Protein AF-A0A1F8VEK1-F1 (afdb_monomer_lite)

Sequence (556 aa):
MNFPYRFIRKIKNTFIQKKNELKHRWQSLRGQKRTAEIERPLISHTMKSSETLPPIRHPLSPSNSKNSVSSSLASTSPKKRIPFKQGFFGQLPPELLDKIFSELALQAPVLEIIQNKATPEQKARVVAGKAYHVIETVDSNGNRIYSHLGFAKKSTNGSICYATTLLDKNSVFYTLVIQEPARLNSMADTQAPRDTYAFYFLEQAIGAAKGIIPHLQDRTHLAGACQSLRAWMNPSQETYSLNFQKTLQEEQLEITLRHVLFGNQTAAEKQLKASPTLLLLKNTHAITDFSGKPIQNLTPFQAALCASDIEMCEMMKKIFLGMANGETPMKEQFYEIFPDGDVEAKLKEQKENVFDFNEIADVIIRSTNMEITAARNNTDNSSLLCGALRRFRKAFEEKSDSEQMFNAFHLIEAVRIYSERINRIAHLEQAELFCTQVLAFIQRYVPACYAQAFAQSLYELVDGKKPLQRSFKFKGRSDTIHLSSRSSCTGIGFHYHGFLYEPFVILPWFNITLGARSPRANRFSRALQSILVDKYSQLWTLIPKSAPSAPYRLDS

Structure (mmCIF, N/CA/C/O backbone):
data_AF-A0A1F8VEK1-F1
#
_entry.id   AF-A0A1F8VEK1-F1
#
loop_
_atom_site.group_PDB
_atom_site.id
_atom_site.type_symbol
_atom_site.label_atom_id
_atom_site.label_alt_id
_atom_site.label_comp_id
_atom_site.label_asym_id
_atom_site.label_entity_id
_atom_site.label_seq_id
_atom_site.pdbx_PDB_ins_code
_atom_site.Cartn_x
_atom_site.Cartn_y
_atom_site.Cartn_z
_atom_site.occupancy
_atom_site.B_iso_or_equiv
_atom_site.auth_seq_id
_atom_site.auth_comp_id
_atom_site.auth_asym_id
_atom_site.auth_atom_id
_atom_site.pdbx_PDB_model_num
ATOM 1 N N . MET A 1 1 ? -15.431 -40.087 -5.598 1.00 42.09 1 MET A N 1
ATOM 2 C CA . MET A 1 1 ? -14.644 -38.840 -5.752 1.00 42.09 1 MET A CA 1
ATOM 3 C C . MET A 1 1 ? -13.277 -38.948 -5.047 1.00 42.09 1 MET A C 1
ATOM 5 O O . MET A 1 1 ? -13.110 -38.413 -3.967 1.00 42.09 1 MET A O 1
ATOM 9 N N . ASN A 1 2 ? -12.286 -39.639 -5.636 1.00 36.62 2 ASN A N 1
ATOM 10 C CA . ASN A 1 2 ? -10.925 -39.818 -5.062 1.00 36.62 2 ASN A CA 1
ATOM 11 C C . ASN A 1 2 ? -9.811 -39.139 -5.895 1.00 36.62 2 ASN A C 1
ATOM 13 O O . ASN A 1 2 ? -8.620 -39.401 -5.713 1.00 36.62 2 ASN A O 1
ATOM 17 N N . PHE A 1 3 ? -10.194 -38.280 -6.841 1.00 35.34 3 PHE A N 1
ATOM 18 C CA . PHE A 1 3 ? -9.285 -37.665 -7.807 1.00 35.34 3 PHE A CA 1
ATOM 19 C C . PHE A 1 3 ? -8.337 -36.592 -7.220 1.00 35.34 3 PHE A C 1
ATOM 21 O O . PHE A 1 3 ? -7.143 -36.647 -7.530 1.00 35.34 3 PHE A O 1
ATOM 28 N N . PRO A 1 4 ? -8.763 -35.681 -6.315 1.00 51.75 4 PRO A N 1
ATOM 29 C CA . PRO A 1 4 ? -7.877 -34.602 -5.861 1.00 51.75 4 PRO A CA 1
ATOM 30 C C . PRO A 1 4 ? -6.734 -35.098 -4.955 1.00 51.75 4 PRO A C 1
ATOM 32 O O . PRO A 1 4 ? -5.615 -34.588 -5.019 1.00 51.75 4 PRO A O 1
ATOM 35 N N . TYR A 1 5 ? -6.949 -36.167 -4.181 1.00 42.22 5 TYR A N 1
ATOM 36 C CA . TYR A 1 5 ? -5.938 -36.678 -3.245 1.00 42.22 5 TYR A CA 1
ATOM 37 C C . TYR A 1 5 ? -4.747 -37.354 -3.949 1.00 42.22 5 TYR A C 1
ATOM 39 O O . TYR A 1 5 ? -3.596 -37.223 -3.520 1.00 42.22 5 TYR A O 1
ATOM 47 N N . ARG A 1 6 ? -4.994 -38.053 -5.069 1.00 46.31 6 ARG A N 1
ATOM 48 C CA . ARG A 1 6 ? -3.929 -38.686 -5.870 1.00 46.31 6 ARG A CA 1
ATOM 49 C C . ARG A 1 6 ? -3.065 -37.650 -6.588 1.00 46.31 6 ARG A C 1
ATOM 51 O O . ARG A 1 6 ? -1.852 -37.840 -6.677 1.00 46.31 6 ARG A O 1
ATOM 58 N N . PHE A 1 7 ? -3.661 -36.549 -7.042 1.00 54.75 7 PHE A N 1
ATOM 59 C CA . PHE A 1 7 ? -2.941 -35.476 -7.726 1.00 54.75 7 PHE A CA 1
ATOM 60 C C . PHE A 1 7 ? -2.010 -34.711 -6.772 1.00 54.75 7 PHE A C 1
ATOM 62 O O . PHE A 1 7 ? -0.820 -34.571 -7.055 1.00 54.75 7 PHE A O 1
ATOM 69 N N . ILE A 1 8 ? -2.498 -34.342 -5.581 1.00 52.38 8 ILE A N 1
ATOM 70 C CA . ILE A 1 8 ? -1.696 -33.654 -4.552 1.00 52.38 8 ILE A CA 1
ATOM 71 C C . ILE A 1 8 ? -0.535 -34.534 -4.068 1.00 52.38 8 ILE A C 1
ATOM 73 O O . ILE A 1 8 ? 0.600 -34.065 -3.943 1.00 52.38 8 ILE A O 1
ATOM 77 N N . ARG A 1 9 ? -0.773 -35.837 -3.856 1.00 63.84 9 ARG A N 1
ATOM 78 C CA . ARG A 1 9 ? 0.290 -36.784 -3.478 1.00 63.84 9 ARG A CA 1
ATOM 79 C C . ARG A 1 9 ? 1.357 -36.905 -4.569 1.00 63.84 9 ARG A C 1
ATOM 81 O O . ARG A 1 9 ? 2.542 -36.969 -4.246 1.00 63.84 9 ARG A O 1
ATOM 88 N N . LYS A 1 10 ? 0.959 -36.881 -5.847 1.00 65.69 10 LYS A N 1
ATOM 89 C CA . LYS A 1 10 ? 1.887 -36.922 -6.987 1.00 65.69 10 LYS A CA 1
ATOM 90 C C . LYS A 1 10 ? 2.758 -35.664 -7.041 1.00 65.69 10 LYS A C 1
ATOM 92 O O . LYS A 1 10 ? 3.972 -35.794 -7.139 1.00 65.69 10 LYS A O 1
ATOM 97 N N . ILE A 1 11 ? 2.179 -34.473 -6.873 1.00 60.44 11 ILE A N 1
ATOM 98 C CA . ILE A 1 11 ? 2.935 -33.206 -6.843 1.00 60.44 11 ILE A CA 1
ATOM 99 C C . ILE A 1 11 ? 3.927 -33.177 -5.673 1.00 60.44 11 ILE A C 1
ATOM 101 O O . ILE A 1 11 ? 5.105 -32.871 -5.870 1.00 60.44 11 ILE A O 1
ATOM 105 N N . LYS A 1 12 ? 3.481 -33.551 -4.466 1.00 70.50 12 LYS A N 1
ATOM 106 C CA . LYS A 1 12 ? 4.337 -33.584 -3.270 1.00 70.50 12 LYS A CA 1
ATOM 107 C C . LYS A 1 12 ? 5.525 -34.534 -3.449 1.00 70.50 12 LYS A C 1
ATOM 109 O O . LYS A 1 12 ? 6.651 -34.175 -3.110 1.00 70.50 12 LYS A O 1
ATOM 114 N N . ASN A 1 13 ? 5.292 -35.709 -4.033 1.00 74.25 13 ASN A N 1
ATOM 115 C CA . ASN A 1 13 ? 6.348 -36.686 -4.299 1.00 74.25 13 ASN A CA 1
ATOM 116 C C . ASN A 1 13 ? 7.343 -36.188 -5.358 1.00 74.25 13 ASN A C 1
ATOM 118 O O . ASN A 1 13 ? 8.549 -36.288 -5.138 1.00 74.25 13 ASN A O 1
ATOM 122 N N . THR A 1 14 ? 6.867 -35.572 -6.446 1.00 75.06 14 THR A N 1
ATOM 123 C CA . THR A 1 14 ? 7.736 -34.975 -7.476 1.00 75.06 14 THR A CA 1
ATOM 124 C C . THR A 1 14 ? 8.615 -33.863 -6.898 1.00 75.06 14 THR A C 1
ATOM 126 O O . THR A 1 14 ? 9.798 -33.767 -7.223 1.00 75.06 14 THR A O 1
ATOM 129 N N . PHE A 1 15 ? 8.073 -33.039 -5.996 1.00 68.44 15 PHE A N 1
ATOM 130 C CA . PHE A 1 15 ? 8.836 -31.973 -5.346 1.00 68.44 15 PHE A CA 1
ATOM 131 C C . PHE A 1 15 ? 9.922 -32.523 -4.407 1.00 68.44 15 PHE A C 1
ATOM 133 O O . PHE A 1 15 ? 11.064 -32.060 -4.437 1.00 68.44 15 PHE A O 1
ATOM 140 N N . ILE A 1 16 ? 9.596 -33.546 -3.608 1.00 76.31 16 ILE A N 1
ATOM 141 C CA . ILE A 1 16 ? 10.561 -34.225 -2.727 1.00 76.31 16 ILE A CA 1
ATOM 142 C C . ILE A 1 16 ? 11.685 -34.869 -3.548 1.00 76.31 16 ILE A C 1
ATOM 144 O O . ILE A 1 16 ? 12.858 -34.709 -3.206 1.00 76.31 16 ILE A O 1
ATOM 148 N N . GLN A 1 17 ? 11.347 -35.536 -4.653 1.00 83.62 17 GLN A N 1
ATOM 149 C CA . GLN A 1 17 ? 12.327 -36.155 -5.544 1.00 83.62 17 GLN A CA 1
ATOM 150 C C . GLN A 1 17 ? 13.296 -35.114 -6.122 1.00 83.62 17 GLN A C 1
ATOM 152 O O . GLN A 1 17 ? 14.511 -35.251 -5.976 1.00 83.62 17 GLN A O 1
ATOM 157 N N . LYS A 1 18 ? 12.774 -34.012 -6.672 1.00 76.31 18 LYS A N 1
ATOM 158 C CA . LYS A 1 18 ? 13.595 -32.957 -7.288 1.00 76.31 18 LYS A CA 1
ATOM 159 C C . LYS A 1 18 ? 14.480 -32.226 -6.270 1.00 76.31 18 LYS A C 1
ATOM 161 O O . LYS A 1 18 ? 15.614 -31.855 -6.572 1.00 76.31 18 LYS A O 1
ATOM 166 N N . LYS A 1 19 ? 14.001 -32.072 -5.029 1.00 83.12 19 LYS A N 1
ATOM 167 C CA . LYS A 1 19 ? 14.797 -31.560 -3.900 1.00 83.12 19 LYS A CA 1
ATOM 168 C C . LYS A 1 19 ? 15.977 -32.482 -3.570 1.00 83.12 19 LYS A C 1
ATOM 170 O O . LYS A 1 19 ? 17.079 -31.988 -3.328 1.00 83.12 19 LYS A O 1
ATOM 175 N N . ASN A 1 20 ? 15.766 -33.797 -3.572 1.00 82.38 20 ASN A N 1
ATOM 176 C CA . ASN A 1 20 ? 16.822 -34.772 -3.298 1.00 82.38 20 ASN A CA 1
ATOM 177 C C . ASN A 1 20 ? 17.856 -34.832 -4.433 1.00 82.38 20 ASN A C 1
ATOM 179 O O . ASN A 1 20 ? 19.055 -34.834 -4.156 1.00 82.38 20 ASN A O 1
ATOM 183 N N . GLU A 1 21 ? 17.419 -34.776 -5.694 1.00 88.50 21 GLU A N 1
ATOM 184 C CA . GLU A 1 21 ? 18.310 -34.690 -6.863 1.00 88.50 21 GLU A CA 1
ATOM 185 C C . GLU A 1 21 ? 19.219 -33.452 -6.797 1.00 88.50 21 GLU A C 1
ATOM 187 O O . GLU A 1 21 ? 20.436 -33.547 -6.979 1.00 88.50 21 GLU A O 1
ATOM 192 N N . LEU A 1 22 ? 18.657 -32.286 -6.458 1.00 79.25 22 LEU A N 1
ATOM 193 C CA . LEU A 1 22 ? 19.430 -31.052 -6.288 1.00 79.25 22 LEU A CA 1
ATOM 194 C C . LEU A 1 22 ? 20.426 -31.142 -5.127 1.00 79.25 22 LEU A C 1
ATOM 196 O O . LEU A 1 22 ? 21.558 -30.670 -5.255 1.00 79.25 22 LEU A O 1
ATOM 200 N N . LYS A 1 23 ? 20.039 -31.775 -4.013 1.00 85.12 23 LYS A N 1
ATOM 201 C CA . LYS A 1 23 ? 20.928 -32.008 -2.867 1.00 85.12 23 LYS A CA 1
ATOM 202 C C . LYS A 1 23 ? 22.122 -32.887 -3.257 1.00 85.12 23 LYS A C 1
ATOM 204 O O . LYS A 1 23 ? 23.253 -32.527 -2.933 1.00 85.12 23 LYS A O 1
ATOM 209 N N . HIS A 1 24 ? 21.892 -33.972 -3.998 1.00 87.94 24 HIS A N 1
ATOM 210 C CA . HIS A 1 24 ? 22.962 -34.840 -4.503 1.00 87.94 24 HIS A CA 1
ATOM 211 C C . HIS A 1 24 ? 23.884 -34.114 -5.484 1.00 87.94 24 HIS A C 1
ATOM 213 O O . HIS A 1 24 ? 25.106 -34.168 -5.339 1.00 87.94 24 HIS A O 1
ATOM 219 N N . ARG A 1 25 ? 23.322 -33.361 -6.437 1.00 82.25 25 ARG A N 1
ATOM 220 C CA . ARG A 1 25 ? 24.114 -32.583 -7.401 1.00 82.25 25 ARG A CA 1
ATOM 221 C C . ARG A 1 25 ? 24.999 -31.549 -6.704 1.00 82.25 25 ARG A C 1
ATOM 223 O O . ARG A 1 25 ? 26.158 -31.375 -7.073 1.00 82.25 25 ARG A O 1
ATOM 230 N N . TRP A 1 26 ? 24.484 -30.900 -5.662 1.00 79.38 26 TRP A N 1
ATOM 231 C CA . TRP A 1 26 ? 25.248 -29.934 -4.876 1.00 79.38 26 TRP A CA 1
ATOM 232 C C . TRP A 1 26 ? 26.377 -30.590 -4.069 1.00 79.38 26 TRP A C 1
ATOM 234 O O . TRP A 1 26 ? 27.488 -30.066 -4.032 1.00 79.38 26 TRP A O 1
ATOM 244 N N . GLN A 1 27 ? 26.130 -31.759 -3.472 1.00 84.06 27 GLN A N 1
ATOM 245 C CA . GLN A 1 27 ? 27.166 -32.538 -2.784 1.00 84.06 27 GLN A CA 1
ATOM 246 C C . GLN A 1 27 ? 28.272 -33.001 -3.745 1.00 84.06 27 GLN A C 1
ATOM 248 O O . GLN A 1 27 ? 29.449 -32.870 -3.411 1.00 84.06 27 GLN A O 1
ATOM 253 N N . SER A 1 28 ? 27.913 -33.438 -4.958 1.00 84.69 28 SER A N 1
ATOM 254 C CA . SER A 1 28 ? 28.871 -33.812 -6.009 1.00 84.69 28 SER A CA 1
ATOM 255 C C . SER A 1 28 ? 29.772 -32.640 -6.415 1.00 84.69 28 SER A C 1
ATOM 257 O O . SER A 1 28 ? 30.991 -32.789 -6.486 1.00 84.69 28 SER A O 1
ATOM 259 N N . LEU A 1 29 ? 29.196 -31.449 -6.619 1.00 77.00 29 LEU A N 1
ATOM 260 C CA . LEU A 1 29 ? 29.956 -30.238 -6.961 1.00 77.00 29 LEU A CA 1
ATOM 261 C C . LEU A 1 29 ? 30.895 -29.801 -5.827 1.00 77.00 29 LEU A C 1
ATOM 263 O O . LEU A 1 29 ? 31.994 -29.307 -6.074 1.00 77.00 29 LEU A O 1
ATOM 267 N N . ARG A 1 30 ? 30.487 -30.002 -4.568 1.00 74.75 30 ARG A N 1
ATOM 268 C CA . ARG A 1 30 ? 31.322 -29.710 -3.394 1.00 74.75 30 ARG A CA 1
ATOM 269 C C . ARG A 1 30 ? 32.506 -30.672 -3.277 1.00 74.75 30 ARG A C 1
ATOM 271 O O . ARG A 1 30 ? 33.582 -30.244 -2.868 1.00 74.75 30 ARG A O 1
ATOM 278 N N . GLY A 1 31 ? 32.307 -31.936 -3.655 1.00 76.06 31 GLY A N 1
ATOM 279 C CA . GLY A 1 31 ? 33.368 -32.939 -3.752 1.00 76.06 31 GLY A CA 1
ATOM 280 C C . GLY A 1 31 ? 34.419 -32.554 -4.791 1.00 76.06 31 GLY A C 1
ATOM 281 O O . GLY A 1 31 ? 35.593 -32.477 -4.451 1.00 76.06 31 GLY A O 1
ATOM 282 N N . GLN A 1 32 ? 33.985 -32.200 -6.005 1.00 72.00 32 GLN A N 1
ATOM 283 C CA . GLN A 1 32 ? 34.873 -31.788 -7.106 1.00 72.00 32 GLN A CA 1
ATOM 284 C C . GLN A 1 32 ? 35.674 -30.516 -6.790 1.00 72.00 32 GLN A C 1
ATOM 286 O O . GLN A 1 32 ? 36.844 -30.403 -7.148 1.00 72.00 32 GLN A O 1
ATOM 291 N N . LYS A 1 33 ? 35.072 -29.555 -6.076 1.00 64.31 33 LYS A N 1
ATOM 292 C CA . LYS A 1 33 ? 35.759 -28.313 -5.696 1.00 64.31 33 LYS A CA 1
ATOM 293 C C . LYS A 1 33 ? 36.863 -28.539 -4.656 1.00 64.31 33 LYS A C 1
ATOM 295 O O . LYS A 1 33 ? 37.880 -27.860 -4.708 1.00 64.31 33 LYS A O 1
ATOM 300 N N . ARG A 1 34 ? 36.686 -29.510 -3.750 1.00 58.22 34 ARG A N 1
ATOM 301 C CA . ARG A 1 34 ? 37.726 -29.899 -2.782 1.00 58.22 34 ARG A CA 1
ATOM 302 C C . ARG A 1 34 ? 38.910 -30.593 -3.447 1.00 58.22 34 ARG A C 1
ATOM 304 O O . ARG A 1 34 ? 40.031 -30.382 -3.012 1.00 58.22 34 ARG A O 1
ATOM 311 N N . THR A 1 35 ? 38.680 -31.377 -4.499 1.00 55.75 35 THR A N 1
ATOM 312 C CA . THR A 1 35 ? 39.767 -32.019 -5.257 1.00 55.75 35 THR A CA 1
ATOM 313 C C . THR A 1 35 ? 40.609 -30.982 -6.005 1.00 55.75 35 THR A C 1
ATOM 315 O O . THR A 1 35 ? 41.828 -31.069 -5.988 1.00 55.75 35 THR A O 1
ATOM 318 N N . ALA A 1 36 ? 39.978 -29.937 -6.551 1.00 52.41 36 ALA A N 1
ATOM 319 C CA . ALA A 1 36 ? 40.673 -28.853 -7.253 1.00 52.41 36 ALA A CA 1
ATOM 320 C C . ALA A 1 36 ? 41.449 -27.875 -6.337 1.00 52.41 36 ALA A C 1
ATOM 322 O O . ALA A 1 36 ? 42.302 -27.132 -6.817 1.00 52.41 36 ALA A O 1
ATOM 323 N N . GLU A 1 37 ? 41.160 -27.836 -5.030 1.00 49.59 37 GLU A N 1
ATOM 324 C CA . GLU A 1 37 ? 41.879 -26.987 -4.060 1.00 49.59 37 GLU A CA 1
ATOM 325 C C . GLU A 1 37 ? 43.135 -27.656 -3.478 1.00 49.59 37 GLU A C 1
ATOM 327 O O . GLU A 1 37 ? 44.000 -26.952 -2.962 1.00 49.59 37 GLU A O 1
ATOM 332 N N . ILE A 1 38 ? 43.275 -28.981 -3.602 1.00 51.31 38 ILE A N 1
ATOM 333 C CA . ILE A 1 38 ? 44.445 -29.730 -3.106 1.00 51.31 38 ILE A CA 1
ATOM 334 C C . ILE A 1 38 ? 45.651 -29.618 -4.067 1.00 51.31 38 ILE A C 1
ATOM 336 O O . ILE A 1 38 ? 46.784 -29.835 -3.651 1.00 51.31 38 ILE A O 1
ATOM 340 N N . GLU A 1 39 ? 45.453 -29.186 -5.317 1.00 41.59 39 GLU A N 1
ATOM 341 C CA . GLU A 1 39 ? 46.508 -29.130 -6.349 1.00 41.59 39 GLU A CA 1
ATOM 342 C C . GLU A 1 39 ? 47.143 -27.738 -6.576 1.00 41.59 39 GLU A C 1
ATOM 344 O O . GLU A 1 39 ? 47.762 -27.499 -7.612 1.00 41.59 39 GLU A O 1
ATOM 349 N N . ARG A 1 40 ? 47.034 -26.784 -5.637 1.00 39.72 40 ARG A N 1
ATOM 350 C CA . ARG A 1 40 ? 47.712 -25.475 -5.782 1.00 39.72 40 ARG A CA 1
ATOM 351 C C . ARG A 1 40 ? 49.071 -25.429 -5.062 1.00 39.72 40 ARG A C 1
ATOM 353 O O . ARG A 1 40 ? 49.093 -25.612 -3.845 1.00 39.72 40 ARG A O 1
ATOM 360 N N . PRO A 1 41 ? 50.187 -25.105 -5.749 1.00 35.62 41 PRO A N 1
ATOM 361 C CA . PRO A 1 41 ? 51.487 -24.934 -5.102 1.00 35.62 41 PRO A CA 1
ATOM 362 C C . PRO A 1 41 ? 51.543 -23.635 -4.283 1.00 35.62 41 PRO A C 1
ATOM 364 O O . PRO A 1 41 ? 51.119 -22.575 -4.750 1.00 35.62 41 PRO A O 1
ATOM 367 N N . LEU A 1 42 ? 52.100 -23.716 -3.069 1.00 32.59 42 LEU A N 1
ATOM 368 C CA . LEU A 1 42 ? 52.428 -22.565 -2.224 1.00 32.59 42 LEU A CA 1
ATOM 369 C C . LEU A 1 42 ? 53.550 -21.728 -2.860 1.00 32.59 42 LEU A C 1
ATOM 371 O O . LEU A 1 42 ? 54.645 -22.236 -3.087 1.00 32.59 42 LEU A O 1
ATOM 375 N N . ILE A 1 43 ? 53.312 -20.427 -3.044 1.00 34.62 43 ILE A N 1
ATOM 376 C CA . ILE A 1 43 ? 54.363 -19.425 -3.264 1.00 34.62 43 ILE A CA 1
ATOM 377 C C . ILE A 1 43 ? 54.370 -18.494 -2.049 1.00 34.62 43 ILE A C 1
ATOM 379 O O . ILE A 1 43 ? 53.384 -17.816 -1.762 1.00 34.62 43 ILE A O 1
ATOM 383 N N . SER A 1 44 ? 55.482 -18.495 -1.316 1.00 34.44 44 SER A N 1
ATOM 384 C CA . SER A 1 44 ? 55.753 -17.614 -0.181 1.00 34.44 44 SER A CA 1
ATOM 385 C C . SER A 1 44 ? 56.342 -16.285 -0.654 1.00 34.44 44 SER A C 1
ATOM 387 O O . SER A 1 44 ? 57.351 -16.292 -1.358 1.00 34.44 44 SER A O 1
ATOM 389 N N . HIS A 1 45 ? 55.798 -15.156 -0.194 1.00 33.38 45 HIS A N 1
ATOM 390 C CA . HIS A 1 45 ? 56.487 -13.867 -0.256 1.00 33.38 45 HIS A CA 1
ATOM 391 C C . HIS A 1 45 ? 56.562 -13.203 1.120 1.00 33.38 45 HIS A C 1
ATOM 393 O O . HIS A 1 45 ? 55.581 -13.096 1.853 1.00 33.38 45 HIS A O 1
ATOM 399 N N . THR A 1 46 ? 57.787 -12.801 1.439 1.00 31.56 46 THR A N 1
ATOM 400 C CA . THR A 1 46 ? 58.291 -12.234 2.687 1.00 31.56 46 THR A CA 1
ATOM 401 C C . THR A 1 46 ? 58.066 -10.721 2.764 1.00 31.56 46 THR A C 1
ATOM 403 O O . THR A 1 46 ? 58.074 -10.019 1.756 1.00 31.56 46 THR A O 1
ATOM 406 N N . MET A 1 47 ? 57.898 -10.234 3.996 1.00 31.48 47 MET A N 1
ATOM 407 C CA . MET A 1 47 ? 57.675 -8.838 4.387 1.00 31.48 47 MET A CA 1
ATOM 408 C C . MET A 1 47 ? 58.863 -7.897 4.128 1.00 31.48 47 MET A C 1
ATOM 410 O O . MET A 1 47 ? 60.016 -8.298 4.280 1.00 31.48 47 MET A O 1
ATOM 414 N N . LYS A 1 48 ? 58.563 -6.602 3.933 1.00 30.72 48 LYS A N 1
ATOM 415 C CA . LYS A 1 48 ? 59.396 -5.485 4.413 1.00 30.72 48 LYS A CA 1
ATOM 416 C C . LYS A 1 48 ? 58.535 -4.353 4.982 1.00 30.72 48 LYS A C 1
ATOM 418 O O . LYS A 1 48 ? 57.513 -3.980 4.418 1.00 30.72 48 LYS A O 1
ATOM 423 N N . SER A 1 49 ? 58.995 -3.856 6.121 1.00 32.72 49 SER A N 1
ATOM 424 C CA . SER A 1 49 ? 58.474 -2.796 6.982 1.00 32.72 49 SER A CA 1
ATOM 425 C C . SER A 1 49 ? 59.272 -1.500 6.816 1.00 32.72 49 SER A C 1
ATOM 427 O O . SER A 1 49 ? 60.494 -1.598 6.742 1.00 32.72 49 SER A O 1
ATOM 429 N N . SER A 1 50 ? 58.619 -0.336 6.899 1.00 30.16 50 SER A N 1
ATOM 430 C CA . SER A 1 50 ? 59.065 0.867 7.641 1.00 30.16 50 SER A CA 1
ATOM 431 C C . SER A 1 50 ? 58.228 2.084 7.234 1.00 30.16 50 SER A C 1
ATOM 433 O O . SER A 1 50 ? 58.102 2.335 6.044 1.00 30.16 50 SER A O 1
ATOM 435 N N . GLU A 1 51 ? 57.703 2.851 8.194 1.00 31.28 51 GLU A N 1
ATOM 436 C CA . GLU A 1 51 ? 58.072 4.267 8.391 1.00 31.28 51 GLU A CA 1
ATOM 437 C C . GLU A 1 51 ? 57.267 4.923 9.526 1.00 31.28 51 GLU A C 1
ATOM 439 O O . GLU A 1 51 ? 56.083 4.673 9.743 1.00 31.28 51 GLU A O 1
ATOM 444 N N . THR A 1 52 ? 57.995 5.729 10.290 1.00 31.58 52 THR A N 1
ATOM 445 C CA . THR A 1 52 ? 57.664 6.417 11.542 1.00 31.58 52 THR A CA 1
ATOM 446 C C . THR A 1 52 ? 57.188 7.856 11.301 1.00 31.58 52 THR A C 1
ATOM 448 O O . THR A 1 52 ? 57.760 8.559 10.475 1.00 31.58 52 THR A O 1
ATOM 451 N N . LEU A 1 53 ? 56.210 8.325 12.087 1.00 36.72 53 LEU A N 1
ATOM 452 C CA . LEU A 1 53 ? 55.739 9.723 12.153 1.00 36.72 53 LEU A CA 1
ATOM 453 C C . LEU A 1 53 ? 56.302 10.456 13.393 1.00 36.72 53 LEU A C 1
ATOM 455 O O . LEU A 1 53 ? 56.454 9.813 14.434 1.00 36.72 53 LEU A O 1
ATOM 459 N N . PRO A 1 54 ? 56.528 11.788 13.346 1.00 45.50 54 PRO A N 1
ATOM 460 C CA . PRO A 1 54 ? 56.850 12.595 14.525 1.00 45.50 54 PRO A CA 1
ATOM 461 C C . PRO A 1 54 ? 55.626 13.352 15.106 1.00 45.50 54 PRO A C 1
ATOM 463 O O . PRO A 1 54 ? 54.603 13.488 14.431 1.00 45.50 54 PRO A O 1
ATOM 466 N N . PRO A 1 55 ? 55.708 13.854 16.361 1.00 47.88 55 PRO A N 1
ATOM 467 C CA . PRO A 1 55 ? 54.546 14.282 17.144 1.00 47.88 55 PRO A CA 1
ATOM 468 C C . PRO A 1 55 ? 54.245 15.791 17.080 1.00 47.88 55 PRO A C 1
ATOM 470 O O . PRO A 1 55 ? 55.137 16.628 16.943 1.00 47.88 55 PRO A O 1
ATOM 473 N N . ILE A 1 56 ? 52.966 16.128 17.280 1.00 38.56 56 ILE A N 1
ATOM 474 C CA . ILE A 1 56 ? 52.419 17.492 17.365 1.00 38.56 56 ILE A CA 1
ATOM 475 C C . ILE A 1 56 ? 52.343 17.938 18.837 1.00 38.56 56 ILE A C 1
ATOM 477 O O . ILE A 1 56 ? 51.862 17.199 19.695 1.00 38.56 56 ILE A O 1
ATOM 481 N N . ARG A 1 57 ? 52.804 19.165 19.123 1.00 33.31 57 ARG A N 1
ATOM 482 C CA . ARG A 1 57 ? 52.707 19.850 20.427 1.00 33.31 57 ARG A CA 1
ATOM 483 C C . ARG A 1 57 ? 51.431 20.701 20.525 1.00 33.31 57 ARG A C 1
ATOM 485 O O . ARG A 1 57 ? 51.104 21.425 19.591 1.00 33.31 57 ARG A O 1
ATOM 492 N N . HIS A 1 58 ? 50.788 20.679 21.695 1.00 39.09 58 HIS A N 1
ATOM 493 C CA . HIS A 1 58 ? 49.842 21.703 22.173 1.00 39.09 58 HIS A CA 1
ATOM 494 C C . HIS A 1 58 ? 50.585 22.948 22.695 1.00 39.09 58 HIS A C 1
ATOM 496 O O . HIS A 1 58 ? 51.757 22.836 23.070 1.00 39.09 58 HIS A O 1
ATOM 502 N N . PRO A 1 59 ? 49.909 24.113 22.794 1.00 45.69 59 PRO A N 1
ATOM 503 C CA . PRO A 1 59 ? 49.566 24.590 24.143 1.00 45.69 59 PRO A CA 1
ATOM 504 C C . PRO A 1 59 ? 48.249 25.399 24.290 1.00 45.69 59 PRO A C 1
ATOM 506 O O . PRO A 1 59 ? 47.838 26.132 23.401 1.00 45.69 59 PRO A O 1
ATOM 509 N N . LEU A 1 60 ? 47.668 25.236 25.487 1.00 32.41 60 LEU A N 1
ATOM 510 C CA . LEU A 1 60 ? 47.118 26.208 26.458 1.00 32.41 60 LEU A CA 1
ATOM 511 C C . LEU A 1 60 ? 46.033 27.257 26.103 1.00 32.41 60 LEU A C 1
ATOM 513 O O . LEU A 1 60 ? 46.091 28.004 25.135 1.00 32.41 60 LEU A O 1
ATOM 517 N N . SER A 1 61 ? 45.084 27.311 27.046 1.00 33.16 61 SER A N 1
ATOM 518 C CA . SER A 1 61 ? 43.883 28.143 27.220 1.00 33.16 61 SER A CA 1
ATOM 519 C C . SER A 1 61 ? 44.178 29.542 27.847 1.00 33.16 61 SER A C 1
ATOM 521 O O . SER A 1 61 ? 45.325 29.975 27.839 1.00 33.16 61 SER A O 1
ATOM 523 N N . PRO A 1 62 ? 43.204 30.252 28.465 1.00 47.59 62 PRO A N 1
ATOM 524 C CA . PRO A 1 62 ? 42.345 31.275 27.860 1.00 47.59 62 PRO A CA 1
ATOM 525 C C . PRO A 1 62 ? 42.496 32.661 28.541 1.00 47.59 62 PRO A C 1
ATOM 527 O O . PRO A 1 62 ? 43.104 32.784 29.603 1.00 47.59 62 PRO A O 1
ATOM 530 N N . SER A 1 63 ? 41.864 33.713 28.006 1.00 31.84 63 SER A N 1
ATOM 531 C CA . SER A 1 63 ? 41.702 34.981 28.735 1.00 31.84 63 SER A CA 1
ATOM 532 C C . SER A 1 63 ? 40.281 35.545 28.650 1.00 31.84 63 SER A C 1
ATOM 534 O O . SER A 1 63 ? 39.643 35.600 27.602 1.00 31.84 63 SER A O 1
ATOM 536 N N . ASN A 1 64 ? 39.797 35.923 29.833 1.00 33.00 64 ASN A N 1
ATOM 537 C CA . ASN A 1 64 ? 38.561 36.636 30.126 1.00 33.00 64 ASN A CA 1
ATOM 538 C C . ASN A 1 64 ? 38.614 38.088 29.632 1.00 33.00 64 ASN A C 1
ATOM 540 O O . ASN A 1 64 ? 39.644 38.738 29.795 1.00 33.00 64 ASN A O 1
ATOM 544 N N . SER A 1 65 ? 37.462 38.668 29.289 1.00 32.91 65 SER A N 1
ATOM 545 C CA . SER A 1 65 ? 37.139 40.019 29.765 1.00 32.91 65 SER A CA 1
ATOM 546 C C . SER A 1 65 ? 35.629 40.270 29.811 1.00 32.91 65 SER A C 1
ATOM 548 O O . SER A 1 65 ? 34.864 39.959 28.903 1.00 32.91 65 SER A O 1
ATOM 550 N N . LYS A 1 66 ? 35.217 40.808 30.960 1.00 35.81 66 LYS A N 1
ATOM 551 C CA . LYS A 1 66 ? 33.928 41.440 31.236 1.00 35.81 66 LYS A CA 1
ATOM 552 C C . LYS A 1 66 ? 33.913 42.817 30.563 1.00 35.81 66 LYS A C 1
ATOM 554 O O . LYS A 1 66 ? 34.972 43.424 30.460 1.00 35.81 66 LYS A O 1
ATOM 559 N N . ASN A 1 67 ? 32.732 43.346 30.238 1.00 31.98 67 ASN A N 1
ATOM 560 C CA . ASN A 1 67 ? 32.363 44.704 30.653 1.00 31.98 67 ASN A CA 1
ATOM 561 C C . ASN A 1 67 ? 30.871 44.993 30.449 1.00 31.98 67 ASN A C 1
ATOM 563 O O . ASN A 1 67 ? 30.292 44.779 29.389 1.00 31.98 67 ASN A O 1
ATOM 567 N N . SER A 1 68 ? 30.285 45.498 31.526 1.00 34.03 68 SER A N 1
ATOM 568 C CA . SER A 1 68 ? 28.969 46.106 31.669 1.00 34.03 68 SER A CA 1
ATOM 569 C C . SER A 1 68 ? 29.089 47.624 31.544 1.00 34.03 68 SER A C 1
ATOM 571 O O . SER A 1 68 ? 29.965 48.180 32.201 1.00 34.03 68 SER A O 1
ATOM 573 N N . VAL A 1 69 ? 28.172 48.299 30.843 1.00 31.86 69 VAL A N 1
ATOM 574 C CA . VAL A 1 69 ? 27.840 49.712 31.109 1.00 31.86 69 VAL A CA 1
ATOM 575 C C . VAL A 1 69 ? 26.346 49.951 30.868 1.00 31.86 69 VAL A C 1
ATOM 577 O O . VAL A 1 69 ? 25.774 49.543 29.862 1.00 31.86 69 VAL A O 1
ATOM 580 N N . SER A 1 70 ? 25.743 50.606 31.852 1.00 33.78 70 SER A N 1
ATOM 581 C CA . SER A 1 70 ? 24.377 51.108 31.987 1.00 33.78 70 SER A CA 1
ATOM 582 C C . SER A 1 70 ? 24.150 52.459 31.296 1.00 33.78 70 SER A C 1
ATOM 584 O O . SER A 1 70 ? 25.042 53.301 31.317 1.00 33.78 70 SER A O 1
ATOM 586 N N . SER A 1 71 ? 22.922 52.748 30.852 1.00 30.69 71 SER A N 1
ATOM 587 C CA . SER A 1 71 ? 22.356 54.108 30.932 1.00 30.69 71 SER A CA 1
ATOM 588 C C . SER A 1 71 ? 20.819 54.100 30.905 1.00 30.69 71 SER A C 1
ATOM 590 O O . SER A 1 71 ? 20.179 53.412 30.114 1.00 30.69 71 SER A O 1
ATOM 592 N N . SER A 1 72 ? 20.257 54.844 31.857 1.00 28.59 72 SER A N 1
ATOM 593 C CA . SER A 1 72 ? 18.885 55.355 31.981 1.00 28.59 72 SER A CA 1
ATOM 594 C C . SER A 1 72 ? 18.687 56.536 30.996 1.00 28.59 72 SER A C 1
ATOM 596 O O . SER A 1 72 ? 19.658 56.965 30.389 1.00 28.59 72 SER A O 1
ATOM 598 N N . LEU A 1 73 ? 17.535 57.162 30.722 1.00 29.56 73 LEU A N 1
ATOM 599 C CA . LEU A 1 73 ? 16.339 57.513 31.497 1.00 29.56 73 LEU A CA 1
ATOM 600 C C . LEU A 1 73 ? 15.375 58.226 30.505 1.00 29.56 73 LEU A C 1
ATOM 602 O O . LEU A 1 73 ? 15.867 58.991 29.683 1.00 29.56 73 LEU A O 1
ATOM 606 N N . ALA A 1 74 ? 14.048 58.047 30.591 1.00 28.94 74 ALA A N 1
ATOM 607 C CA . ALA A 1 74 ? 13.048 59.113 30.358 1.00 28.94 74 ALA A CA 1
ATOM 608 C C . ALA A 1 74 ? 11.612 58.594 30.552 1.00 28.94 74 ALA A C 1
ATOM 610 O O . ALA A 1 74 ? 11.143 57.684 29.872 1.00 28.94 74 ALA A O 1
ATOM 611 N N . SER A 1 75 ? 10.923 59.215 31.504 1.00 29.31 75 SER A N 1
ATOM 612 C CA . SER A 1 75 ? 9.555 58.963 31.945 1.00 29.31 75 SER A CA 1
ATOM 613 C C . SER A 1 75 ? 8.523 59.810 31.198 1.00 29.31 75 SER A C 1
ATOM 615 O O . SER A 1 75 ? 8.751 61.000 31.001 1.00 29.31 75 SER A O 1
ATOM 617 N N . THR A 1 76 ? 7.327 59.266 30.961 1.00 28.77 76 THR A N 1
ATOM 618 C CA . THR A 1 76 ? 6.067 60.035 30.983 1.00 28.77 76 THR A CA 1
ATOM 619 C C . THR A 1 76 ? 4.971 59.217 31.678 1.00 28.77 76 THR A C 1
ATOM 621 O O . THR A 1 76 ? 4.898 57.996 31.554 1.00 28.77 76 THR A O 1
ATOM 624 N N . SER A 1 77 ? 4.190 59.908 32.505 1.00 30.03 77 SER A N 1
ATOM 625 C CA . SER A 1 77 ? 3.237 59.419 33.509 1.00 30.03 77 SER A CA 1
ATOM 626 C C . SER A 1 77 ? 1.837 59.091 32.936 1.00 30.03 77 SER A C 1
ATOM 628 O O . SER A 1 77 ? 1.539 59.413 31.785 1.00 30.03 77 SER A O 1
ATOM 630 N N . PRO A 1 78 ? 0.974 58.381 33.696 1.00 35.34 78 PRO A N 1
ATOM 631 C CA . PRO A 1 78 ? 0.044 57.405 33.134 1.00 35.34 78 PRO A CA 1
ATOM 632 C C . PRO A 1 78 ? -1.397 57.913 32.985 1.00 35.34 78 PRO A C 1
ATOM 634 O O . PRO A 1 78 ? -1.965 58.532 33.885 1.00 35.34 78 PRO A O 1
ATOM 637 N N . LYS A 1 79 ? -2.061 57.508 31.895 1.00 30.61 79 LYS A N 1
ATOM 638 C CA . LYS A 1 79 ? -3.529 57.460 31.839 1.00 30.61 79 LYS A CA 1
ATOM 639 C C . LYS A 1 79 ? -4.006 56.281 32.691 1.00 30.61 79 LYS A C 1
ATOM 641 O O . LYS A 1 79 ? -3.677 55.133 32.393 1.00 30.61 79 LYS A O 1
ATOM 646 N N . LYS A 1 80 ? -4.783 56.567 33.743 1.00 31.91 80 LYS A N 1
ATOM 647 C CA . LYS A 1 80 ? -5.485 55.575 34.576 1.00 31.91 80 LYS A CA 1
ATOM 648 C C . LYS A 1 80 ? -6.341 54.661 33.688 1.00 31.91 80 LYS A C 1
ATOM 650 O O . LYS A 1 80 ? -7.451 55.016 33.305 1.00 31.91 80 LYS A O 1
ATOM 655 N N . ARG A 1 81 ? -5.825 53.472 33.373 1.00 28.91 81 ARG A N 1
ATOM 656 C CA . ARG A 1 81 ? -6.632 52.324 32.951 1.00 28.91 81 ARG A CA 1
ATOM 657 C C . ARG A 1 81 ? -7.116 51.620 34.212 1.00 28.91 81 ARG A C 1
ATOM 659 O O . ARG A 1 81 ? -6.306 51.220 35.041 1.00 28.91 81 ARG A O 1
ATOM 666 N N . ILE A 1 82 ? -8.430 51.481 34.341 1.00 26.11 82 ILE A N 1
ATOM 667 C CA . ILE A 1 82 ? -9.057 50.604 35.332 1.00 26.11 82 ILE A CA 1
ATOM 668 C C . ILE A 1 82 ? -8.581 49.170 35.027 1.00 26.11 82 ILE A C 1
ATOM 670 O O . ILE A 1 82 ? -8.791 48.704 33.903 1.00 26.11 82 ILE A O 1
ATOM 674 N N . PRO A 1 83 ? -7.904 48.468 35.954 1.00 28.16 83 PRO A N 1
ATOM 675 C CA . PRO A 1 83 ? -7.458 47.107 35.712 1.00 28.16 83 PRO A CA 1
ATOM 676 C C . PRO A 1 83 ? -8.636 46.153 35.925 1.00 28.16 83 PRO A C 1
ATOM 678 O O . PRO A 1 83 ? -8.990 45.832 37.055 1.00 28.16 83 PRO A O 1
ATOM 681 N N . PHE A 1 84 ? -9.237 45.678 34.837 1.00 33.62 84 PHE A N 1
ATOM 682 C CA . PHE A 1 84 ? -10.107 44.506 34.897 1.00 33.62 84 PHE A CA 1
ATOM 683 C C . PHE A 1 84 ? -9.227 43.250 34.970 1.00 33.62 84 PHE A C 1
ATOM 685 O O . PHE A 1 84 ? -8.582 42.874 33.993 1.00 33.62 84 PHE A O 1
ATOM 692 N N . LYS A 1 85 ? -9.162 42.653 36.167 1.00 39.88 85 LYS A N 1
ATOM 693 C CA . LYS A 1 85 ? -8.387 41.452 36.522 1.00 39.88 85 LYS A CA 1
ATOM 694 C C . LYS A 1 85 ? -9.269 40.194 36.546 1.00 39.88 85 LYS A C 1
ATOM 696 O O . LYS A 1 85 ? -9.445 39.586 37.597 1.00 39.88 85 LYS A O 1
ATOM 701 N N . GLN A 1 86 ? -9.840 39.796 35.417 1.00 40.69 86 GLN A N 1
ATOM 702 C CA . GLN A 1 86 ? -10.441 38.463 35.307 1.00 40.69 86 GLN A CA 1
ATOM 703 C C . GLN A 1 86 ? -9.910 37.788 34.054 1.00 40.69 86 GLN A C 1
ATOM 705 O O . GLN A 1 86 ? -10.016 38.324 32.951 1.00 40.69 86 GLN A O 1
ATOM 710 N N . GLY A 1 87 ? -9.245 36.654 34.258 1.00 37.28 87 GLY A N 1
ATOM 711 C CA . GLY A 1 87 ? -8.698 35.862 33.177 1.00 37.28 87 GLY A CA 1
ATOM 712 C C . GLY A 1 87 ? -9.773 35.048 32.461 1.00 37.28 87 GLY A C 1
ATOM 713 O O . GLY A 1 87 ? -10.806 34.690 33.016 1.00 37.28 87 GLY A O 1
ATOM 714 N N . PHE A 1 88 ? -9.461 34.774 31.201 1.00 44.16 88 PHE A N 1
ATOM 715 C CA . PHE A 1 88 ? -10.275 34.252 30.103 1.00 44.16 88 PHE A CA 1
ATOM 716 C C . PHE A 1 88 ? -11.175 33.033 30.404 1.00 44.16 88 PHE A C 1
ATOM 718 O O . PHE A 1 88 ? -12.206 32.878 29.760 1.00 44.16 88 PHE A O 1
ATOM 725 N N . PHE A 1 89 ? -10.856 32.207 31.398 1.00 41.81 89 PHE A N 1
ATOM 726 C CA . PHE A 1 89 ? -11.537 30.928 31.627 1.00 41.81 89 PHE A CA 1
ATOM 727 C C . PHE A 1 89 ? -12.272 30.808 32.955 1.00 41.81 89 PHE A C 1
ATOM 729 O O . PHE A 1 89 ? -12.939 29.807 33.180 1.00 41.81 89 PHE A O 1
ATOM 736 N N . GLY A 1 90 ? -12.240 31.843 33.798 1.00 39.78 90 GLY A N 1
ATOM 737 C CA . GLY A 1 90 ? -12.946 31.827 35.083 1.00 39.78 90 GLY A CA 1
ATOM 738 C C . GLY A 1 90 ? -14.478 31.743 34.978 1.00 39.78 90 GLY A C 1
ATOM 739 O O . GLY A 1 90 ? -15.141 31.698 36.007 1.00 39.78 90 GLY A O 1
ATOM 740 N N . GLN A 1 91 ? -15.044 31.758 33.762 1.00 41.53 91 GLN A N 1
ATOM 741 C CA . GLN A 1 91 ? -16.483 31.618 33.502 1.00 41.53 91 GLN A CA 1
ATOM 742 C C . GLN A 1 91 ? -16.887 30.256 32.914 1.00 41.53 91 GLN A C 1
ATOM 744 O O . GLN A 1 91 ? -18.077 29.956 32.877 1.00 41.53 91 GLN A O 1
ATOM 749 N N . LEU A 1 92 ? -15.937 29.439 32.448 1.00 41.41 92 LEU A N 1
ATOM 750 C CA . LEU A 1 92 ? -16.222 28.074 32.005 1.00 41.41 92 LEU A CA 1
ATOM 751 C C . LEU A 1 92 ? -15.922 27.120 33.168 1.00 41.41 92 LEU A C 1
ATOM 753 O O . LEU A 1 92 ? -14.907 27.313 33.840 1.00 41.41 92 LEU A O 1
ATOM 757 N N . PRO A 1 93 ? -16.764 26.103 33.422 1.00 47.16 93 PRO A N 1
ATOM 758 C CA . PRO A 1 93 ? -16.473 25.112 34.450 1.00 47.16 93 PRO A CA 1
ATOM 759 C C . PRO A 1 93 ? -15.085 24.490 34.203 1.00 47.16 93 PRO A C 1
ATOM 761 O O . PRO A 1 93 ? -14.819 24.072 33.068 1.00 47.16 93 PRO A O 1
ATOM 764 N N . PRO A 1 94 ? -14.186 24.439 35.206 1.00 50.25 94 PRO A N 1
ATOM 765 C CA . PRO A 1 94 ? -12.858 23.832 35.078 1.00 50.25 94 PRO A CA 1
ATOM 766 C C . PRO A 1 94 ? -12.893 22.421 34.475 1.00 50.25 94 PRO A C 1
ATOM 768 O O . PRO A 1 94 ? -12.010 22.048 33.707 1.00 50.25 94 PRO A O 1
ATOM 771 N N . GLU A 1 95 ? -13.966 21.675 34.733 1.00 47.12 95 GLU A N 1
ATOM 772 C CA . GLU A 1 95 ? -14.200 20.323 34.230 1.00 47.12 95 GLU A CA 1
ATOM 773 C C . GLU A 1 95 ? -14.404 20.284 32.707 1.00 47.12 95 GLU A C 1
ATOM 775 O O . GLU A 1 95 ? -13.978 19.343 32.037 1.00 47.12 95 GLU A O 1
ATOM 780 N N . LEU A 1 96 ? -15.048 21.311 32.142 1.00 45.53 96 LEU A N 1
ATOM 781 C CA . LEU A 1 96 ? -15.276 21.427 30.701 1.00 45.53 96 LEU A CA 1
ATOM 782 C C . LEU A 1 96 ? -13.975 21.769 29.978 1.00 45.53 96 LEU A C 1
ATOM 784 O O . LEU A 1 96 ? -13.703 21.263 28.889 1.00 45.53 96 LEU A O 1
ATOM 788 N N . LEU A 1 97 ? -13.164 22.611 30.609 1.00 53.91 97 LEU A N 1
ATOM 789 C CA . LEU A 1 97 ? -11.871 22.995 30.085 1.00 53.91 97 LEU A CA 1
ATOM 790 C C . LEU A 1 97 ? -10.906 21.836 30.095 1.00 53.91 97 LEU A C 1
ATOM 792 O O . LEU A 1 97 ? -10.443 21.479 29.021 1.00 53.91 97 LEU A O 1
ATOM 796 N N . ASP A 1 98 ? -10.706 21.187 31.239 1.00 54.81 98 ASP A N 1
ATOM 797 C CA . ASP A 1 98 ? -9.835 20.020 31.354 1.00 54.81 98 ASP A CA 1
ATOM 798 C C . ASP A 1 98 ? -10.219 18.928 30.341 1.00 54.81 98 ASP A C 1
ATOM 800 O O . ASP A 1 98 ? -9.338 18.274 29.785 1.00 54.81 98 ASP A O 1
ATOM 804 N N . LYS A 1 99 ? -11.509 18.776 30.010 1.00 51.31 99 LYS A N 1
ATOM 805 C CA . LYS A 1 99 ? -11.992 17.796 29.028 1.00 51.31 99 LYS A CA 1
ATOM 806 C C . LYS A 1 99 ? -11.749 18.195 27.566 1.00 51.31 99 LYS A C 1
ATOM 808 O O . LYS A 1 99 ? -11.185 17.387 26.833 1.00 51.31 99 LYS A O 1
ATOM 813 N N . ILE A 1 100 ? -12.088 19.425 27.150 1.00 55.69 100 ILE A N 1
ATOM 814 C CA . ILE A 1 100 ? -11.804 19.957 25.791 1.00 55.69 100 ILE A CA 1
ATOM 815 C C . ILE A 1 100 ? -10.327 19.786 25.452 1.00 55.69 100 ILE A C 1
ATOM 817 O O . ILE A 1 100 ? -9.930 19.353 24.372 1.00 55.69 100 ILE A O 1
ATOM 821 N N . PHE A 1 101 ? -9.512 20.131 26.427 1.00 59.62 101 PHE A N 1
ATOM 822 C CA . PHE A 1 101 ? -8.081 20.193 26.314 1.00 59.62 101 PHE A CA 1
ATOM 823 C C . PHE A 1 101 ? -7.411 18.818 26.432 1.00 59.62 101 PHE A C 1
ATOM 825 O O . PHE A 1 101 ? -6.450 18.555 25.709 1.00 59.62 101 PHE A O 1
ATOM 832 N N . SER A 1 102 ? -7.960 17.904 27.238 1.00 57.25 102 SER A N 1
ATOM 833 C CA . SER A 1 102 ? -7.543 16.494 27.251 1.00 57.25 102 SER A CA 1
ATOM 834 C C . SER A 1 102 ? -7.885 15.777 25.944 1.00 57.25 102 SER A C 1
ATOM 836 O O . SER A 1 102 ? -7.067 15.013 25.441 1.00 57.25 102 SER A O 1
ATOM 838 N N . GLU A 1 103 ? -9.054 16.037 25.356 1.00 50.78 103 GLU A N 1
ATOM 839 C CA . GLU A 1 103 ? -9.448 15.449 24.068 1.00 50.78 103 GLU A CA 1
ATOM 840 C C . GLU A 1 103 ? -8.592 15.993 22.910 1.00 50.78 103 GLU A C 1
ATOM 842 O O . GLU A 1 103 ? -8.066 15.214 22.113 1.00 50.78 103 GLU A O 1
ATOM 847 N N . LEU A 1 104 ? -8.333 17.307 22.881 1.00 51.50 104 LEU A N 1
ATOM 848 C CA . LEU A 1 104 ? -7.374 17.936 21.960 1.00 51.50 104 LEU A CA 1
ATOM 849 C C . LEU A 1 104 ? -5.960 17.338 22.078 1.00 51.50 104 LEU A C 1
ATOM 851 O O . LEU A 1 104 ? -5.311 17.084 21.060 1.00 51.50 104 LEU A O 1
ATOM 855 N N . ALA A 1 105 ? -5.490 17.094 23.305 1.00 53.09 105 ALA A N 1
ATOM 856 C CA . ALA A 1 105 ? -4.168 16.527 23.581 1.00 53.09 105 ALA A CA 1
ATOM 857 C C . ALA A 1 105 ? -4.053 15.030 23.227 1.00 53.09 105 ALA A C 1
ATOM 859 O O . ALA A 1 105 ? -2.953 14.545 22.960 1.00 53.09 105 ALA A O 1
ATOM 860 N N . LEU A 1 106 ? -5.169 14.290 23.217 1.00 46.03 106 LEU A N 1
ATOM 861 C CA . LEU A 1 106 ? -5.215 12.872 22.840 1.00 46.03 106 LEU A CA 1
ATOM 862 C C . LEU A 1 106 ? -5.194 12.656 21.322 1.00 46.03 106 LEU A C 1
ATOM 864 O O . LEU A 1 106 ? -4.706 11.619 20.870 1.00 46.03 106 LEU A O 1
ATOM 868 N N . GLN A 1 107 ? -5.721 13.606 20.546 1.00 45.75 107 GLN A N 1
ATOM 869 C CA . GLN A 1 107 ? -5.983 13.418 19.115 1.00 45.75 107 GLN A CA 1
ATOM 870 C C . GLN A 1 107 ? -5.049 14.189 18.181 1.00 45.75 107 GLN A C 1
ATOM 872 O O . GLN A 1 107 ? -4.884 13.799 17.029 1.00 45.75 107 GLN A O 1
ATOM 877 N N . ALA A 1 108 ? -4.384 15.237 18.667 1.00 51.53 108 ALA A N 1
ATOM 878 C CA . ALA A 1 108 ? -3.315 15.899 17.939 1.00 51.53 108 ALA A CA 1
ATOM 879 C C . ALA A 1 108 ? -2.011 15.733 18.731 1.00 51.53 108 ALA A C 1
ATOM 881 O O . ALA A 1 108 ? -1.880 16.337 19.796 1.00 51.53 108 ALA A O 1
ATOM 882 N N . PRO A 1 109 ? -0.971 15.044 18.214 1.00 49.91 109 PRO A N 1
ATOM 883 C CA . PRO A 1 109 ? 0.345 15.026 18.865 1.00 49.91 109 PRO A CA 1
ATOM 884 C C . PRO A 1 109 ? 1.007 16.420 18.934 1.00 49.91 109 PRO A C 1
ATOM 886 O O . PRO A 1 109 ? 2.140 16.539 19.397 1.00 49.91 109 PRO A O 1
ATOM 889 N N . VAL A 1 110 ? 0.303 17.457 18.461 1.00 67.44 110 VAL A N 1
ATOM 890 C CA . VAL A 1 110 ? 0.779 18.809 18.214 1.00 67.44 110 VAL A CA 1
ATOM 891 C C . VAL A 1 110 ? 0.187 19.838 19.188 1.00 67.44 110 VAL A C 1
ATOM 893 O O . VAL A 1 110 ? 0.654 20.957 19.147 1.00 67.44 110 VAL A O 1
ATOM 896 N N . LEU A 1 111 ? -0.787 19.563 20.065 1.00 76.12 111 LEU A N 1
ATOM 897 C CA . LEU A 1 111 ? -1.265 20.579 21.032 1.00 76.12 111 LEU A CA 1
ATOM 898 C C . LEU A 1 111 ? -1.048 20.109 22.474 1.00 76.12 111 LEU A C 1
ATOM 900 O O . LEU A 1 111 ? -1.773 19.259 22.976 1.00 76.12 111 LEU A O 1
ATOM 904 N N . GLU A 1 112 ? -0.038 20.662 23.143 1.00 83.25 112 GLU A N 1
ATOM 905 C CA . GLU A 1 112 ? 0.275 20.366 24.541 1.00 83.25 112 GLU A CA 1
ATOM 906 C C . GLU A 1 112 ? -0.255 21.459 25.454 1.00 83.25 112 GLU A C 1
ATOM 908 O O . GLU A 1 112 ? -0.255 22.645 25.121 1.00 83.25 112 GLU A O 1
ATOM 913 N N . ILE A 1 113 ? -0.641 21.059 26.653 1.00 83.75 113 ILE A N 1
ATOM 914 C CA . ILE A 1 113 ? -1.139 21.976 27.665 1.00 83.75 113 ILE A CA 1
ATOM 915 C C . ILE A 1 113 ? -0.156 21.951 28.791 1.00 83.75 113 ILE A C 1
ATOM 917 O O . ILE A 1 113 ? 0.150 20.899 29.351 1.00 83.75 113 ILE A O 1
ATOM 921 N N . ILE A 1 114 ? 0.389 23.121 29.065 1.00 88.06 114 ILE A N 1
ATOM 922 C CA . ILE A 1 114 ? 1.490 23.248 29.995 1.00 88.06 114 ILE A CA 1
ATOM 923 C C . ILE A 1 114 ? 1.098 24.209 31.094 1.00 88.06 114 ILE A C 1
ATOM 925 O O . ILE A 1 114 ? 0.518 25.265 30.851 1.00 88.06 114 ILE A O 1
ATOM 929 N N . GLN A 1 115 ? 1.447 23.836 32.313 1.00 88.06 115 GLN A N 1
ATOM 930 C CA . GLN A 1 115 ? 1.276 24.691 33.470 1.00 88.06 115 GLN A CA 1
ATOM 931 C C . GLN A 1 115 ? 2.476 25.623 33.572 1.00 88.06 115 GLN A C 1
ATOM 933 O O . GLN A 1 115 ? 3.626 25.181 33.560 1.00 88.06 115 GLN A O 1
ATOM 938 N N . ASN A 1 116 ? 2.215 26.917 33.729 1.00 85.06 116 ASN A N 1
ATOM 939 C CA . ASN A 1 116 ? 3.233 27.950 33.897 1.00 85.06 116 ASN A CA 1
ATOM 940 C C . ASN A 1 116 ? 4.121 28.139 32.647 1.00 85.06 116 ASN A C 1
ATOM 942 O O . ASN A 1 116 ? 3.646 28.227 31.518 1.00 85.06 116 ASN A O 1
ATOM 946 N N . LYS A 1 117 ? 5.435 28.310 32.832 1.00 89.75 117 LYS A N 1
ATOM 947 C CA . LYS A 1 117 ? 6.377 28.571 31.736 1.00 89.75 117 LYS A CA 1
ATOM 948 C C . LYS A 1 117 ? 6.848 27.265 31.099 1.00 89.75 117 LYS A C 1
ATOM 950 O O . LYS A 1 117 ? 7.284 26.364 31.803 1.00 89.75 117 LYS A O 1
ATOM 955 N N . ALA A 1 118 ? 6.884 27.241 29.765 1.00 91.94 118 ALA A N 1
ATOM 956 C CA . ALA A 1 118 ? 7.437 26.126 28.999 1.00 91.94 118 ALA A CA 1
ATOM 957 C C . ALA A 1 118 ? 8.901 25.831 29.378 1.00 91.94 118 ALA A C 1
ATOM 959 O O . ALA A 1 118 ? 9.735 26.751 29.388 1.00 91.94 118 ALA A O 1
ATOM 960 N N . THR A 1 119 ? 9.220 24.558 29.621 1.00 94.56 119 THR A N 1
ATOM 961 C CA . THR A 1 119 ? 10.597 24.089 29.839 1.00 94.56 119 THR A CA 1
ATOM 962 C C . THR A 1 119 ? 11.424 24.183 28.548 1.00 94.56 119 THR A C 1
ATOM 964 O O . THR A 1 119 ? 10.855 24.309 27.455 1.00 94.56 119 THR A O 1
ATOM 967 N N . PRO A 1 120 ? 12.769 24.150 28.617 1.00 95.88 120 PRO A N 1
ATOM 968 C CA . PRO A 1 120 ? 13.615 24.110 27.422 1.00 95.88 120 PRO A CA 1
ATOM 969 C C . PRO A 1 120 ? 13.247 22.977 26.451 1.00 95.88 120 PRO A C 1
ATOM 971 O O . PRO A 1 120 ? 13.201 23.199 25.242 1.00 95.88 120 PRO A O 1
ATOM 974 N N . GLU A 1 121 ? 12.908 21.797 26.968 1.00 91.75 121 GLU A N 1
ATOM 975 C CA . GLU A 1 121 ? 12.531 20.616 26.185 1.00 91.75 121 GLU A CA 1
ATOM 976 C C . GLU A 1 121 ? 11.200 20.836 25.462 1.00 91.75 121 GLU A C 1
ATOM 978 O O . GLU A 1 121 ? 11.093 20.594 24.259 1.00 91.75 121 GLU A O 1
ATOM 983 N N . GLN A 1 122 ? 10.200 21.366 26.169 1.00 92.56 122 GLN A N 1
ATOM 984 C CA . GLN A 1 122 ? 8.899 21.713 25.594 1.00 92.56 122 GLN A CA 1
ATOM 985 C C . GLN A 1 122 ? 9.057 22.767 24.487 1.00 92.56 122 GLN A C 1
ATOM 987 O O . GLN A 1 122 ? 8.537 22.620 23.381 1.00 92.56 122 GLN A O 1
ATOM 992 N N . LYS A 1 123 ? 9.853 23.816 24.730 1.00 94.50 123 LYS A N 1
ATOM 993 C CA . LYS A 1 123 ? 10.163 24.832 23.709 1.00 94.50 123 LYS A CA 1
ATOM 994 C C . LYS A 1 123 ? 10.841 24.222 22.482 1.00 94.50 123 LYS A C 1
ATOM 996 O O . LYS A 1 123 ? 10.504 24.596 21.360 1.00 94.50 123 LYS A O 1
ATOM 1001 N N . ALA A 1 124 ? 11.768 23.284 22.681 1.00 91.06 124 ALA A N 1
ATOM 1002 C CA . ALA A 1 124 ? 12.458 22.600 21.591 1.00 91.06 124 ALA A CA 1
ATOM 1003 C C . ALA A 1 124 ? 11.496 21.769 20.726 1.00 91.06 124 ALA A C 1
ATOM 1005 O O . ALA A 1 124 ? 11.643 21.750 19.503 1.00 91.06 124 ALA A O 1
ATOM 1006 N N . ARG A 1 125 ? 10.476 21.136 21.323 1.00 88.62 125 ARG A N 1
ATOM 1007 C CA . ARG A 1 125 ? 9.427 20.420 20.573 1.00 88.62 125 ARG A CA 1
ATOM 1008 C C . ARG A 1 125 ? 8.634 21.356 19.668 1.00 88.62 125 ARG A C 1
ATOM 1010 O O . ARG A 1 125 ? 8.455 21.047 18.491 1.00 88.62 125 ARG A O 1
ATOM 1017 N N . VAL A 1 126 ? 8.228 22.512 20.186 1.00 89.19 126 VAL A N 1
ATOM 1018 C CA . VAL A 1 126 ? 7.502 23.523 19.405 1.00 89.19 126 VAL A CA 1
ATOM 1019 C C . VAL A 1 126 ? 8.362 24.065 18.267 1.00 89.19 126 VAL A C 1
ATOM 1021 O O . VAL A 1 126 ? 7.916 24.101 17.125 1.00 89.19 126 VAL A O 1
ATOM 1024 N N . VAL A 1 127 ? 9.626 24.406 18.537 1.00 90.06 127 VAL A N 1
ATOM 1025 C CA . VAL A 1 127 ? 10.583 24.868 17.512 1.00 90.06 127 VAL A CA 1
ATOM 1026 C C . VAL A 1 127 ? 10.804 23.822 16.417 1.00 90.06 127 VAL A C 1
ATOM 1028 O O . VAL A 1 127 ? 10.939 24.180 15.249 1.00 90.06 127 VAL A O 1
ATOM 1031 N N . ALA A 1 128 ? 10.787 22.536 16.770 1.00 85.88 128 ALA A N 1
ATOM 1032 C CA . ALA A 1 128 ? 10.890 21.432 15.820 1.00 85.88 128 ALA A CA 1
ATOM 1033 C C . ALA A 1 128 ? 9.594 21.171 15.022 1.00 85.88 128 ALA A C 1
ATOM 1035 O O . ALA A 1 128 ? 9.538 20.189 14.283 1.00 85.88 128 ALA A O 1
ATOM 1036 N N . GLY A 1 129 ? 8.551 21.996 15.189 1.00 80.00 129 GLY A N 1
ATOM 1037 C CA . GLY A 1 129 ? 7.251 21.819 14.537 1.00 80.00 129 GLY A CA 1
ATOM 1038 C C . GLY A 1 129 ? 6.475 20.604 15.046 1.00 80.00 129 GLY A C 1
ATOM 1039 O O . GLY A 1 129 ? 5.594 20.106 14.355 1.00 80.00 129 GLY A O 1
ATOM 1040 N N . LYS A 1 130 ? 6.826 20.096 16.233 1.00 80.38 130 LYS A N 1
ATOM 1041 C CA . LYS A 1 130 ? 6.210 18.900 16.822 1.00 80.38 130 LYS A CA 1
ATOM 1042 C C . LYS A 1 130 ? 5.070 19.228 17.778 1.00 80.38 130 LYS A C 1
ATOM 1044 O O . LYS A 1 130 ? 4.406 18.301 18.217 1.00 80.38 130 LYS A O 1
ATOM 1049 N N . ALA A 1 131 ? 4.901 20.499 18.143 1.00 83.69 131 ALA A N 1
ATOM 1050 C CA . ALA A 1 131 ? 3.910 20.935 19.113 1.00 83.69 131 ALA A CA 1
ATOM 1051 C C . ALA A 1 131 ? 3.558 22.427 18.990 1.00 83.69 131 ALA A C 1
ATOM 1053 O O . ALA A 1 131 ? 4.303 23.228 18.426 1.00 83.69 131 ALA A O 1
ATOM 1054 N N . TYR A 1 132 ? 2.453 22.773 19.626 1.00 85.31 132 TYR A N 1
ATOM 1055 C CA . TYR A 1 132 ? 1.931 24.061 20.030 1.00 85.31 132 TYR A CA 1
ATOM 1056 C C . TYR A 1 132 ? 1.607 23.941 21.511 1.00 85.31 132 TYR A C 1
ATOM 1058 O O . TYR A 1 132 ? 1.247 22.863 21.980 1.00 85.31 132 TYR A O 1
ATOM 1066 N N . HIS A 1 133 ? 1.716 25.036 22.248 1.00 90.25 133 HIS A N 1
ATOM 1067 C CA . HIS A 1 133 ? 1.388 25.041 23.666 1.00 90.25 133 HIS A CA 1
ATOM 1068 C C . HIS A 1 133 ? 0.172 25.896 23.945 1.00 90.25 133 HIS A C 1
ATOM 1070 O O . HIS A 1 133 ? 0.135 27.052 23.537 1.00 90.25 133 HIS A O 1
ATOM 1076 N N . VAL A 1 134 ? -0.751 25.395 24.746 1.00 87.25 134 VAL A N 1
ATOM 1077 C CA . VAL A 1 134 ? -1.704 26.234 25.464 1.00 87.25 134 VAL A CA 1
ATOM 1078 C C . VAL A 1 134 ? -1.217 26.333 26.904 1.00 87.25 134 VAL A C 1
ATOM 1080 O O . VAL A 1 134 ? -1.041 25.330 27.591 1.00 87.25 134 VAL A O 1
ATOM 1083 N N . ILE A 1 135 ? -0.906 27.551 27.336 1.00 88.38 135 ILE A N 1
ATOM 1084 C CA . ILE A 1 135 ? -0.287 27.800 28.635 1.00 88.38 135 ILE A CA 1
ATOM 1085 C C . ILE A 1 135 ? -1.371 28.094 29.663 1.00 88.38 135 ILE A C 1
ATOM 1087 O O . ILE A 1 135 ? -2.000 29.154 29.625 1.00 88.38 135 ILE A O 1
ATOM 1091 N N . GLU A 1 136 ? -1.536 27.168 30.599 1.00 85.50 136 GLU A N 1
ATOM 1092 C CA . GLU A 1 136 ? -2.354 27.306 31.793 1.00 85.50 136 GLU A CA 1
ATOM 1093 C C . GLU A 1 136 ? -1.593 28.100 32.869 1.00 85.50 136 GLU A C 1
ATOM 1095 O O . GLU A 1 136 ? -0.427 27.851 33.181 1.00 85.50 136 GLU A O 1
ATOM 1100 N N . THR A 1 137 ? -2.264 29.084 33.447 1.00 84.12 137 THR A N 1
ATOM 1101 C CA . THR A 1 137 ? -1.789 29.955 34.527 1.00 84.12 137 THR A CA 1
ATOM 1102 C C . THR A 1 137 ? -2.890 30.123 35.562 1.00 84.12 137 THR A C 1
ATOM 1104 O O . THR A 1 137 ? -4.029 29.749 35.317 1.00 84.12 137 THR A O 1
ATOM 1107 N N . VAL A 1 138 ? -2.565 30.709 36.708 1.00 82.81 138 VAL A N 1
ATOM 1108 C CA . VAL A 1 138 ? -3.541 31.010 37.756 1.00 82.81 138 VAL A CA 1
ATOM 1109 C C . VAL A 1 138 ? -3.768 32.520 37.800 1.00 82.81 138 VAL A C 1
ATOM 1111 O O . VAL A 1 138 ? -2.804 33.290 37.780 1.00 82.81 138 VAL A O 1
ATOM 1114 N N . ASP A 1 139 ? -5.027 32.955 37.800 1.00 81.19 139 ASP A N 1
ATOM 1115 C CA . ASP A 1 139 ? -5.384 34.366 37.937 1.00 81.19 139 ASP A CA 1
ATOM 1116 C C . ASP A 1 139 ? -5.247 34.855 39.394 1.00 81.19 139 ASP A C 1
ATOM 1118 O O . ASP A 1 139 ? -4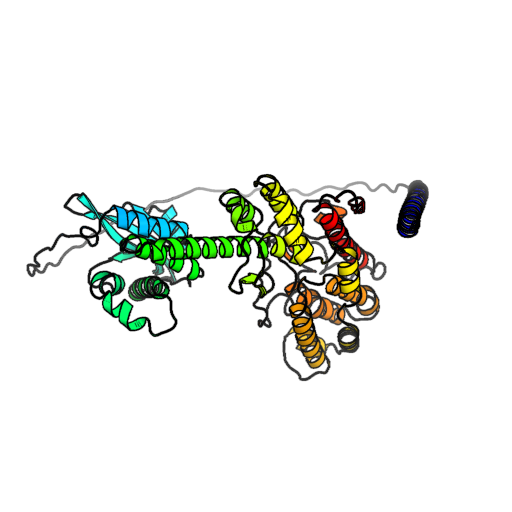.900 34.103 40.304 1.00 81.19 139 ASP A O 1
ATOM 1122 N N . SER A 1 140 ? -5.511 36.141 39.644 1.00 80.56 140 SER A N 1
ATOM 1123 C CA . SER A 1 140 ? -5.398 36.709 40.997 1.00 80.56 140 SER A CA 1
ATOM 1124 C C . SER A 1 140 ? -6.394 36.139 42.012 1.00 80.56 140 SER A C 1
ATOM 1126 O O . SER A 1 140 ? -6.234 36.396 43.201 1.00 80.56 140 SER A O 1
ATOM 1128 N N . ASN A 1 141 ? -7.412 35.408 41.558 1.00 78.94 141 AS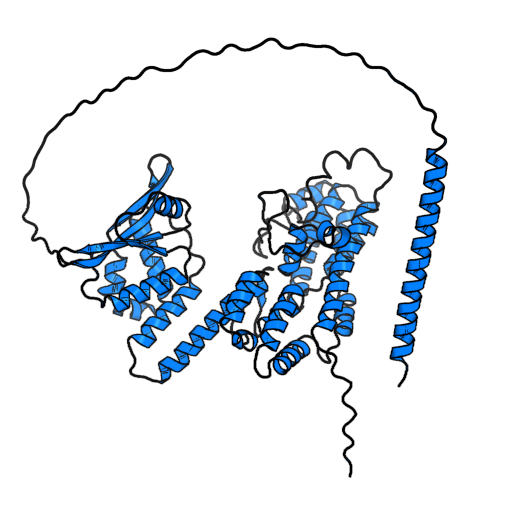N A N 1
ATOM 1129 C CA . ASN A 1 141 ? -8.440 34.795 42.393 1.00 78.94 141 ASN A CA 1
ATOM 1130 C C . ASN A 1 141 ? -8.172 33.300 42.628 1.00 78.94 141 ASN A C 1
ATOM 1132 O O . ASN A 1 141 ? -8.992 32.630 43.247 1.00 78.94 141 ASN A O 1
ATOM 1136 N N . GLY A 1 142 ? -7.048 32.767 42.138 1.00 81.94 142 GLY A N 1
ATOM 1137 C CA . GLY A 1 142 ? -6.743 31.342 42.243 1.00 81.94 142 GLY A CA 1
ATOM 1138 C C . GLY A 1 142 ? -7.379 30.487 41.144 1.00 81.94 142 GLY A C 1
ATOM 1139 O O . GLY A 1 142 ? -7.241 29.266 41.185 1.00 81.94 142 GLY A O 1
ATOM 1140 N N . ASN A 1 143 ? -8.036 31.089 40.147 1.00 77.38 143 ASN A N 1
ATOM 1141 C CA . ASN A 1 143 ? -8.685 30.340 39.075 1.00 77.38 143 ASN A CA 1
ATOM 1142 C C . ASN A 1 143 ? -7.689 29.975 37.976 1.00 77.38 143 ASN A C 1
ATOM 1144 O O . ASN A 1 143 ? -6.869 30.799 37.562 1.00 77.38 143 ASN A O 1
ATOM 1148 N N . ARG A 1 144 ? -7.806 28.755 37.452 1.00 73.94 144 ARG A N 1
ATOM 1149 C CA . ARG A 1 144 ? -7.066 28.306 36.269 1.00 73.94 144 ARG A CA 1
ATOM 1150 C C . ARG A 1 144 ? -7.538 29.065 35.032 1.00 73.94 144 ARG A C 1
ATOM 1152 O O . ARG A 1 144 ? -8.730 29.138 34.746 1.00 73.94 144 ARG A O 1
ATOM 1159 N N . ILE A 1 145 ? -6.591 29.641 34.301 1.00 74.62 145 ILE A N 1
ATOM 1160 C CA . ILE A 1 145 ? -6.819 30.346 33.044 1.00 74.62 145 ILE A CA 1
ATOM 1161 C C . ILE A 1 145 ? -5.766 29.949 32.017 1.00 74.62 145 ILE A C 1
ATOM 1163 O O . ILE A 1 145 ? -4.573 29.972 32.312 1.00 74.62 145 ILE A O 1
ATOM 1167 N N . TYR A 1 146 ? -6.166 29.664 30.782 1.00 80.88 146 TYR A N 1
ATOM 1168 C CA . TYR A 1 146 ? -5.207 29.567 29.687 1.00 80.88 146 TYR A CA 1
ATOM 1169 C C . TYR A 1 146 ? -4.903 30.963 29.148 1.00 80.88 146 TYR A C 1
ATOM 1171 O O . TYR A 1 146 ? -5.750 31.630 28.564 1.00 80.88 146 TYR A O 1
ATOM 1179 N N . SER A 1 147 ? -3.704 31.461 29.420 1.00 81.56 147 SER A N 1
ATOM 1180 C CA . SER A 1 147 ? -3.361 32.867 29.188 1.00 81.56 147 SER A CA 1
ATOM 1181 C C . SER A 1 147 ? -2.602 33.096 27.889 1.00 81.56 147 SER A C 1
ATOM 1183 O O . SER A 1 147 ? -2.652 34.197 27.338 1.00 81.56 147 SER A O 1
ATOM 1185 N N . HIS A 1 148 ? -1.889 32.081 27.395 1.00 88.56 148 HIS A N 1
ATOM 1186 C CA . HIS A 1 148 ? -1.012 32.232 26.240 1.00 88.56 148 HIS A CA 1
ATOM 1187 C C . HIS A 1 148 ? -1.058 31.027 25.305 1.00 88.56 148 HIS A C 1
ATOM 1189 O O . HIS A 1 148 ? -1.253 29.889 25.730 1.00 88.56 148 HIS A O 1
ATOM 1195 N N . LEU A 1 149 ? -0.779 31.298 24.034 1.00 89.38 149 LEU A N 1
ATOM 1196 C CA . LEU A 1 149 ? -0.506 30.309 23.001 1.00 89.38 149 LEU A CA 1
ATOM 1197 C C . LEU A 1 149 ? 0.989 30.335 22.667 1.00 89.38 149 LEU A C 1
ATOM 1199 O O . LEU A 1 149 ? 1.518 31.392 22.322 1.00 89.38 149 LEU A O 1
ATOM 1203 N N . GLY A 1 150 ? 1.667 29.195 22.777 1.00 92.44 150 GLY A N 1
ATOM 1204 C CA . GLY A 1 150 ? 3.065 28.986 22.410 1.00 92.44 150 GLY A CA 1
ATOM 1205 C C . GLY A 1 150 ? 3.215 28.336 21.036 1.00 92.44 150 GLY A C 1
ATOM 1206 O O . GLY A 1 150 ? 2.560 27.339 20.742 1.00 92.44 150 GLY A O 1
ATOM 1207 N N . PHE A 1 151 ? 4.084 28.890 20.195 1.00 92.69 151 PHE A N 1
ATOM 1208 C CA . PHE A 1 151 ? 4.268 28.474 18.801 1.00 92.69 151 PHE A CA 1
ATOM 1209 C C . PHE A 1 151 ? 5.692 28.774 18.305 1.00 92.69 151 PHE A C 1
ATOM 1211 O O . PHE A 1 151 ? 6.454 29.512 18.937 1.00 92.69 151 PHE A O 1
ATOM 1218 N N . ALA A 1 152 ? 6.073 28.195 17.165 1.00 91.88 152 ALA A N 1
ATOM 1219 C CA . ALA A 1 152 ? 7.357 28.465 16.521 1.00 91.88 152 ALA A CA 1
ATOM 1220 C C . ALA A 1 152 ? 7.307 29.775 15.727 1.00 91.88 152 ALA A C 1
ATOM 1222 O O . ALA A 1 152 ? 6.342 30.038 15.016 1.00 91.88 152 ALA A O 1
ATOM 1223 N N . LYS A 1 153 ? 8.355 30.593 15.795 1.00 95.50 153 LYS A N 1
ATOM 1224 C CA . LYS A 1 153 ? 8.457 31.869 15.077 1.00 95.50 153 LYS A CA 1
ATOM 1225 C C . LYS A 1 153 ? 9.838 32.031 14.462 1.00 95.50 153 LYS A C 1
ATOM 1227 O O . LYS A 1 153 ? 10.840 31.691 15.083 1.00 95.50 153 LYS A O 1
ATOM 1232 N N . LYS A 1 154 ? 9.904 32.583 13.250 1.00 93.88 154 LYS A N 1
ATOM 1233 C CA . LYS A 1 154 ? 11.177 32.946 12.620 1.00 93.88 154 LYS A CA 1
ATOM 1234 C C . LYS A 1 154 ? 11.664 34.274 13.201 1.00 93.88 154 LYS A C 1
ATOM 1236 O O . LYS A 1 154 ? 10.945 35.273 13.171 1.00 93.88 154 LYS A O 1
ATOM 1241 N N . SER A 1 155 ? 12.863 34.276 13.763 1.00 93.06 155 SER A N 1
ATOM 1242 C CA . SER A 1 155 ? 13.521 35.482 14.261 1.00 93.06 155 SER A CA 1
ATOM 1243 C C . SER A 1 155 ? 14.139 36.290 13.112 1.00 93.06 155 SER A C 1
ATOM 1245 O O . SER A 1 155 ? 14.196 35.836 11.967 1.00 93.06 155 SER A O 1
ATOM 1247 N N . THR A 1 156 ? 14.616 37.500 13.409 1.00 92.44 156 THR A N 1
ATOM 1248 C CA . THR A 1 156 ? 15.208 38.412 12.415 1.00 92.44 156 THR A CA 1
ATOM 1249 C C . THR A 1 156 ? 16.469 37.850 11.760 1.00 92.44 156 THR A C 1
ATOM 1251 O O . THR A 1 156 ? 16.730 38.157 10.604 1.00 92.44 156 THR A O 1
ATOM 1254 N N . ASN A 1 157 ? 17.216 36.982 12.453 1.00 91.62 157 ASN A N 1
ATOM 1255 C CA . ASN A 1 157 ? 18.395 36.309 11.899 1.00 91.62 157 ASN A CA 1
ATOM 1256 C C . ASN A 1 157 ? 18.055 35.028 11.107 1.00 91.62 157 ASN A C 1
ATOM 1258 O O . ASN A 1 157 ? 18.951 34.311 10.673 1.00 91.62 157 ASN A O 1
ATOM 1262 N N . GLY A 1 158 ? 16.767 34.710 10.945 1.00 90.00 158 GLY A N 1
ATOM 1263 C CA . GLY A 1 158 ? 16.297 33.534 10.221 1.00 90.00 158 GLY A CA 1
ATOM 1264 C C . GLY A 1 158 ? 16.205 32.244 11.039 1.00 90.00 158 GLY A C 1
ATOM 1265 O O . GLY A 1 158 ? 15.608 31.287 10.544 1.00 90.00 158 GLY A O 1
ATOM 1266 N N . SER A 1 159 ? 16.711 32.210 12.276 1.00 93.06 159 SER A N 1
ATOM 1267 C CA . SER A 1 159 ? 16.552 31.057 13.173 1.00 93.06 159 SER A CA 1
ATOM 1268 C C . SER A 1 159 ? 15.113 30.926 13.676 1.00 93.06 159 SER A C 1
ATOM 1270 O O . SER A 1 159 ? 14.410 31.926 13.846 1.00 93.06 159 SER A O 1
ATOM 1272 N N . ILE A 1 160 ? 14.672 29.692 13.924 1.00 91.62 160 ILE A N 1
ATOM 1273 C CA . ILE A 1 160 ? 13.350 29.407 14.488 1.00 91.62 160 ILE A CA 1
ATOM 1274 C C . ILE A 1 160 ? 13.464 29.400 16.013 1.00 91.62 160 ILE A C 1
ATOM 1276 O O . ILE A 1 160 ? 14.305 28.699 16.573 1.00 91.62 160 ILE A O 1
ATOM 1280 N N . CYS A 1 161 ? 12.613 30.165 16.689 1.00 95.50 161 CYS A N 1
ATOM 1281 C CA . CYS A 1 161 ? 12.552 30.238 18.142 1.00 95.50 161 CYS A CA 1
ATOM 1282 C C . CYS A 1 161 ? 11.126 30.017 18.658 1.00 95.50 161 CYS A C 1
ATOM 1284 O O . CYS A 1 161 ? 10.146 30.101 17.919 1.00 95.50 161 CYS A O 1
ATOM 1286 N N . TYR A 1 162 ? 11.017 29.708 19.948 1.00 95.38 162 TYR A N 1
ATOM 1287 C CA . TYR A 1 162 ? 9.736 29.623 20.636 1.00 95.38 162 TYR A CA 1
ATOM 1288 C C . TYR A 1 162 ? 9.218 31.029 20.944 1.00 95.38 162 TYR A C 1
ATOM 1290 O O . TYR A 1 162 ? 9.935 31.836 21.541 1.00 95.38 162 TYR A O 1
ATOM 1298 N N . ALA A 1 163 ? 7.972 31.304 20.583 1.00 95.00 163 ALA A N 1
ATOM 1299 C CA . ALA A 1 163 ? 7.279 32.545 20.889 1.00 95.00 163 ALA A CA 1
ATOM 1300 C C . ALA A 1 163 ? 5.944 32.254 21.577 1.00 95.00 163 ALA A C 1
ATOM 1302 O O . ALA A 1 163 ? 5.387 31.166 21.444 1.00 95.00 163 ALA A O 1
ATOM 1303 N N . THR A 1 164 ? 5.429 33.241 22.309 1.00 93.62 164 THR A N 1
ATOM 1304 C CA . THR A 1 164 ? 4.090 33.188 22.898 1.00 93.62 164 THR A CA 1
ATOM 1305 C C . THR A 1 164 ? 3.285 34.414 22.502 1.00 93.62 164 THR A C 1
ATOM 1307 O O . THR A 1 164 ? 3.844 35.504 22.375 1.00 93.62 164 THR A O 1
ATOM 1310 N N . THR A 1 165 ? 1.974 34.255 22.364 1.00 89.31 165 THR A N 1
ATOM 1311 C CA . THR A 1 165 ? 1.025 35.366 22.235 1.00 89.31 165 THR A CA 1
ATOM 1312 C C . THR A 1 165 ? -0.060 35.244 23.294 1.00 89.31 165 THR A C 1
ATOM 1314 O O . THR A 1 165 ? -0.382 34.134 23.717 1.00 89.31 165 THR A O 1
ATOM 1317 N N . LEU A 1 166 ? -0.596 36.378 23.742 1.00 86.44 166 LEU A N 1
ATOM 1318 C CA . LEU A 1 166 ? -1.717 36.405 24.678 1.00 86.44 166 LEU A CA 1
ATOM 1319 C C . LEU A 1 166 ? -2.985 35.889 23.993 1.00 86.44 166 LEU A C 1
ATOM 1321 O O . LEU A 1 166 ? -3.277 36.263 22.855 1.00 86.44 166 LEU A O 1
ATOM 1325 N N . LEU A 1 167 ? -3.747 35.071 24.713 1.00 79.00 167 LEU A N 1
ATOM 1326 C CA . LEU A 1 167 ? -5.122 34.718 24.366 1.00 79.00 167 LEU A CA 1
ATOM 1327 C C . LEU A 1 167 ? -6.061 35.709 25.065 1.00 79.00 167 LEU A C 1
ATOM 1329 O O . LEU A 1 167 ? -6.720 35.379 26.047 1.00 79.00 167 LEU A O 1
ATOM 1333 N N . ASP A 1 168 ? -6.037 36.969 24.621 1.00 73.00 168 ASP A N 1
ATOM 1334 C CA . ASP A 1 168 ? -6.857 38.033 25.204 1.00 73.00 168 ASP A CA 1
ATOM 1335 C C . ASP A 1 168 ? -8.144 38.290 24.408 1.00 73.00 168 ASP A C 1
ATOM 1337 O O . ASP A 1 168 ? -8.383 37.699 23.351 1.00 73.00 168 ASP A O 1
ATOM 1341 N N . LYS A 1 169 ? -8.968 39.214 24.920 1.00 61.84 169 LYS A N 1
ATOM 1342 C CA . LYS A 1 169 ? -10.265 39.561 24.333 1.00 61.84 169 LYS A CA 1
ATOM 1343 C C . LYS A 1 169 ? -10.215 40.172 22.929 1.00 61.84 169 LYS A C 1
ATOM 1345 O O . LYS A 1 169 ? -11.249 40.333 22.291 1.00 61.84 169 LYS A O 1
ATOM 1350 N N . ASN A 1 170 ? -9.026 40.564 22.486 1.00 63.66 170 ASN A N 1
ATOM 1351 C CA . ASN A 1 170 ? -8.789 41.121 21.163 1.00 63.66 170 ASN A CA 1
ATOM 1352 C C . ASN A 1 170 ? -8.226 40.060 20.209 1.00 63.66 170 ASN A C 1
ATOM 1354 O O . ASN A 1 170 ? -8.037 40.342 19.026 1.00 63.66 170 ASN A O 1
ATOM 1358 N N . SER A 1 171 ? -7.930 38.851 20.699 1.00 64.81 171 SER A N 1
ATOM 1359 C CA . SER A 1 171 ? -7.541 37.746 19.835 1.00 64.81 171 SER A CA 1
ATOM 1360 C C . SER A 1 171 ? -8.743 37.291 19.005 1.00 64.81 171 SER A C 1
ATOM 1362 O O . SER A 1 171 ? -9.844 37.098 19.516 1.00 64.81 171 SER A O 1
ATOM 1364 N N . VAL A 1 172 ? -8.526 37.083 17.705 1.00 60.38 172 VAL A N 1
ATOM 1365 C CA . VAL A 1 172 ? -9.557 36.578 16.777 1.00 60.38 172 VAL A CA 1
ATOM 1366 C C . VAL A 1 172 ? -10.136 35.245 17.272 1.00 60.38 172 VAL A C 1
ATOM 1368 O O . VAL A 1 172 ? -11.331 34.993 17.150 1.00 60.38 172 VAL A O 1
ATOM 1371 N N . PHE A 1 173 ? -9.293 34.430 17.909 1.00 64.06 173 PHE A N 1
ATOM 1372 C CA . PHE A 1 173 ? -9.685 33.190 18.568 1.00 64.06 173 PHE A CA 1
ATOM 1373 C C . PHE A 1 173 ? -10.719 33.418 19.691 1.00 64.06 173 PHE A C 1
ATOM 1375 O O . PHE A 1 173 ? -11.708 32.696 19.766 1.00 64.06 173 PHE A O 1
ATOM 1382 N N . TYR A 1 174 ? -10.557 34.458 20.517 1.00 61.25 174 TYR A N 1
ATOM 1383 C CA . TYR A 1 174 ? -11.493 34.807 21.593 1.00 61.25 174 TYR A CA 1
ATOM 1384 C C . TYR A 1 174 ? -12.860 35.278 21.079 1.00 61.25 174 TYR A C 1
ATOM 1386 O O . TYR A 1 174 ? -13.895 34.787 21.538 1.00 61.25 174 TYR A O 1
ATOM 1394 N N . THR A 1 175 ? -12.884 36.226 20.136 1.00 55.12 175 THR A N 1
ATOM 1395 C CA . THR A 1 175 ? -14.136 36.848 19.665 1.00 55.12 175 THR A CA 1
ATOM 1396 C C . THR A 1 175 ? -15.087 35.811 19.063 1.00 55.12 175 THR A C 1
ATOM 1398 O O . THR A 1 175 ? -16.291 35.857 19.299 1.00 55.12 175 THR A O 1
ATOM 1401 N N . LEU A 1 176 ? -14.554 34.821 18.348 1.00 55.06 176 LEU A N 1
ATOM 1402 C CA . LEU A 1 176 ? -15.358 33.814 17.658 1.00 55.06 176 LEU A CA 1
ATOM 1403 C C . LEU A 1 176 ? -15.751 32.622 18.533 1.00 55.06 176 LEU A C 1
ATOM 1405 O O . LEU A 1 176 ? -16.876 32.147 18.409 1.00 55.06 176 LEU A O 1
ATOM 1409 N N . VAL A 1 177 ? -14.874 32.153 19.430 1.00 54.22 177 VAL A N 1
ATOM 1410 C CA . VAL A 1 177 ? -15.192 31.021 20.323 1.00 54.22 177 VAL A CA 1
ATOM 1411 C C . VAL A 1 177 ? -16.191 31.431 21.413 1.00 54.22 177 VAL A C 1
ATOM 1413 O O . VAL A 1 177 ? -17.005 30.607 21.821 1.00 54.22 177 VAL A O 1
ATOM 1416 N N . ILE A 1 178 ? -16.163 32.694 21.862 1.00 47.41 178 ILE A N 1
ATOM 1417 C CA . ILE A 1 178 ? -16.913 33.137 23.050 1.00 47.41 178 ILE A CA 1
ATOM 1418 C C . ILE A 1 178 ? -17.964 34.217 22.762 1.00 47.41 178 ILE A C 1
ATOM 1420 O O . ILE A 1 178 ? -19.078 34.110 23.268 1.00 47.41 178 ILE A O 1
ATOM 1424 N N . GLN A 1 179 ? -17.653 35.267 21.993 1.00 42.25 179 GLN A N 1
ATOM 1425 C CA . GLN A 1 179 ? -18.563 36.421 21.868 1.00 42.25 179 GLN A CA 1
ATOM 1426 C C . GLN A 1 179 ? -19.617 36.255 20.773 1.00 42.25 179 GLN A C 1
ATOM 1428 O O . GLN A 1 179 ? -20.735 36.743 20.919 1.00 42.25 179 GLN A O 1
ATOM 1433 N N . GLU A 1 180 ? -19.289 35.553 19.690 1.00 48.88 180 GLU A N 1
ATOM 1434 C CA . GLU A 1 180 ? -20.200 35.356 18.560 1.00 48.88 180 GLU A CA 1
ATOM 1435 C C . GLU A 1 180 ? -20.349 33.873 18.167 1.00 48.88 180 GLU A C 1
ATOM 1437 O O . GLU A 1 180 ? -20.185 33.522 16.994 1.00 48.88 180 GLU A O 1
ATOM 1442 N N . PRO A 1 181 ? -20.744 32.972 19.092 1.00 45.75 181 PRO A N 1
ATOM 1443 C CA . PRO A 1 181 ? -20.981 31.565 18.754 1.00 45.75 181 PRO A CA 1
ATOM 1444 C C . PRO A 1 181 ? -22.082 31.397 17.687 1.00 45.75 181 PRO A C 1
ATOM 1446 O O . PRO A 1 181 ? -22.134 30.389 16.984 1.00 45.75 181 PRO A O 1
ATOM 1449 N N . ALA A 1 182 ? -22.936 32.411 17.506 1.00 42.78 182 ALA A N 1
ATOM 1450 C CA . ALA A 1 182 ? -23.923 32.486 16.433 1.00 42.78 182 ALA A CA 1
ATOM 1451 C C . ALA A 1 182 ? -23.313 32.716 15.034 1.00 42.78 182 ALA A C 1
ATOM 1453 O O . ALA A 1 182 ? -23.863 32.215 14.056 1.00 42.78 182 ALA A O 1
ATOM 1454 N N . ARG A 1 183 ? -22.153 33.379 14.903 1.00 45.00 183 ARG A N 1
ATOM 1455 C CA . ARG A 1 183 ? -21.440 33.480 13.613 1.00 45.00 183 ARG A CA 1
ATOM 1456 C C . ARG A 1 183 ? -20.833 32.146 13.177 1.00 45.00 183 ARG A C 1
ATOM 1458 O O . ARG A 1 183 ? -20.810 31.842 11.989 1.00 45.00 183 ARG A O 1
ATOM 1465 N N . LEU A 1 184 ? -20.440 31.301 14.133 1.00 43.28 184 LEU A N 1
ATOM 1466 C CA . LEU A 1 184 ? -20.118 29.888 13.883 1.00 43.28 184 LEU A CA 1
ATOM 1467 C C . LEU A 1 184 ? -21.350 29.071 13.441 1.00 43.28 184 LEU A C 1
ATOM 1469 O O . LEU A 1 184 ? -21.193 28.009 12.841 1.00 43.28 184 LEU A O 1
ATOM 1473 N N . ASN A 1 185 ? -22.573 29.538 13.729 1.00 38.44 185 ASN A N 1
ATOM 1474 C CA . ASN A 1 185 ? -23.814 28.923 13.245 1.00 38.44 185 ASN A CA 1
ATOM 1475 C C . ASN A 1 185 ? -24.190 29.397 11.833 1.00 38.44 185 ASN A C 1
ATOM 1477 O O . ASN A 1 185 ? -24.658 28.581 11.048 1.00 38.44 185 ASN A O 1
ATOM 1481 N N . SER A 1 186 ? -23.960 30.668 11.486 1.00 41.69 186 SER A N 1
ATOM 1482 C CA . SER A 1 186 ? -24.309 31.227 10.169 1.00 41.69 186 SER A CA 1
ATOM 1483 C C . SER A 1 186 ? -23.337 30.854 9.041 1.00 41.69 186 SER A C 1
ATOM 1485 O O . SER A 1 186 ? -23.649 31.073 7.879 1.00 41.69 186 SER A O 1
ATOM 1487 N N . MET A 1 187 ? -22.159 30.306 9.361 1.00 42.09 187 MET A N 1
ATOM 1488 C CA . MET A 1 187 ? -21.189 29.790 8.376 1.00 42.09 187 MET A CA 1
ATOM 1489 C C . MET A 1 187 ? -21.367 28.289 8.067 1.00 42.09 187 MET A C 1
ATOM 1491 O O . MET A 1 187 ? -20.643 27.737 7.242 1.00 42.09 187 MET A O 1
ATOM 1495 N N . ALA A 1 188 ? -22.348 27.631 8.700 1.00 43.53 188 ALA A N 1
ATOM 1496 C CA . ALA A 1 188 ? -22.624 26.197 8.566 1.00 43.53 188 ALA A CA 1
ATOM 1497 C C . ALA A 1 188 ? -23.236 25.781 7.210 1.00 43.53 188 ALA A C 1
ATOM 1499 O O . ALA A 1 188 ? -23.352 24.587 6.955 1.00 43.53 188 ALA A O 1
ATOM 1500 N N . ASP A 1 189 ? -23.592 26.739 6.347 1.00 42.81 189 ASP A N 1
ATOM 1501 C CA . ASP A 1 189 ? -24.121 26.487 4.994 1.00 42.81 189 ASP A CA 1
ATOM 1502 C C . ASP A 1 189 ? -23.009 26.246 3.948 1.00 42.81 189 ASP A C 1
ATOM 1504 O O . ASP A 1 189 ? -23.261 25.935 2.786 1.00 42.81 189 ASP A O 1
ATOM 1508 N N . THR A 1 190 ? -21.741 26.360 4.358 1.00 45.00 190 THR A N 1
ATOM 1509 C CA . THR A 1 190 ? -20.577 26.007 3.534 1.00 45.00 190 THR A CA 1
ATOM 1510 C C . THR A 1 190 ? -19.889 24.769 4.108 1.00 45.00 190 THR A C 1
ATOM 1512 O O . THR A 1 190 ? -19.714 24.667 5.316 1.00 45.00 190 THR A O 1
ATOM 1515 N N . GLN A 1 191 ? -19.519 23.825 3.237 1.00 44.47 191 GLN A N 1
ATOM 1516 C CA . GLN A 1 191 ? -19.107 22.428 3.493 1.00 44.47 191 GLN A CA 1
ATOM 1517 C C . GLN A 1 191 ? -17.905 22.177 4.450 1.00 44.47 191 GLN A C 1
ATOM 1519 O O . GLN A 1 191 ? -17.356 21.076 4.455 1.00 44.47 191 GLN A O 1
ATOM 1524 N N . ALA A 1 192 ? -17.452 23.140 5.256 1.00 39.81 192 ALA A N 1
ATOM 1525 C CA . ALA A 1 192 ? -16.328 22.966 6.177 1.00 39.81 192 ALA A CA 1
ATOM 1526 C C . ALA A 1 192 ? -16.804 22.645 7.618 1.00 39.81 192 ALA A C 1
ATOM 1528 O O . ALA A 1 192 ? -17.562 23.426 8.198 1.00 39.81 192 ALA A O 1
ATOM 1529 N N . PRO A 1 193 ? -16.342 21.540 8.245 1.00 46.34 193 PRO A N 1
ATOM 1530 C CA . PRO A 1 193 ? -16.633 21.227 9.647 1.00 46.34 193 PRO A CA 1
ATOM 1531 C C . PRO A 1 193 ? -16.156 22.341 10.581 1.00 46.34 193 PRO A C 1
ATOM 1533 O O . PRO A 1 193 ? -15.098 22.933 10.344 1.00 46.34 193 PRO A O 1
ATOM 1536 N N . ARG A 1 194 ? -16.900 22.596 11.668 1.00 44.06 194 ARG A N 1
ATOM 1537 C CA . ARG A 1 194 ? -16.655 23.726 12.585 1.00 44.06 194 ARG A CA 1
ATOM 1538 C C . ARG A 1 194 ? -15.250 23.739 13.197 1.00 44.06 194 ARG A C 1
ATOM 1540 O O . ARG A 1 194 ? -14.719 24.789 13.544 1.00 44.06 194 ARG A O 1
ATOM 1547 N N . ASP A 1 195 ? -14.629 22.579 13.249 1.00 45.91 195 ASP A N 1
ATOM 1548 C CA . ASP A 1 195 ? -13.349 22.307 13.902 1.00 45.91 195 ASP A CA 1
ATOM 1549 C C . ASP A 1 195 ? -12.170 22.695 12.991 1.00 45.91 195 ASP A C 1
ATOM 1551 O O . ASP A 1 195 ? -11.081 23.037 13.458 1.00 45.91 195 ASP A O 1
ATOM 1555 N N . THR A 1 196 ? -12.446 22.828 11.685 1.00 47.16 196 THR A N 1
ATOM 1556 C CA . THR A 1 196 ? -11.592 23.541 10.724 1.00 47.16 196 THR A CA 1
ATOM 1557 C C . THR A 1 196 ? -11.431 25.005 11.125 1.00 47.16 196 THR A C 1
ATOM 1559 O O . THR A 1 196 ? -10.367 25.575 10.900 1.00 47.16 196 THR A O 1
ATOM 1562 N N . TYR A 1 197 ? -12.441 25.615 11.762 1.00 53.19 197 TYR A N 1
ATOM 1563 C CA . TYR A 1 197 ? -12.375 27.015 12.175 1.00 53.19 197 TYR A CA 1
ATOM 1564 C C . TYR A 1 197 ? -11.565 27.224 13.451 1.00 53.19 197 TYR A C 1
ATOM 1566 O O . TYR A 1 197 ? -10.857 28.218 13.534 1.00 53.19 197 TYR A O 1
ATOM 1574 N N . ALA A 1 198 ? -11.595 26.305 14.421 1.00 56.47 198 ALA A N 1
ATOM 1575 C CA . ALA A 1 198 ? -10.767 26.424 15.626 1.00 56.47 198 ALA A CA 1
ATOM 1576 C C . ALA A 1 198 ? -9.273 26.430 15.270 1.00 56.47 198 ALA A C 1
ATOM 1578 O O . ALA A 1 198 ? -8.540 27.312 15.718 1.00 56.47 198 ALA A O 1
ATOM 1579 N N . PHE A 1 199 ? -8.844 25.521 14.388 1.00 56.91 199 PHE A N 1
ATOM 1580 C CA . PHE A 1 199 ? -7.484 25.539 13.857 1.00 56.91 199 PHE A CA 1
ATOM 1581 C C . PHE A 1 199 ? -7.242 26.696 12.904 1.00 56.91 199 PHE A C 1
ATOM 1583 O O . PHE A 1 199 ? -6.223 27.345 13.055 1.00 56.91 199 PHE A O 1
ATOM 1590 N N . TYR A 1 200 ? -8.164 27.039 12.004 1.00 60.56 200 TYR A N 1
ATOM 1591 C CA . TYR A 1 200 ? -8.022 28.243 11.182 1.00 60.56 200 TYR A CA 1
ATOM 1592 C C . TYR A 1 200 ? -7.812 29.487 12.052 1.00 60.56 200 TYR A C 1
ATOM 1594 O O . TYR A 1 200 ? -6.932 30.279 11.765 1.00 60.56 200 TYR A O 1
ATOM 1602 N N . PHE A 1 201 ? -8.535 29.654 13.159 1.00 66.50 201 PHE A N 1
ATOM 1603 C CA . PHE A 1 201 ? -8.371 30.802 14.051 1.00 66.50 201 PHE A CA 1
ATOM 1604 C C . PHE A 1 201 ? -7.132 30.704 14.937 1.00 66.50 201 PHE A C 1
ATOM 1606 O O . PHE A 1 201 ? -6.523 31.734 15.222 1.00 66.50 201 PHE A O 1
ATOM 1613 N N . LEU A 1 202 ? -6.713 29.497 15.322 1.00 72.69 202 LEU A N 1
ATOM 1614 C CA . LEU A 1 202 ? -5.411 29.265 15.944 1.00 72.69 202 LEU A CA 1
ATOM 1615 C C . LEU A 1 202 ? -4.282 29.655 14.976 1.00 72.69 202 LEU A C 1
ATOM 1617 O O . LEU A 1 202 ? -3.379 30.396 15.344 1.00 72.69 202 LEU A O 1
ATOM 1621 N N . GLU A 1 203 ? -4.376 29.223 13.719 1.00 74.06 203 GLU A N 1
ATOM 1622 C CA . GLU A 1 203 ? -3.477 29.542 12.611 1.00 74.06 203 GLU A CA 1
ATOM 1623 C C . GLU A 1 203 ? -3.496 31.047 12.310 1.00 74.06 203 GLU A C 1
ATOM 1625 O O . GLU A 1 203 ? -2.434 31.637 12.145 1.00 74.06 203 GLU A O 1
ATOM 1630 N N . GLN A 1 204 ? -4.657 31.708 12.333 1.00 70.81 204 GLN A N 1
ATOM 1631 C CA . GLN A 1 204 ? -4.771 33.166 12.209 1.00 70.81 204 GLN A CA 1
ATOM 1632 C C . GLN A 1 204 ? -4.140 33.881 13.407 1.00 70.81 204 GLN A C 1
ATOM 1634 O O . GLN A 1 204 ? -3.459 34.883 13.219 1.00 70.81 204 GLN A O 1
ATOM 1639 N N . ALA A 1 205 ? -4.308 33.378 14.634 1.00 77.00 205 ALA A N 1
ATOM 1640 C CA . ALA A 1 205 ? -3.678 33.953 15.823 1.00 77.00 205 ALA A CA 1
ATOM 1641 C C . ALA A 1 205 ? -2.148 33.797 15.782 1.00 77.00 205 ALA A C 1
ATOM 1643 O O . ALA A 1 205 ? -1.415 34.748 16.065 1.00 77.00 205 ALA A O 1
ATOM 1644 N N . ILE A 1 206 ? -1.658 32.628 15.359 1.00 80.62 206 ILE A N 1
ATOM 1645 C CA . ILE A 1 206 ? -0.236 32.354 15.121 1.00 80.62 206 ILE A CA 1
ATOM 1646 C C . ILE A 1 206 ? 0.282 33.263 14.000 1.00 80.62 206 ILE A C 1
ATOM 1648 O O . ILE A 1 206 ? 1.296 33.935 14.180 1.00 80.62 206 ILE A O 1
ATOM 1652 N N . GLY A 1 207 ? -0.427 33.348 12.875 1.00 79.12 207 GLY A N 1
ATOM 1653 C CA . GLY A 1 207 ? -0.084 34.172 11.716 1.00 79.12 207 GLY A CA 1
ATOM 1654 C C . GLY A 1 207 ? -0.056 35.666 12.037 1.00 79.12 207 GLY A C 1
ATOM 1655 O O . GLY A 1 207 ? 0.916 36.347 11.705 1.00 79.12 207 GLY A O 1
ATOM 1656 N N . ALA A 1 208 ? -1.044 36.168 12.780 1.00 78.31 208 ALA A N 1
ATOM 1657 C CA . ALA A 1 208 ? -1.087 37.541 13.284 1.00 78.31 208 ALA A CA 1
ATOM 1658 C C . ALA A 1 208 ? 0.101 37.839 14.211 1.00 78.31 208 ALA A C 1
ATOM 1660 O O . ALA A 1 208 ? 0.702 38.914 14.148 1.00 78.31 208 ALA A O 1
ATOM 1661 N N . ALA A 1 209 ? 0.518 36.854 15.009 1.00 82.94 209 ALA A N 1
ATOM 1662 C CA . ALA A 1 209 ? 1.723 36.933 15.826 1.00 82.94 209 ALA A CA 1
ATOM 1663 C C . ALA A 1 209 ? 3.029 36.662 15.040 1.00 82.94 209 ALA A C 1
ATOM 1665 O O . ALA A 1 209 ? 4.121 36.645 15.631 1.00 82.94 209 ALA A O 1
ATOM 1666 N N . LYS A 1 210 ? 2.950 36.519 13.708 1.00 90.44 210 LYS A N 1
ATOM 1667 C CA . LYS A 1 210 ? 4.043 36.199 12.769 1.00 90.44 210 LYS A CA 1
ATOM 1668 C C . LYS A 1 210 ? 4.731 34.859 13.065 1.00 90.44 210 LYS A C 1
ATOM 1670 O O . LYS A 1 210 ? 5.949 34.746 12.934 1.00 90.44 210 LYS A O 1
ATOM 1675 N N . GLY A 1 211 ? 3.974 33.881 13.544 1.00 87.31 211 GLY A N 1
ATOM 1676 C CA . GLY A 1 211 ? 4.409 32.511 13.788 1.00 87.31 211 GLY A CA 1
ATOM 1677 C C . GLY A 1 211 ? 4.369 31.625 12.542 1.00 87.31 211 GLY A C 1
ATOM 1678 O O . GLY A 1 211 ? 3.825 31.996 11.507 1.00 87.31 211 GLY A O 1
ATOM 1679 N N . ILE A 1 212 ? 4.978 30.449 12.653 1.00 84.69 212 ILE A N 1
ATOM 1680 C CA . ILE A 1 212 ? 5.028 29.410 11.625 1.00 84.69 212 ILE A CA 1
ATOM 1681 C C . ILE A 1 212 ? 3.805 28.505 11.799 1.00 84.69 212 ILE A C 1
ATOM 1683 O O . ILE A 1 212 ? 3.546 28.020 12.901 1.00 84.69 212 ILE A O 1
ATOM 1687 N N . ILE A 1 213 ? 3.080 28.266 10.706 1.00 78.75 213 ILE A N 1
ATOM 1688 C CA . ILE A 1 213 ? 1.899 27.401 10.648 1.00 78.75 213 ILE A CA 1
ATOM 1689 C C . ILE A 1 213 ? 2.275 26.107 9.905 1.00 78.75 213 ILE A C 1
ATOM 1691 O O . ILE A 1 213 ? 2.284 26.095 8.674 1.00 78.75 213 ILE A O 1
ATOM 1695 N N . PRO A 1 214 ? 2.655 25.018 10.594 1.00 61.44 214 PRO A N 1
ATOM 1696 C CA . PRO A 1 214 ? 2.605 23.685 10.010 1.00 61.44 214 PRO A CA 1
ATOM 1697 C C . PRO A 1 214 ? 1.150 23.322 9.690 1.00 61.44 214 PRO A C 1
ATOM 1699 O O . PRO A 1 214 ? 0.302 23.339 10.575 1.00 61.44 214 PRO A O 1
ATOM 1702 N N . HIS A 1 215 ? 0.858 22.982 8.432 1.00 56.12 215 HIS A N 1
ATOM 1703 C CA . HIS A 1 215 ? -0.446 22.442 8.050 1.00 56.12 215 HIS A CA 1
ATOM 1704 C C . HIS A 1 215 ? -0.761 21.201 8.899 1.00 56.12 215 HIS A C 1
ATOM 1706 O O . HIS A 1 215 ? -0.139 20.151 8.733 1.00 56.12 215 HIS A O 1
ATOM 1712 N N . LEU A 1 216 ? -1.712 21.331 9.824 1.00 54.00 216 LEU A N 1
ATOM 1713 C CA . LEU A 1 216 ? -2.172 20.246 10.686 1.00 54.00 216 LEU A CA 1
ATOM 1714 C C . LEU A 1 216 ? -2.909 19.204 9.838 1.00 54.00 216 LEU A C 1
ATOM 1716 O O . LEU A 1 216 ? -3.991 19.466 9.316 1.00 54.00 216 LEU A O 1
ATOM 1720 N N . GLN A 1 217 ? -2.298 18.031 9.677 1.00 45.69 217 GLN A N 1
ATOM 1721 C CA . GLN A 1 217 ? -2.802 16.951 8.823 1.00 45.69 217 GLN A CA 1
ATOM 1722 C C . GLN A 1 217 ? -3.962 16.137 9.436 1.00 45.69 217 GLN A C 1
ATOM 1724 O O . GLN A 1 217 ? -4.523 15.312 8.727 1.00 45.69 217 GLN A O 1
ATOM 1729 N N . ASP A 1 218 ? -4.387 16.407 10.677 1.00 52.31 218 ASP A N 1
ATOM 1730 C CA . ASP A 1 218 ? -5.442 15.646 11.378 1.00 52.31 218 ASP A CA 1
ATOM 1731 C C . ASP A 1 218 ? -6.673 16.496 11.736 1.00 52.31 218 ASP A C 1
ATOM 1733 O O . ASP A 1 218 ? -7.071 16.641 12.890 1.00 52.31 218 ASP A O 1
ATOM 1737 N N . ARG A 1 219 ? -7.309 17.083 10.717 1.00 47.38 219 ARG A N 1
ATOM 1738 C CA . ARG A 1 219 ? -8.569 17.836 10.881 1.00 47.38 219 ARG A CA 1
ATOM 1739 C C . ARG A 1 219 ? -9.782 16.943 11.191 1.00 47.38 219 ARG A C 1
ATOM 1741 O O . ARG A 1 219 ? -10.760 17.438 11.736 1.00 47.38 219 ARG A O 1
ATOM 1748 N N . THR A 1 220 ? -9.723 15.654 10.849 1.00 43.03 220 THR A N 1
ATOM 1749 C CA . THR A 1 220 ? -10.858 14.717 10.944 1.00 43.03 220 THR A CA 1
ATOM 1750 C C . THR A 1 220 ? -11.119 14.236 12.371 1.00 43.03 220 THR A C 1
ATOM 1752 O O . THR A 1 220 ? -12.269 14.191 12.790 1.00 43.03 220 THR A O 1
ATOM 1755 N N . HIS A 1 221 ? -10.069 13.937 13.138 1.00 44.88 221 HIS A N 1
ATOM 1756 C CA . HIS A 1 221 ? -10.206 13.378 14.487 1.00 44.88 221 HIS A CA 1
ATOM 1757 C C . HIS A 1 221 ? -10.813 14.390 15.463 1.00 44.88 221 HIS A C 1
ATOM 1759 O O . HIS A 1 221 ? -11.818 14.120 16.115 1.00 44.88 221 HIS A O 1
ATOM 1765 N N . LEU A 1 222 ? -10.303 15.627 15.452 1.00 45.56 222 LEU A N 1
ATOM 1766 C CA . LEU A 1 222 ? -10.788 16.666 16.360 1.00 45.56 222 LEU A CA 1
ATOM 1767 C C . LEU A 1 222 ? -12.268 17.024 16.136 1.00 45.56 222 LEU A C 1
ATOM 1769 O O . LEU A 1 222 ? -12.964 17.405 17.078 1.00 45.56 222 LEU A O 1
ATOM 1773 N N . ALA A 1 223 ? -12.764 16.871 14.905 1.00 46.50 223 ALA A N 1
ATOM 1774 C CA . ALA A 1 223 ? -14.178 17.061 14.619 1.00 46.50 223 ALA A CA 1
ATOM 1775 C C . ALA A 1 223 ? -15.078 16.064 15.366 1.00 46.50 223 ALA A C 1
ATOM 1777 O O . ALA A 1 223 ? -16.177 16.425 15.797 1.00 46.50 223 ALA A O 1
ATOM 1778 N N . GLY A 1 224 ? -14.585 14.846 15.605 1.00 47.16 224 GLY A N 1
ATOM 1779 C CA . GLY A 1 224 ? -15.238 13.850 16.453 1.00 47.16 224 GLY A CA 1
ATOM 1780 C C . GLY A 1 224 ? -15.262 14.260 17.929 1.00 47.16 224 GLY A C 1
ATOM 1781 O O . GLY A 1 224 ? -16.322 14.244 18.563 1.00 47.16 224 GLY A O 1
ATOM 1782 N N . ALA A 1 225 ? -14.140 14.731 18.478 1.00 44.97 225 ALA A N 1
ATOM 1783 C CA . ALA A 1 225 ? -14.061 15.217 19.864 1.00 44.97 225 ALA A CA 1
ATOM 1784 C C . ALA A 1 225 ? -14.971 16.437 20.128 1.00 44.97 225 ALA A C 1
ATOM 1786 O O . ALA A 1 225 ? -15.750 16.465 21.082 1.00 44.97 225 ALA A O 1
ATOM 1787 N N . CYS A 1 226 ? -14.998 17.430 19.238 1.00 45.78 226 CYS A N 1
ATOM 1788 C CA . CYS A 1 226 ? -15.891 18.583 19.401 1.00 45.78 226 CYS A CA 1
ATOM 1789 C C . CYS A 1 226 ? -17.386 18.219 19.263 1.00 45.78 226 CYS A C 1
ATOM 1791 O O . CYS A 1 226 ? -18.226 18.795 19.968 1.00 45.78 226 CYS A O 1
ATOM 1793 N N . GLN A 1 227 ? -17.739 17.229 18.431 1.00 49.19 227 GLN A N 1
ATOM 1794 C CA . GLN A 1 227 ? -19.088 16.641 18.429 1.00 49.19 227 GLN A CA 1
ATOM 1795 C C . GLN A 1 227 ? -19.406 15.925 19.752 1.00 49.19 227 GLN A C 1
ATOM 1797 O O . GLN A 1 227 ? -20.530 16.044 20.249 1.00 49.19 227 GLN A O 1
ATOM 1802 N N . SER A 1 228 ? -18.409 15.271 20.359 1.00 48.06 228 SER A N 1
ATOM 1803 C CA . SER A 1 228 ? -18.509 14.592 21.661 1.00 48.06 228 SER A CA 1
ATOM 1804 C C . SER A 1 228 ? -18.898 15.546 22.783 1.00 48.06 228 SER A C 1
ATOM 1806 O O . SER A 1 228 ? -19.840 15.304 23.543 1.00 48.06 228 SER A O 1
ATOM 1808 N N . LEU A 1 229 ? -18.215 16.685 22.849 1.00 46.72 229 LEU A N 1
ATOM 1809 C CA . LEU A 1 229 ? -18.476 17.729 23.835 1.00 46.72 229 LEU A CA 1
ATOM 1810 C C . LEU A 1 229 ? -19.854 18.370 23.649 1.00 46.72 229 LEU A C 1
ATOM 1812 O O . LEU A 1 229 ? -20.527 18.683 24.631 1.00 46.72 229 LEU A O 1
ATOM 1816 N N . ARG A 1 230 ? -20.320 18.525 22.404 1.00 49.94 230 ARG A N 1
ATOM 1817 C CA . ARG A 1 230 ? -21.648 19.084 22.109 1.00 49.94 230 ARG A CA 1
ATOM 1818 C C . ARG A 1 230 ? -22.789 18.162 22.539 1.00 49.94 230 ARG A C 1
ATOM 1820 O O . ARG A 1 230 ? -23.752 18.657 23.121 1.00 49.94 230 ARG A O 1
ATOM 1827 N N . ALA A 1 231 ? -22.693 16.863 22.256 1.00 49.56 231 ALA A N 1
ATOM 1828 C CA . ALA A 1 231 ? -23.693 15.886 22.694 1.00 49.56 231 ALA A CA 1
ATOM 1829 C C . ALA A 1 231 ? -23.793 15.838 24.229 1.00 49.56 231 ALA A C 1
ATOM 1831 O O . ALA A 1 231 ? -24.872 15.656 24.783 1.00 49.56 231 ALA A O 1
ATOM 1832 N N . TRP A 1 232 ? -22.672 16.078 24.914 1.00 47.19 232 TRP A N 1
ATOM 1833 C CA . TRP A 1 232 ? -22.599 16.103 26.372 1.00 47.19 232 TRP A CA 1
ATOM 1834 C C . TRP A 1 232 ? -23.155 17.392 27.003 1.00 47.19 232 TRP A C 1
ATOM 1836 O O . TRP A 1 232 ? -23.822 17.328 28.032 1.00 47.19 232 TRP A O 1
ATOM 1846 N N . MET A 1 233 ? -22.931 18.559 26.387 1.00 44.16 233 MET A N 1
ATOM 1847 C CA . MET A 1 233 ? -23.431 19.850 26.894 1.00 44.16 233 MET A CA 1
ATOM 1848 C C . MET A 1 233 ? -24.946 20.051 26.717 1.00 44.16 233 MET A C 1
ATOM 1850 O O . MET A 1 233 ? -25.514 20.917 27.374 1.00 44.16 233 MET A O 1
ATOM 1854 N N . ASN A 1 234 ? -25.608 19.259 25.865 1.00 53.66 234 ASN A N 1
ATOM 1855 C CA . ASN A 1 234 ? -27.060 19.298 25.652 1.00 53.66 234 ASN A CA 1
ATOM 1856 C C . ASN A 1 234 ? -27.700 17.914 25.895 1.00 53.66 234 ASN A C 1
ATOM 1858 O O . ASN A 1 234 ? -28.123 17.255 24.945 1.00 53.66 234 ASN A O 1
ATOM 1862 N N . PRO A 1 235 ? -27.801 17.461 27.159 1.00 48.47 235 PRO A N 1
ATOM 1863 C CA . PRO A 1 235 ? -28.220 16.098 27.502 1.00 48.47 235 PRO A CA 1
ATOM 1864 C C . PRO A 1 235 ? -29.724 15.810 27.325 1.00 48.47 235 PRO A C 1
ATOM 1866 O O . PRO A 1 235 ? -30.174 14.713 27.642 1.00 48.47 235 PRO A O 1
ATOM 1869 N N . SER A 1 236 ? -30.531 16.752 26.829 1.00 52.53 236 SER A N 1
ATOM 1870 C CA . SER A 1 236 ? -31.998 16.639 26.810 1.00 52.53 236 SER A CA 1
ATOM 1871 C C . SER A 1 236 ? -32.594 15.787 25.679 1.00 52.53 236 SER A C 1
ATOM 1873 O O . SER A 1 236 ? -33.808 15.809 25.489 1.00 52.53 236 SER A O 1
ATOM 1875 N N . GLN A 1 237 ? -31.804 15.005 24.937 1.00 53.47 237 GLN A N 1
ATOM 1876 C CA . GLN A 1 237 ? -32.343 14.076 23.937 1.00 53.47 237 GLN A CA 1
ATOM 1877 C C . GLN A 1 237 ? -31.522 12.780 23.870 1.00 53.47 237 GLN A C 1
ATOM 1879 O O . GLN A 1 237 ? -30.378 12.774 23.418 1.00 53.47 237 GLN A O 1
ATOM 1884 N N . GLU A 1 238 ? -32.142 11.661 24.261 1.00 56.34 238 GLU A N 1
ATOM 1885 C CA . GLU A 1 238 ? -31.605 10.291 24.149 1.00 56.34 238 GLU A CA 1
ATOM 1886 C C . GLU A 1 238 ? -31.127 9.952 22.723 1.00 56.34 238 GLU A C 1
ATOM 1888 O O . GLU A 1 238 ? -30.180 9.185 22.536 1.00 56.34 238 GLU A O 1
ATOM 1893 N N . THR A 1 239 ? -31.697 10.608 21.709 1.00 57.56 239 THR A N 1
ATOM 1894 C CA . THR A 1 239 ? -31.309 10.504 20.298 1.00 57.56 239 THR A CA 1
ATOM 1895 C C . THR A 1 239 ? -29.869 10.964 20.021 1.00 57.56 239 THR A C 1
ATOM 1897 O O . THR A 1 239 ? -29.238 10.449 19.096 1.00 57.56 239 THR A O 1
ATOM 1900 N N . TYR A 1 240 ? -29.300 11.889 20.810 1.00 59.41 240 TYR A N 1
ATOM 1901 C CA . TYR A 1 240 ? -27.904 12.324 20.624 1.00 59.41 240 TYR A CA 1
ATOM 1902 C C . TYR A 1 240 ? -26.888 11.312 21.150 1.00 59.41 240 TYR A C 1
ATOM 1904 O O . TYR A 1 240 ? -25.804 11.219 20.585 1.00 59.41 240 TYR A O 1
ATOM 1912 N N . SER A 1 241 ? -27.221 10.537 22.185 1.00 62.12 241 SER A N 1
ATOM 1913 C CA . SER A 1 241 ? -26.280 9.592 22.806 1.00 62.12 241 SER A CA 1
ATOM 1914 C C . SER A 1 241 ? -25.975 8.398 21.886 1.00 62.12 241 SER A C 1
ATOM 1916 O O . SER A 1 241 ? -24.819 8.007 21.729 1.00 62.12 241 SER A O 1
ATOM 1918 N N . LEU A 1 242 ? -26.994 7.884 21.184 1.00 69.44 242 LEU A N 1
ATOM 1919 C CA . LEU A 1 242 ? -26.844 6.832 20.167 1.00 69.44 242 LEU A CA 1
ATOM 1920 C C . LEU A 1 242 ? -26.048 7.307 18.944 1.00 69.44 242 LEU A C 1
ATOM 1922 O O . LEU A 1 242 ? -25.122 6.623 18.507 1.00 69.44 242 LEU A O 1
ATOM 1926 N N . ASN A 1 243 ? -26.366 8.495 18.420 1.00 73.75 243 ASN A N 1
ATOM 1927 C CA . ASN A 1 243 ? -25.613 9.083 17.309 1.00 73.75 243 ASN A CA 1
ATOM 1928 C C . ASN A 1 243 ? -24.160 9.355 17.707 1.00 73.75 243 ASN A C 1
ATOM 1930 O O . ASN A 1 243 ? -23.254 9.108 16.922 1.00 73.75 243 ASN A O 1
ATOM 1934 N N . PHE A 1 244 ? -23.935 9.792 18.945 1.00 72.06 244 PHE A N 1
ATOM 1935 C CA . PHE A 1 244 ? -22.604 10.055 19.462 1.00 72.06 244 PHE A CA 1
ATOM 1936 C C . PHE A 1 244 ? -21.737 8.789 19.541 1.00 72.06 244 PHE A C 1
ATOM 1938 O O . PHE A 1 244 ? -20.613 8.776 19.039 1.00 72.06 244 PHE A O 1
ATOM 1945 N N . GLN A 1 245 ? -22.263 7.705 20.119 1.00 76.25 245 GLN A N 1
ATOM 1946 C CA . GLN A 1 245 ? -21.543 6.430 20.174 1.00 76.25 245 GLN A CA 1
ATOM 1947 C C . GLN A 1 245 ? -21.233 5.887 18.779 1.00 76.25 245 GLN A C 1
ATOM 1949 O O . GLN A 1 245 ? -20.139 5.369 18.557 1.00 76.25 245 GLN A O 1
ATOM 1954 N N . LYS A 1 246 ? -22.172 6.041 17.839 1.00 82.69 246 LYS A N 1
ATOM 1955 C CA . LYS A 1 246 ? -21.970 5.654 16.444 1.00 82.69 246 LYS A CA 1
ATOM 1956 C C . LYS A 1 246 ? -20.824 6.444 15.806 1.00 82.69 246 LYS A C 1
ATOM 1958 O O . LYS A 1 246 ? -19.911 5.824 15.270 1.00 82.69 246 LYS A O 1
ATOM 1963 N N . THR A 1 247 ? -20.817 7.772 15.935 1.00 84.94 247 THR A N 1
ATOM 1964 C CA . THR A 1 247 ? -19.732 8.620 15.413 1.00 84.94 247 THR A CA 1
ATOM 1965 C C . THR A 1 247 ? -18.379 8.241 16.014 1.00 84.94 247 THR A C 1
ATOM 1967 O O . THR A 1 247 ? -17.394 8.117 15.292 1.00 84.94 247 THR A O 1
ATOM 1970 N N . LEU A 1 248 ? -18.320 8.009 17.329 1.00 85.25 248 LEU A N 1
ATOM 1971 C CA . LEU A 1 248 ? -17.075 7.636 18.001 1.00 85.25 248 LEU A CA 1
ATOM 1972 C C . LEU A 1 248 ? -16.543 6.281 17.507 1.00 85.25 248 LEU A C 1
ATOM 1974 O O . LEU A 1 248 ? -15.340 6.126 17.302 1.00 85.25 248 LEU A O 1
ATOM 1978 N N . GLN A 1 249 ? -17.424 5.298 17.299 1.00 90.00 249 GLN A N 1
ATOM 1979 C CA . GLN A 1 249 ? -17.041 3.999 16.741 1.00 90.00 249 GLN A CA 1
ATOM 1980 C C . GLN A 1 249 ? -16.570 4.110 15.289 1.00 90.00 249 GLN A C 1
ATOM 1982 O O . GLN A 1 249 ? -15.598 3.451 14.924 1.00 90.00 249 GLN A O 1
ATOM 1987 N N . GLU A 1 250 ? -17.225 4.937 14.474 1.00 90.88 250 GLU A N 1
ATOM 1988 C CA . GLU A 1 250 ? -16.815 5.203 13.090 1.00 90.88 250 GLU A CA 1
ATOM 1989 C C . GLU A 1 250 ? -15.425 5.849 13.038 1.00 90.88 250 GLU A C 1
ATOM 1991 O O . GLU A 1 250 ? -14.571 5.402 12.270 1.00 90.88 250 GLU A O 1
ATOM 1996 N N . GLU A 1 251 ? -15.154 6.823 13.910 1.00 89.19 251 GLU A N 1
ATOM 1997 C CA . GLU A 1 251 ? -13.833 7.443 14.018 1.00 89.19 251 GLU A CA 1
ATOM 1998 C C . GLU A 1 251 ? -12.778 6.412 14.441 1.00 89.19 251 GLU A C 1
ATOM 2000 O O . GLU A 1 251 ? -11.754 6.257 13.775 1.00 89.19 251 GLU A O 1
ATOM 2005 N N . GLN A 1 252 ? -13.040 5.645 15.506 1.00 93.12 252 GLN A N 1
ATOM 2006 C CA . GLN A 1 252 ? -12.146 4.580 15.970 1.00 93.12 252 GLN A CA 1
ATOM 2007 C C . GLN A 1 252 ? -11.867 3.542 14.876 1.00 93.12 252 GLN A C 1
ATOM 2009 O O . GLN A 1 252 ? -10.724 3.098 14.709 1.00 93.12 252 GLN A O 1
ATOM 2014 N N . LEU A 1 253 ? -12.888 3.166 14.111 1.00 96.50 253 LEU A N 1
ATOM 2015 C CA . LEU A 1 253 ? -12.747 2.267 12.976 1.00 96.50 253 LEU A CA 1
ATOM 2016 C C . LEU A 1 253 ? -11.844 2.869 11.897 1.00 96.50 253 LEU A C 1
ATOM 2018 O O . LEU A 1 253 ? -10.949 2.173 11.415 1.00 96.50 253 LEU A O 1
ATOM 2022 N N . GLU A 1 254 ? -12.023 4.146 11.550 1.00 94.75 254 GLU A N 1
ATOM 2023 C CA . GLU A 1 254 ? -11.168 4.829 10.577 1.00 94.75 254 GLU A CA 1
ATOM 2024 C C . GLU A 1 254 ? -9.698 4.825 11.024 1.00 94.75 254 GLU A C 1
ATOM 2026 O O . GLU A 1 254 ? -8.823 4.447 10.237 1.00 94.75 254 GLU A O 1
ATOM 2031 N N . ILE A 1 255 ? -9.412 5.164 12.290 1.00 92.94 255 ILE A N 1
ATOM 2032 C CA . ILE A 1 255 ? -8.037 5.139 12.832 1.00 92.94 255 ILE A CA 1
ATOM 2033 C C . ILE A 1 255 ? -7.441 3.732 12.700 1.00 92.94 255 ILE A C 1
ATOM 2035 O O . ILE A 1 255 ? -6.314 3.550 12.229 1.00 92.94 255 ILE A O 1
ATOM 2039 N N . THR A 1 256 ? -8.227 2.722 13.084 1.00 97.50 256 THR A N 1
ATOM 2040 C CA . THR A 1 256 ? -7.808 1.319 13.051 1.00 97.50 256 THR A CA 1
ATOM 2041 C C . THR A 1 256 ? -7.484 0.894 11.625 1.00 97.50 256 THR A C 1
ATOM 2043 O O . THR A 1 256 ? -6.422 0.324 11.373 1.00 97.50 256 THR A O 1
ATOM 2046 N N . LEU A 1 257 ? -8.366 1.203 10.672 1.00 97.56 257 LEU A N 1
ATOM 2047 C CA . LEU A 1 257 ? -8.173 0.879 9.262 1.00 97.56 257 LEU A CA 1
ATOM 2048 C C . LEU A 1 257 ? -6.949 1.580 8.685 1.00 97.56 257 LEU A C 1
ATOM 2050 O O . LEU A 1 257 ? -6.175 0.938 7.980 1.00 97.56 257 LEU A O 1
ATOM 2054 N N . ARG A 1 258 ? -6.694 2.844 9.038 1.00 95.19 258 ARG A N 1
ATOM 2055 C CA . ARG A 1 258 ? -5.450 3.529 8.653 1.00 95.19 258 ARG A CA 1
ATOM 2056 C C . ARG A 1 258 ? -4.225 2.791 9.186 1.00 95.19 258 ARG A C 1
ATOM 2058 O O . ARG A 1 258 ? -3.285 2.552 8.432 1.00 95.19 258 ARG A O 1
ATOM 2065 N N . HIS A 1 259 ? -4.220 2.361 10.447 1.00 95.75 259 HIS A N 1
ATOM 2066 C CA . HIS A 1 259 ? -3.106 1.569 10.976 1.00 95.75 259 HIS A CA 1
ATOM 2067 C C . HIS A 1 259 ? -2.902 0.255 10.216 1.00 95.75 259 HIS A C 1
ATOM 2069 O O . HIS A 1 259 ? -1.759 -0.105 9.929 1.00 95.75 259 HIS A O 1
ATOM 2075 N N . VAL A 1 260 ? -3.982 -0.427 9.838 1.00 98.12 260 VAL A N 1
ATOM 2076 C CA . VAL A 1 260 ? -3.919 -1.667 9.053 1.00 98.12 260 VAL A CA 1
ATOM 2077 C C . VAL A 1 260 ? -3.394 -1.414 7.640 1.00 98.12 260 VAL A C 1
ATOM 2079 O O . VAL A 1 260 ? -2.408 -2.029 7.238 1.00 98.12 260 VAL A O 1
ATOM 2082 N N . LEU A 1 261 ? -3.996 -0.477 6.907 1.00 95.00 261 LEU A N 1
ATOM 2083 C CA . LEU A 1 261 ? -3.664 -0.167 5.512 1.00 95.00 261 LEU A CA 1
ATOM 2084 C C . LEU A 1 261 ? -2.239 0.385 5.345 1.00 95.00 261 LEU A C 1
ATOM 2086 O O . LEU A 1 261 ? -1.627 0.199 4.294 1.00 95.00 261 LEU A O 1
ATOM 2090 N N . PHE A 1 262 ? -1.684 1.016 6.385 1.00 94.19 262 PHE A N 1
ATOM 2091 C CA . PHE A 1 262 ? -0.295 1.489 6.430 1.00 94.19 262 PHE A CA 1
ATOM 2092 C C . PHE A 1 262 ? 0.676 0.485 7.080 1.00 94.19 262 PHE A C 1
ATOM 2094 O O . PHE A 1 262 ? 1.856 0.793 7.271 1.00 94.19 262 PHE A O 1
ATOM 2101 N N . GLY A 1 263 ? 0.217 -0.725 7.413 1.00 94.88 263 GLY A N 1
ATOM 2102 C CA . GLY A 1 263 ? 1.056 -1.792 7.961 1.00 94.88 263 GLY A CA 1
ATOM 2103 C C . GLY A 1 263 ? 1.639 -1.480 9.346 1.00 94.88 263 GLY A C 1
ATOM 2104 O O . GLY A 1 263 ? 2.710 -1.990 9.687 1.00 94.88 263 GLY A O 1
ATOM 2105 N N . ASN A 1 264 ? 0.983 -0.632 10.145 1.00 95.31 264 ASN A N 1
ATOM 2106 C CA . ASN A 1 264 ? 1.360 -0.325 11.527 1.00 95.31 264 ASN A CA 1
ATOM 2107 C C . ASN A 1 264 ? 0.724 -1.336 12.492 1.00 95.31 264 ASN A C 1
ATOM 2109 O O . ASN A 1 264 ? -0.245 -1.048 13.197 1.00 95.31 264 ASN A O 1
ATOM 2113 N N . GLN A 1 265 ? 1.295 -2.539 12.511 1.00 97.38 265 GLN A N 1
ATOM 2114 C CA . GLN A 1 265 ? 0.774 -3.666 13.285 1.00 97.38 265 GLN A CA 1
ATOM 2115 C C . GLN A 1 265 ? 0.647 -3.366 14.782 1.00 97.38 265 GLN A C 1
ATOM 2117 O O . GLN A 1 265 ? -0.369 -3.704 15.377 1.00 97.38 265 GLN A O 1
ATOM 2122 N N . THR A 1 266 ? 1.637 -2.706 15.389 1.00 96.81 266 THR A N 1
ATOM 2123 C CA . THR A 1 266 ? 1.631 -2.418 16.832 1.00 96.81 266 THR A CA 1
ATOM 2124 C C . THR A 1 266 ? 0.494 -1.476 17.225 1.00 96.81 266 THR A C 1
ATOM 2126 O O . THR A 1 266 ? -0.169 -1.702 18.238 1.00 96.81 266 THR A O 1
ATOM 2129 N N . ALA A 1 267 ? 0.252 -0.422 16.439 1.00 92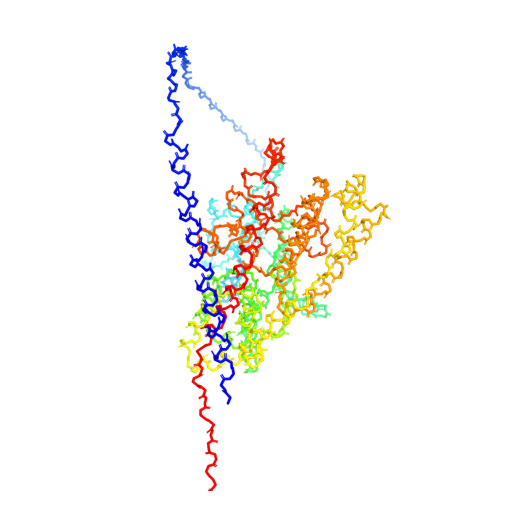.88 267 ALA A N 1
ATOM 2130 C CA . ALA A 1 267 ? -0.834 0.514 16.718 1.00 92.88 267 ALA A CA 1
ATOM 2131 C C . ALA A 1 267 ? -2.208 -0.126 16.473 1.00 92.88 267 ALA A C 1
ATOM 2133 O O . ALA A 1 267 ? -3.088 -0.005 17.325 1.00 92.88 267 ALA A O 1
AT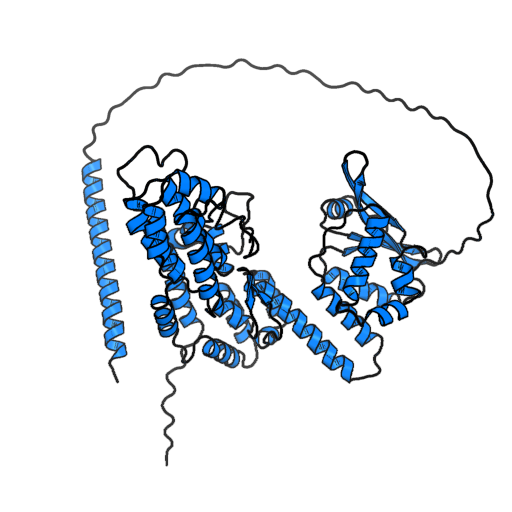OM 2134 N N . ALA A 1 268 ? -2.355 -0.880 15.375 1.00 97.50 268 ALA A N 1
ATOM 2135 C CA . ALA A 1 268 ? -3.571 -1.639 15.091 1.00 97.50 268 ALA A CA 1
ATOM 2136 C C . ALA A 1 268 ? -3.882 -2.640 16.217 1.00 97.50 268 ALA A C 1
ATOM 2138 O O . ALA A 1 268 ? -4.996 -2.663 16.731 1.00 97.50 268 ALA A O 1
ATOM 2139 N N . GLU A 1 269 ? -2.893 -3.419 16.663 1.00 98.31 269 GLU A N 1
ATOM 2140 C CA . GLU A 1 269 ? -3.057 -4.390 17.749 1.00 98.31 269 GLU A CA 1
ATOM 2141 C C . GLU A 1 269 ? -3.467 -3.718 19.063 1.00 98.31 269 GLU A C 1
ATOM 2143 O O . GLU A 1 269 ? -4.375 -4.200 19.743 1.00 98.31 269 GLU A O 1
ATOM 2148 N N . LYS A 1 270 ? -2.831 -2.594 19.420 1.00 97.19 270 LYS A N 1
ATOM 2149 C CA . LYS A 1 270 ? -3.182 -1.828 20.623 1.00 97.19 270 LYS A CA 1
ATOM 2150 C C . LYS A 1 270 ? -4.650 -1.397 20.590 1.00 97.19 270 LYS A C 1
ATOM 2152 O O . LYS A 1 270 ? -5.353 -1.569 21.583 1.00 97.19 270 LYS A O 1
ATOM 2157 N N . GLN A 1 271 ? -5.101 -0.853 19.463 1.00 95.12 271 GLN A N 1
ATOM 2158 C CA . GLN A 1 271 ? -6.464 -0.355 19.316 1.00 95.12 271 GLN A CA 1
ATOM 2159 C C . GLN A 1 271 ? -7.495 -1.489 19.302 1.00 95.12 271 GLN A C 1
ATOM 2161 O O . GLN A 1 271 ? -8.491 -1.428 20.019 1.00 95.12 271 GLN A O 1
ATOM 2166 N N . LEU A 1 272 ? -7.218 -2.570 18.574 1.00 98.19 272 LEU A N 1
ATOM 2167 C CA . LEU A 1 272 ? -8.108 -3.728 18.489 1.00 98.19 272 LEU A CA 1
ATOM 2168 C C . LEU A 1 272 ? -8.207 -4.505 19.804 1.00 98.19 272 LEU A C 1
ATOM 2170 O O . LEU A 1 272 ? -9.266 -5.032 20.117 1.00 98.19 272 LEU A O 1
ATOM 2174 N N . LYS A 1 273 ? -7.145 -4.555 20.615 1.00 96.94 273 LYS A N 1
ATOM 2175 C CA . LYS A 1 273 ? -7.226 -5.125 21.971 1.00 96.94 273 LYS A CA 1
ATOM 2176 C C . LYS A 1 273 ? -8.087 -4.281 22.907 1.00 96.94 273 LYS A C 1
ATOM 2178 O O . LYS A 1 273 ? -8.775 -4.842 23.753 1.00 96.94 273 LYS A O 1
ATOM 2183 N N . ALA A 1 274 ? -8.047 -2.956 22.763 1.00 95.94 274 ALA A N 1
ATOM 2184 C CA . ALA A 1 274 ? -8.888 -2.053 23.544 1.00 95.94 274 ALA A CA 1
ATOM 2185 C C . ALA A 1 274 ? -10.360 -2.107 23.104 1.00 95.94 274 ALA A C 1
ATOM 2187 O O . ALA A 1 274 ? -11.256 -1.906 23.921 1.00 95.94 274 ALA A O 1
ATOM 2188 N N . SER A 1 275 ? -10.629 -2.374 21.823 1.00 96.81 275 SER A N 1
ATOM 2189 C CA . SER A 1 275 ? -11.989 -2.445 21.276 1.00 96.81 275 SER A CA 1
ATOM 2190 C C . SER A 1 275 ? -12.108 -3.526 20.189 1.00 96.81 275 SER A C 1
ATOM 2192 O O . SER A 1 275 ? -12.117 -3.210 18.998 1.00 96.81 275 SER A O 1
ATOM 2194 N N . PRO A 1 276 ? -12.229 -4.815 20.573 1.00 98.00 276 PRO A N 1
ATOM 2195 C CA . PRO A 1 276 ? -12.265 -5.929 19.617 1.00 98.00 276 PRO A CA 1
ATOM 2196 C C . PRO A 1 276 ? -13.435 -5.881 18.629 1.00 98.00 276 PRO A C 1
ATOM 2198 O O . PRO A 1 276 ? -13.322 -6.377 17.511 1.00 98.00 276 PRO A O 1
ATOM 2201 N N . THR A 1 277 ? -14.551 -5.249 19.005 1.00 97.00 277 THR A N 1
ATOM 2202 C CA . THR A 1 277 ? -15.742 -5.095 18.153 1.00 97.00 277 THR A CA 1
ATOM 2203 C C . THR A 1 277 ? -15.470 -4.319 16.866 1.00 97.00 277 THR A C 1
ATOM 2205 O O . THR A 1 277 ? -16.187 -4.524 15.890 1.00 97.00 277 THR A O 1
ATOM 2208 N N . LEU A 1 278 ? -14.406 -3.507 16.809 1.00 97.62 278 LEU A N 1
ATOM 2209 C CA . LEU A 1 278 ? -13.978 -2.818 15.586 1.00 97.62 278 LEU A CA 1
ATOM 2210 C C . LEU A 1 278 ? -13.641 -3.796 14.447 1.00 97.62 278 LEU A C 1
ATOM 2212 O O . LEU A 1 278 ? -13.780 -3.437 13.283 1.00 97.62 278 LEU A O 1
ATOM 2216 N N . LEU A 1 279 ? -13.261 -5.045 14.755 1.00 98.31 279 LEU A N 1
ATOM 2217 C CA . LEU A 1 279 ? -13.053 -6.098 13.750 1.00 98.31 279 LEU A CA 1
ATOM 2218 C C . LEU A 1 279 ? -14.326 -6.471 12.982 1.00 98.31 279 LEU A C 1
ATOM 2220 O O . LEU A 1 279 ? -14.234 -7.079 11.919 1.00 98.31 279 LEU A O 1
ATOM 2224 N N . LEU A 1 280 ? -15.502 -6.159 13.525 1.00 98.00 280 LEU A N 1
ATOM 2225 C CA . LEU A 1 280 ? -16.800 -6.524 12.955 1.00 98.00 280 LEU A CA 1
ATOM 2226 C C . LEU A 1 280 ? -17.416 -5.395 12.125 1.00 98.00 280 LEU A C 1
ATOM 2228 O O . LEU A 1 280 ? -18.397 -5.618 11.422 1.00 98.00 280 LEU A O 1
ATOM 2232 N N . LEU A 1 281 ? -16.861 -4.186 12.215 1.00 97.50 281 LEU A N 1
ATOM 2233 C CA . LEU A 1 281 ? -17.410 -3.008 11.559 1.00 97.50 281 LEU A CA 1
ATOM 2234 C C . LEU A 1 281 ? -16.754 -2.801 10.193 1.00 97.50 281 LEU A C 1
ATOM 2236 O O . LEU A 1 281 ? -15.540 -2.940 10.045 1.00 97.50 281 LEU A O 1
ATOM 2240 N N . LYS A 1 282 ? -17.568 -2.435 9.202 1.00 97.81 282 LYS A N 1
ATOM 2241 C CA . LYS A 1 282 ? -17.114 -2.019 7.870 1.00 97.81 282 LYS A CA 1
ATOM 2242 C C . LYS A 1 282 ? -17.099 -0.502 7.787 1.00 97.81 282 LYS A C 1
ATOM 2244 O O . LYS A 1 282 ? -18.002 0.153 8.306 1.00 97.81 282 LYS A O 1
ATOM 2249 N N . ASN A 1 283 ? -16.098 0.064 7.119 1.00 94.75 283 ASN A N 1
ATOM 2250 C CA . ASN A 1 283 ? -16.087 1.503 6.889 1.00 94.75 283 ASN A CA 1
ATOM 2251 C C . ASN A 1 283 ? -17.170 1.930 5.895 1.00 94.75 283 ASN A C 1
ATOM 2253 O O . ASN A 1 283 ? -17.316 1.358 4.813 1.00 94.75 283 ASN A O 1
ATOM 2257 N N . THR A 1 284 ? -17.882 2.995 6.248 1.00 91.06 284 THR A N 1
ATOM 2258 C CA . THR A 1 284 ? -18.918 3.625 5.421 1.00 91.06 284 THR A CA 1
ATOM 2259 C C . THR A 1 284 ? -18.334 4.600 4.401 1.00 91.06 284 THR A C 1
ATOM 2261 O O . THR A 1 284 ? -18.914 4.786 3.333 1.00 91.06 284 THR A O 1
ATOM 2264 N N . HIS A 1 285 ? -17.171 5.187 4.687 1.00 90.94 285 HIS A N 1
ATOM 2265 C CA . HIS A 1 285 ? -16.484 6.154 3.829 1.00 90.94 285 HIS A CA 1
ATOM 2266 C C . HIS A 1 285 ? -15.171 5.595 3.285 1.00 90.94 285 HIS A C 1
ATOM 2268 O O . HIS A 1 285 ? -14.529 4.762 3.924 1.00 90.94 285 HIS A O 1
ATOM 2274 N N . ALA A 1 286 ? -14.771 6.053 2.097 1.00 93.50 286 ALA A N 1
ATOM 2275 C CA . ALA A 1 286 ? -13.531 5.619 1.468 1.00 93.50 286 ALA A CA 1
ATOM 2276 C C . ALA A 1 286 ? -12.306 6.102 2.262 1.00 93.50 286 ALA A C 1
ATOM 2278 O O . ALA A 1 286 ? -12.164 7.292 2.536 1.00 93.50 286 ALA A O 1
ATOM 2279 N N . ILE A 1 287 ? -11.406 5.175 2.589 1.00 91.06 287 ILE A N 1
ATOM 2280 C CA . ILE A 1 287 ? -10.124 5.439 3.246 1.00 91.06 287 ILE A CA 1
ATOM 2281 C C . ILE A 1 287 ? -9.017 5.113 2.254 1.00 91.06 287 ILE A C 1
ATOM 2283 O O . ILE A 1 287 ? -9.000 4.037 1.662 1.00 91.06 287 ILE A O 1
ATOM 2287 N N . THR A 1 288 ? -8.081 6.036 2.077 1.00 90.50 288 THR A N 1
ATOM 2288 C CA . THR A 1 288 ? -6.943 5.834 1.182 1.00 90.50 288 THR A CA 1
ATOM 2289 C C . THR A 1 288 ? -5.897 4.932 1.834 1.00 90.50 288 THR A C 1
ATOM 2291 O O . THR A 1 288 ? -5.442 5.207 2.946 1.00 90.50 288 THR A O 1
ATOM 2294 N N . ASP A 1 289 ? -5.501 3.864 1.145 1.00 92.00 289 ASP A N 1
ATOM 2295 C CA . ASP A 1 289 ? -4.439 2.968 1.591 1.00 92.00 289 ASP A CA 1
ATOM 2296 C C . ASP A 1 289 ? -3.031 3.545 1.357 1.00 92.00 289 ASP A C 1
ATOM 2298 O O . ASP A 1 289 ? -2.854 4.646 0.829 1.00 92.00 289 ASP A O 1
ATOM 2302 N N . PHE A 1 290 ? -2.002 2.777 1.728 1.00 89.38 290 PHE A N 1
ATOM 2303 C CA . PHE A 1 290 ? -0.609 3.154 1.486 1.00 89.38 290 PHE A CA 1
ATOM 2304 C C . PHE A 1 290 ? -0.322 3.433 0.001 1.00 89.38 290 PHE A C 1
ATOM 2306 O O . PHE A 1 290 ? 0.387 4.374 -0.325 1.00 89.38 290 PHE A O 1
ATOM 2313 N N . SER A 1 291 ? -0.894 2.674 -0.929 1.00 88.88 291 SER A N 1
ATOM 2314 C CA . SER A 1 291 ? -0.652 2.880 -2.359 1.00 88.88 291 SER A CA 1
ATOM 2315 C C . SER A 1 291 ? -1.344 4.121 -2.936 1.00 88.88 291 SER A C 1
ATOM 2317 O O . SER A 1 291 ? -1.096 4.483 -4.087 1.00 88.88 291 SER A O 1
ATOM 2319 N N . GLY A 1 292 ? -2.226 4.774 -2.174 1.00 88.88 292 GLY A N 1
ATOM 2320 C CA . GLY A 1 292 ? -3.098 5.837 -2.666 1.00 88.88 292 GLY A CA 1
ATOM 2321 C C . GLY A 1 292 ? -4.446 5.336 -3.197 1.00 88.88 292 GLY A C 1
ATOM 2322 O O . GLY A 1 292 ? -5.176 6.124 -3.796 1.00 88.88 292 GLY A O 1
ATOM 2323 N N . LYS A 1 293 ? -4.780 4.054 -3.007 1.00 90.94 293 LYS A N 1
ATOM 2324 C CA . LYS A 1 293 ? -6.044 3.452 -3.445 1.00 90.94 293 LYS A CA 1
ATOM 2325 C C . LYS A 1 293 ? -7.162 3.774 -2.451 1.00 90.94 293 LYS A C 1
ATOM 2327 O O . LYS A 1 293 ? -6.975 3.522 -1.261 1.00 90.94 293 LYS A O 1
ATOM 2332 N N . PRO A 1 294 ? -8.332 4.265 -2.889 1.00 92.38 294 PRO A N 1
ATOM 2333 C CA . PRO A 1 294 ? -9.491 4.367 -2.013 1.00 92.38 294 PRO A CA 1
ATOM 2334 C C . PRO A 1 294 ? -10.058 2.972 -1.712 1.00 92.38 294 PRO A C 1
ATOM 2336 O O . PRO A 1 294 ? -10.319 2.184 -2.621 1.00 92.38 294 PRO A O 1
ATOM 2339 N N . ILE A 1 295 ? -10.270 2.676 -0.433 1.00 92.81 295 ILE A N 1
ATOM 2340 C CA . ILE A 1 295 ? -10.833 1.419 0.065 1.00 92.81 295 ILE A CA 1
ATOM 2341 C C . ILE A 1 295 ? -12.107 1.724 0.851 1.00 92.81 295 ILE A C 1
ATOM 2343 O O . ILE A 1 295 ? -12.104 2.555 1.759 1.00 92.81 295 ILE A O 1
ATOM 2347 N N . GLN A 1 296 ? -13.201 1.037 0.537 1.00 95.50 296 GLN A N 1
ATOM 2348 C CA . GLN A 1 296 ? -14.498 1.216 1.189 1.00 95.50 296 GLN A CA 1
ATOM 2349 C C . GLN A 1 296 ? -15.140 -0.140 1.479 1.00 95.50 296 GLN A C 1
ATOM 2351 O O . GLN A 1 296 ? -14.866 -1.112 0.776 1.00 95.50 296 GLN A O 1
ATOM 2356 N N . ASN A 1 297 ? -16.025 -0.182 2.477 1.00 97.00 297 ASN A N 1
ATOM 2357 C CA . ASN A 1 297 ? -16.835 -1.345 2.819 1.00 97.00 297 ASN A CA 1
ATOM 2358 C C . ASN A 1 297 ? -16.013 -2.589 3.206 1.00 97.00 297 ASN A C 1
ATOM 2360 O O . ASN A 1 297 ? -16.407 -3.715 2.905 1.00 97.00 297 ASN A O 1
ATOM 2364 N N . LEU A 1 298 ? -14.875 -2.392 3.876 1.00 97.56 298 LEU A N 1
ATOM 2365 C CA . LEU A 1 298 ? -14.052 -3.468 4.424 1.00 97.56 298 LEU A CA 1
ATOM 2366 C C . LEU A 1 298 ? -13.967 -3.365 5.945 1.00 97.56 298 LEU A C 1
ATOM 2368 O O . LEU A 1 298 ? -13.916 -2.274 6.517 1.00 97.56 298 LEU A O 1
ATOM 2372 N N . THR A 1 299 ? -13.893 -4.522 6.595 1.00 98.56 299 THR A N 1
ATOM 2373 C CA . THR A 1 299 ? -13.445 -4.608 7.987 1.00 98.56 299 THR A CA 1
ATOM 2374 C C . THR A 1 299 ? -11.917 -4.500 8.079 1.00 98.56 299 THR A C 1
ATOM 2376 O O . THR A 1 299 ? -11.216 -4.703 7.078 1.00 98.56 299 THR A O 1
ATOM 2379 N N . PRO A 1 300 ? -11.346 -4.258 9.275 1.00 98.62 300 PRO A N 1
ATOM 2380 C CA . PRO A 1 300 ? -9.896 -4.294 9.464 1.00 98.62 300 PRO A CA 1
ATOM 2381 C C . PRO A 1 300 ? -9.256 -5.625 9.041 1.00 98.62 300 PRO A C 1
ATOM 2383 O O . PRO A 1 300 ? -8.172 -5.630 8.460 1.00 98.62 300 PRO A O 1
ATOM 2386 N N . PHE A 1 301 ? -9.930 -6.754 9.275 1.00 98.62 301 PHE A N 1
ATOM 2387 C CA . PHE A 1 301 ? -9.417 -8.065 8.878 1.00 98.62 301 PHE A CA 1
ATOM 2388 C C . PHE A 1 301 ? -9.452 -8.262 7.362 1.00 98.62 301 PHE A C 1
ATOM 2390 O O . PHE A 1 301 ? -8.458 -8.690 6.780 1.00 98.62 301 PHE A O 1
ATOM 2397 N N . GLN A 1 302 ? -10.537 -7.862 6.700 1.00 98.19 302 GLN A N 1
ATOM 2398 C CA . GLN A 1 302 ? -10.628 -7.904 5.240 1.00 98.19 302 GLN A CA 1
ATOM 2399 C C . GLN A 1 302 ? -9.595 -6.998 4.568 1.00 98.19 302 GLN A C 1
ATOM 2401 O O . GLN A 1 302 ? -8.960 -7.406 3.599 1.00 98.19 302 GLN A O 1
ATOM 2406 N N . ALA A 1 303 ? -9.360 -5.801 5.112 1.00 98.19 303 ALA A N 1
ATOM 2407 C CA . ALA A 1 303 ? -8.309 -4.909 4.633 1.00 98.19 303 ALA A CA 1
ATOM 2408 C C . ALA A 1 303 ? -6.915 -5.562 4.723 1.00 98.19 303 ALA A C 1
ATOM 2410 O O . ALA A 1 303 ? -6.130 -5.480 3.776 1.00 98.19 303 ALA A O 1
ATOM 2411 N N . ALA A 1 304 ? -6.619 -6.267 5.822 1.00 98.06 304 ALA A N 1
ATOM 2412 C CA . ALA A 1 304 ? -5.369 -7.012 5.978 1.00 98.06 304 ALA A CA 1
ATOM 2413 C C . ALA A 1 304 ? -5.255 -8.197 4.996 1.00 98.06 304 ALA A C 1
ATOM 2415 O O . ALA A 1 304 ? -4.178 -8.410 4.428 1.00 98.06 304 ALA A O 1
ATOM 2416 N N . LEU A 1 305 ? -6.353 -8.927 4.751 1.00 96.50 305 LEU A N 1
ATOM 2417 C CA . LEU A 1 305 ? -6.416 -10.001 3.750 1.00 96.50 305 LEU A CA 1
ATOM 2418 C C . LEU A 1 305 ? -6.141 -9.458 2.343 1.00 96.50 305 LEU A C 1
ATOM 2420 O O . LEU A 1 305 ? -5.278 -9.992 1.645 1.00 96.50 305 LEU A O 1
ATOM 2424 N N . CYS A 1 306 ? -6.793 -8.357 1.955 1.00 95.25 306 CYS A N 1
ATOM 2425 C CA . CYS A 1 306 ? -6.589 -7.725 0.651 1.00 95.25 306 CYS A CA 1
ATOM 2426 C C . CYS A 1 306 ? -5.152 -7.225 0.452 1.00 95.25 306 CYS A C 1
ATOM 2428 O O . CYS A 1 306 ? -4.607 -7.310 -0.650 1.00 95.25 306 CYS A O 1
ATOM 2430 N N . ALA A 1 307 ? -4.513 -6.762 1.529 1.00 94.69 307 ALA A N 1
ATOM 2431 C CA . ALA A 1 307 ? -3.106 -6.376 1.547 1.00 94.69 307 ALA A CA 1
ATOM 2432 C C . ALA A 1 307 ? -2.134 -7.573 1.595 1.00 94.69 307 ALA A C 1
ATOM 2434 O O . ALA A 1 307 ? -0.920 -7.366 1.547 1.00 94.69 307 ALA A O 1
ATOM 2435 N N . SER A 1 308 ? -2.629 -8.813 1.716 1.00 93.56 308 SER A N 1
ATOM 2436 C CA . SER A 1 308 ? -1.818 -10.020 1.951 1.00 93.56 308 SER A CA 1
ATOM 2437 C C . SER A 1 308 ? -0.848 -9.871 3.138 1.00 93.56 308 SER A C 1
ATOM 2439 O O . SER A 1 308 ? 0.294 -10.355 3.120 1.00 93.56 308 SER A O 1
ATOM 2441 N N . ASP A 1 309 ? -1.288 -9.163 4.181 1.00 96.06 309 ASP A N 1
ATOM 2442 C CA . ASP A 1 309 ? -0.519 -8.923 5.399 1.00 96.06 309 ASP A CA 1
ATOM 2443 C C . ASP A 1 309 ? -0.775 -10.043 6.419 1.00 96.06 309 ASP A C 1
ATOM 2445 O O . ASP A 1 309 ? -1.598 -9.922 7.328 1.00 96.06 309 ASP A O 1
ATOM 2449 N N . ILE A 1 310 ? -0.080 -11.168 6.230 1.00 94.19 310 ILE A N 1
ATOM 2450 C CA . ILE A 1 310 ? -0.250 -12.394 7.026 1.00 94.19 310 ILE A CA 1
ATOM 2451 C C . ILE A 1 310 ? -0.020 -12.138 8.508 1.00 94.19 310 ILE A C 1
ATOM 2453 O O . ILE A 1 310 ? -0.795 -12.590 9.345 1.00 94.19 310 ILE A O 1
ATOM 2457 N N . GLU A 1 311 ? 1.032 -11.398 8.845 1.00 95.69 311 GLU A N 1
ATOM 2458 C CA . GLU A 1 311 ? 1.386 -11.135 10.232 1.00 95.69 311 GLU A CA 1
ATOM 2459 C C . GLU A 1 311 ? 0.325 -10.260 10.928 1.00 95.69 311 GLU A C 1
ATOM 2461 O O . GLU A 1 311 ? 0.029 -10.476 12.106 1.00 95.69 311 GLU A O 1
ATOM 2466 N N . MET A 1 312 ? -0.302 -9.327 10.200 1.00 98.00 312 MET A N 1
ATOM 2467 C CA . MET A 1 312 ? -1.464 -8.573 10.685 1.00 98.00 312 MET A CA 1
ATOM 2468 C C . MET A 1 312 ? -2.704 -9.472 10.829 1.00 98.00 312 MET A C 1
ATOM 2470 O O . MET A 1 312 ? -3.389 -9.406 11.851 1.00 98.00 312 MET A O 1
ATOM 2474 N N . CYS A 1 313 ? -2.966 -10.351 9.856 1.00 98.06 313 CYS A N 1
ATOM 2475 C CA . CYS A 1 313 ? -4.087 -11.296 9.894 1.00 98.06 313 CYS A CA 1
ATOM 2476 C C . CYS A 1 313 ? -3.987 -12.266 11.081 1.00 98.06 313 CYS A C 1
ATOM 2478 O O . CYS A 1 313 ? -4.967 -12.474 11.792 1.00 98.06 313 CYS A O 1
ATOM 2480 N N . GLU A 1 314 ? -2.804 -12.828 11.340 1.00 97.06 314 GLU A N 1
ATOM 2481 C CA . GLU A 1 314 ? -2.552 -13.719 12.481 1.00 97.06 314 GLU A CA 1
ATOM 2482 C C . GLU A 1 314 ? -2.716 -13.000 13.826 1.00 97.06 314 GLU A C 1
ATOM 2484 O O . GLU A 1 314 ? -3.212 -13.578 14.796 1.00 97.06 314 GLU A O 1
ATOM 2489 N N . MET A 1 315 ? -2.330 -11.722 13.904 1.00 98.00 315 MET A N 1
ATOM 2490 C CA . MET A 1 315 ? -2.587 -10.900 15.088 1.00 98.00 315 MET A CA 1
ATOM 2491 C C . MET A 1 315 ? -4.096 -10.739 15.324 1.00 98.00 315 MET A C 1
ATOM 2493 O O . MET A 1 315 ? -4.569 -11.007 16.429 1.00 98.00 315 MET A O 1
ATOM 2497 N N . MET A 1 316 ? -4.865 -10.396 14.288 1.00 98.56 316 MET A N 1
ATOM 2498 C CA . MET A 1 316 ? -6.321 -10.228 14.391 1.00 98.56 316 MET A CA 1
ATOM 2499 C C . MET A 1 316 ? -7.043 -11.542 14.689 1.00 98.56 316 MET A C 1
ATOM 2501 O O . MET A 1 316 ? -7.962 -11.555 15.503 1.00 98.56 316 MET A O 1
ATOM 2505 N N . LYS A 1 317 ? -6.591 -12.664 14.115 1.00 97.81 317 LYS A N 1
ATOM 2506 C CA . LYS A 1 317 ? -7.098 -14.009 14.425 1.00 97.81 317 LYS A CA 1
ATOM 2507 C C . LYS A 1 317 ? -7.033 -14.304 15.922 1.00 97.81 317 LYS A C 1
ATOM 2509 O O . LYS A 1 317 ? -8.000 -14.800 16.489 1.00 97.81 317 LYS A O 1
ATOM 2514 N N . LYS A 1 318 ? -5.928 -13.961 16.593 1.00 98.06 318 LYS A N 1
ATOM 2515 C CA . LYS A 1 318 ? -5.811 -14.130 18.054 1.00 98.06 318 LYS A CA 1
ATOM 2516 C C . LYS A 1 318 ? -6.832 -13.288 18.820 1.00 98.06 318 LYS A C 1
ATOM 2518 O O . LYS A 1 318 ? -7.332 -13.747 19.840 1.00 98.06 318 LYS A O 1
ATOM 2523 N N . ILE A 1 319 ? -7.141 -12.086 18.334 1.00 98.31 319 ILE A N 1
ATOM 2524 C CA . ILE A 1 319 ? -8.153 -11.211 18.940 1.00 98.31 319 ILE A CA 1
ATOM 2525 C C . ILE A 1 319 ? -9.555 -11.797 18.731 1.00 98.31 319 ILE A C 1
ATOM 2527 O O . ILE A 1 319 ? -10.289 -11.918 19.707 1.00 98.31 319 ILE A O 1
ATOM 2531 N N . PHE A 1 320 ? -9.894 -12.257 17.519 1.00 98.06 320 PHE A N 1
ATOM 2532 C CA . PHE A 1 320 ? -11.156 -12.960 17.245 1.00 98.06 320 PHE A CA 1
ATOM 2533 C C . PHE A 1 320 ? -11.361 -14.165 18.165 1.00 98.06 320 PHE A C 1
ATOM 2535 O O . PHE A 1 320 ? -12.432 -14.320 18.740 1.00 98.06 320 PHE A O 1
ATOM 2542 N N . LEU A 1 321 ? -10.334 -14.997 18.357 1.00 96.19 321 LEU A N 1
ATOM 2543 C CA . LEU A 1 321 ? -10.419 -16.167 19.241 1.00 96.19 321 LEU A CA 1
ATOM 2544 C C . LEU A 1 321 ? -10.623 -15.802 20.723 1.00 96.19 321 LEU A C 1
ATOM 2546 O O . LEU A 1 321 ? -11.064 -16.646 21.497 1.00 96.19 321 LEU A O 1
ATOM 2550 N N . GLY A 1 322 ? -10.315 -14.564 21.122 1.00 96.50 322 GLY A N 1
ATOM 2551 C CA . GLY A 1 322 ? -10.615 -14.037 22.454 1.00 96.50 322 GLY A CA 1
ATOM 2552 C C . GLY A 1 322 ? -12.032 -13.471 22.603 1.00 96.50 322 GLY A C 1
ATOM 2553 O O . GLY A 1 322 ? -12.442 -13.161 23.720 1.00 96.50 322 GLY A O 1
ATOM 2554 N N . MET A 1 323 ? -12.782 -13.317 21.509 1.00 96.44 323 MET A N 1
ATOM 2555 C CA . MET A 1 323 ? -14.158 -12.815 21.513 1.00 96.44 323 MET A CA 1
ATOM 2556 C C . MET A 1 323 ? -15.161 -13.968 21.628 1.00 96.44 323 MET A C 1
ATOM 2558 O O . MET A 1 323 ? -14.961 -15.046 21.066 1.00 96.44 323 MET A O 1
ATOM 2562 N N . ALA A 1 324 ? -16.296 -13.721 22.286 1.00 95.62 324 ALA A N 1
ATOM 2563 C CA . ALA A 1 324 ? -17.417 -14.658 22.268 1.00 95.62 324 ALA A CA 1
ATOM 2564 C C . ALA A 1 324 ? -17.889 -14.877 20.818 1.00 95.62 324 ALA A C 1
ATOM 2566 O O . ALA A 1 324 ? -18.209 -13.918 20.119 1.00 95.62 324 ALA A O 1
ATOM 2567 N N . ASN A 1 325 ? -17.904 -16.135 20.366 1.00 93.25 325 ASN A N 1
ATOM 2568 C CA . ASN A 1 325 ? -18.239 -16.538 18.994 1.00 93.25 325 ASN A CA 1
ATOM 2569 C C . ASN A 1 325 ? -17.382 -15.891 17.888 1.00 93.25 325 ASN A C 1
ATOM 2571 O O . ASN A 1 325 ? -17.818 -15.872 16.743 1.00 93.25 325 ASN A O 1
ATOM 2575 N N . GLY A 1 326 ? -16.176 -15.385 18.177 1.00 95.50 326 GLY A N 1
ATOM 2576 C CA . GLY A 1 326 ? -15.383 -14.629 17.197 1.00 95.50 326 GLY A CA 1
ATOM 2577 C C . GLY A 1 326 ? -14.840 -15.435 16.008 1.00 95.50 326 GLY A C 1
ATOM 2578 O O . GLY A 1 326 ? -14.506 -14.852 14.979 1.00 95.50 326 GLY A O 1
ATOM 2579 N N . GLU A 1 327 ? -14.801 -16.769 16.089 1.00 96.06 327 GLU A N 1
ATOM 2580 C CA . GLU A 1 327 ? -14.395 -17.622 14.960 1.00 96.06 327 GLU A CA 1
ATOM 2581 C C . GLU A 1 327 ? -15.374 -17.535 13.777 1.00 96.06 327 GLU A C 1
ATOM 2583 O O . GLU A 1 327 ? -14.943 -17.529 12.622 1.00 96.06 327 GLU A O 1
ATOM 2588 N N . THR A 1 328 ? -16.677 -17.441 14.053 1.00 95.81 328 THR A N 1
ATOM 2589 C CA . THR A 1 328 ? -17.730 -17.348 13.031 1.00 95.81 328 THR A CA 1
ATOM 2590 C C . THR A 1 328 ? -17.596 -16.091 12.162 1.00 95.81 328 THR A C 1
ATOM 2592 O O . THR A 1 328 ? -17.385 -16.255 10.959 1.00 95.81 328 THR A O 1
ATOM 2595 N N . PRO A 1 329 ? -17.606 -14.854 12.708 1.00 97.00 329 PRO A N 1
ATOM 2596 C CA . PRO A 1 329 ? -17.462 -13.651 11.897 1.00 97.00 329 PRO A CA 1
ATOM 2597 C C . PRO A 1 329 ? -16.091 -13.568 11.217 1.00 97.00 329 PRO A C 1
ATOM 2599 O O . PRO A 1 329 ? -15.993 -13.040 10.114 1.00 97.00 329 PRO A O 1
ATOM 2602 N N . MET A 1 330 ? -15.026 -14.122 11.812 1.00 97.06 330 MET A N 1
ATOM 2603 C CA . MET A 1 330 ? -13.725 -14.208 11.139 1.00 97.06 330 MET A CA 1
ATOM 2604 C C . MET A 1 330 ? -13.809 -15.052 9.857 1.00 97.06 330 MET A C 1
ATOM 2606 O O . MET A 1 330 ? -13.283 -14.650 8.817 1.00 97.06 330 MET A O 1
ATOM 2610 N N . LYS A 1 331 ? -14.467 -16.219 9.919 1.00 95.31 331 LYS A N 1
ATOM 2611 C CA . LYS A 1 331 ? -14.683 -17.083 8.750 1.00 95.31 331 LYS A CA 1
ATOM 2612 C C . LYS A 1 331 ? -15.559 -16.398 7.708 1.00 95.31 331 LYS A C 1
ATOM 2614 O O . LYS A 1 331 ? -15.184 -16.397 6.542 1.00 95.31 331 LYS A O 1
ATOM 2619 N N . GLU A 1 332 ? -16.672 -15.792 8.115 1.00 95.56 332 GLU A N 1
ATOM 2620 C CA . GLU A 1 332 ? -17.563 -15.043 7.216 1.00 95.56 332 GLU A CA 1
ATOM 2621 C C . GLU A 1 332 ? -16.795 -13.956 6.459 1.00 95.56 332 GLU A C 1
ATOM 2623 O O . GLU A 1 332 ? -16.793 -13.938 5.230 1.00 95.56 332 GLU A O 1
ATOM 2628 N N . GLN A 1 333 ? -16.036 -13.125 7.177 1.00 97.25 333 GLN A N 1
ATOM 2629 C CA . GLN A 1 333 ? -15.229 -12.066 6.574 1.00 97.25 333 GLN A CA 1
ATOM 2630 C C . GLN A 1 333 ? -14.174 -12.590 5.596 1.00 97.25 333 GLN A C 1
ATOM 2632 O O . GLN A 1 333 ? -13.907 -11.939 4.586 1.00 97.25 333 GLN A O 1
ATOM 2637 N N . PHE A 1 334 ? -13.570 -13.746 5.875 1.00 95.88 334 PHE A N 1
ATOM 2638 C CA . PHE A 1 334 ? -12.629 -14.382 4.956 1.00 95.88 334 PHE A CA 1
ATOM 2639 C C . PHE A 1 334 ? -13.330 -14.911 3.703 1.00 95.88 334 PHE A C 1
ATOM 2641 O O . PHE A 1 334 ? -12.829 -14.689 2.603 1.00 95.88 334 PHE A O 1
ATOM 2648 N N . TYR A 1 335 ? -14.477 -15.583 3.846 1.00 94.56 335 TYR A N 1
ATOM 2649 C CA . TYR A 1 335 ? -15.242 -16.115 2.714 1.00 94.56 335 TYR A CA 1
ATOM 2650 C C . TYR A 1 335 ? -15.822 -15.012 1.820 1.00 94.56 335 TYR A C 1
ATOM 2652 O O . TYR A 1 335 ? -15.992 -15.229 0.625 1.00 94.56 335 TYR A O 1
ATOM 2660 N N . GLU A 1 336 ? -16.057 -13.814 2.359 1.00 94.44 336 GLU A N 1
ATOM 2661 C CA . GLU A 1 336 ? -16.393 -12.637 1.548 1.00 94.44 336 GLU A CA 1
ATOM 2662 C C . GLU A 1 336 ? -15.244 -12.192 0.622 1.00 94.44 336 GLU A C 1
ATOM 2664 O O . GLU A 1 336 ? -15.505 -11.668 -0.458 1.00 94.44 336 GLU A O 1
ATOM 2669 N N . ILE A 1 337 ? -13.980 -12.392 1.020 1.00 94.31 337 ILE A N 1
ATOM 2670 C CA . ILE A 1 337 ? -12.803 -12.066 0.189 1.00 94.31 337 ILE A CA 1
ATOM 2671 C C . ILE A 1 337 ? -12.416 -13.235 -0.722 1.00 94.31 337 ILE A C 1
ATOM 2673 O O . ILE A 1 337 ? -12.010 -13.033 -1.866 1.00 94.31 337 ILE A O 1
ATOM 2677 N N . PHE A 1 338 ? -12.566 -14.462 -0.227 1.00 91.12 338 PHE A N 1
ATOM 2678 C CA . PHE A 1 338 ? -12.295 -15.699 -0.951 1.00 91.12 338 PHE A CA 1
ATOM 2679 C C . PHE A 1 338 ? -13.571 -16.547 -0.994 1.00 91.12 338 PHE A C 1
ATOM 2681 O O . PHE A 1 338 ? -13.740 -17.422 -0.136 1.00 91.12 338 PHE A O 1
ATOM 2688 N N . PRO A 1 339 ? -14.469 -16.310 -1.971 1.00 85.31 339 PRO A N 1
ATOM 2689 C CA . PRO A 1 339 ? -15.658 -17.134 -2.162 1.00 85.31 339 PRO A CA 1
ATOM 2690 C C . PRO A 1 339 ? -15.288 -18.622 -2.223 1.00 85.31 339 PRO A C 1
ATOM 2692 O O . PRO A 1 339 ? -14.235 -18.987 -2.748 1.00 85.31 339 PRO A O 1
ATOM 2695 N N . ASP A 1 340 ? -16.101 -19.475 -1.598 1.00 80.25 340 ASP A N 1
ATOM 2696 C CA . ASP A 1 340 ? -15.861 -20.921 -1.421 1.00 80.25 340 ASP A CA 1
ATOM 2697 C C . ASP A 1 340 ? -14.588 -21.290 -0.631 1.00 80.25 340 ASP A C 1
ATOM 2699 O O . ASP A 1 340 ? -14.243 -22.463 -0.465 1.00 80.25 340 ASP A O 1
ATOM 2703 N N . GLY A 1 341 ? -13.881 -20.286 -0.109 1.00 78.31 341 GLY A N 1
ATOM 2704 C CA . GLY A 1 341 ? -12.571 -20.428 0.502 1.00 78.31 341 GLY A CA 1
ATOM 2705 C C . GLY A 1 341 ? -11.480 -20.760 -0.506 1.00 78.31 341 GLY A C 1
ATOM 2706 O O . GLY A 1 341 ? -10.392 -21.125 -0.091 1.00 78.31 341 GLY A O 1
ATOM 2707 N N . ASP A 1 342 ? -11.697 -20.676 -1.815 1.00 84.25 342 ASP A N 1
ATOM 2708 C CA . ASP A 1 342 ? -10.688 -21.155 -2.761 1.00 84.25 342 ASP A CA 1
ATOM 2709 C C . ASP A 1 342 ? -9.588 -20.104 -3.020 1.00 84.25 342 ASP A C 1
ATOM 2711 O O . ASP A 1 342 ? -9.572 -19.383 -4.021 1.00 84.25 342 ASP A O 1
ATOM 2715 N N . VAL A 1 343 ? -8.625 -20.024 -2.095 1.00 87.12 343 VAL A N 1
ATOM 2716 C CA . VAL A 1 343 ? -7.433 -19.163 -2.227 1.00 87.12 343 VAL A CA 1
ATOM 2717 C C . VAL A 1 343 ? -6.617 -19.531 -3.474 1.00 87.12 343 VAL A C 1
ATOM 2719 O O . VAL A 1 343 ? -6.012 -18.658 -4.098 1.00 87.12 343 VAL A O 1
ATOM 2722 N N . GLU A 1 344 ? -6.612 -20.806 -3.876 1.00 86.56 344 GLU A N 1
ATOM 2723 C CA . GLU A 1 344 ? -5.890 -21.270 -5.066 1.00 86.56 344 GLU A CA 1
ATOM 2724 C C . GLU A 1 344 ? -6.577 -20.817 -6.356 1.00 86.56 344 GLU A C 1
ATOM 2726 O O . GLU A 1 344 ? -5.891 -20.413 -7.299 1.00 86.56 344 GLU A O 1
ATOM 2731 N N . ALA A 1 345 ? -7.913 -20.813 -6.401 1.00 89.38 345 ALA A N 1
ATOM 2732 C CA . ALA A 1 345 ? -8.659 -20.223 -7.509 1.00 89.38 345 ALA A CA 1
ATOM 2733 C C . ALA A 1 345 ? -8.343 -18.732 -7.648 1.00 89.38 345 ALA A C 1
ATOM 2735 O O . ALA A 1 345 ? -8.029 -18.287 -8.754 1.00 89.38 345 ALA A O 1
ATOM 2736 N N . LYS A 1 346 ? -8.311 -17.978 -6.538 1.00 88.81 346 LYS A N 1
ATOM 2737 C CA . LYS A 1 346 ? -7.936 -16.555 -6.578 1.00 88.81 346 LYS A CA 1
ATOM 2738 C C . LYS A 1 346 ? -6.497 -16.349 -7.053 1.00 88.81 346 LYS A C 1
ATOM 2740 O O . LYS A 1 346 ? -6.219 -15.454 -7.851 1.00 88.81 346 LYS A O 1
ATOM 2745 N N . LEU A 1 347 ? -5.575 -17.204 -6.614 1.00 88.81 347 LEU A N 1
ATOM 2746 C CA . LEU A 1 347 ? -4.186 -17.182 -7.068 1.00 88.81 347 LEU A CA 1
ATOM 2747 C C . LEU A 1 347 ? -4.069 -17.488 -8.568 1.00 88.81 347 LEU A C 1
ATOM 2749 O O . LEU A 1 347 ? -3.254 -16.883 -9.267 1.00 88.81 347 LEU A O 1
ATOM 2753 N N . LYS A 1 348 ? -4.857 -18.444 -9.066 1.00 91.88 348 LYS A N 1
ATOM 2754 C CA . LYS A 1 348 ? -4.915 -18.798 -10.485 1.00 91.88 348 LYS A CA 1
ATOM 2755 C C . LYS A 1 348 ? -5.468 -17.640 -11.316 1.00 91.88 348 LYS A C 1
ATOM 2757 O O . LYS A 1 348 ? -4.830 -17.271 -12.297 1.00 91.88 348 LYS A O 1
ATOM 2762 N N . GLU A 1 349 ? -6.566 -17.028 -10.881 1.00 92.88 349 GLU A N 1
ATOM 2763 C CA . GLU A 1 349 ? -7.146 -15.830 -11.500 1.00 92.88 349 GLU A CA 1
ATOM 2764 C C . GLU A 1 349 ? -6.100 -14.710 -11.610 1.00 92.88 349 GLU A C 1
ATOM 2766 O O . GLU A 1 349 ? -5.883 -14.161 -12.688 1.00 92.88 349 GLU A O 1
ATOM 2771 N N . GLN A 1 350 ? -5.376 -14.417 -10.525 1.00 93.25 350 GLN A N 1
ATOM 2772 C CA . GLN A 1 350 ? -4.319 -13.404 -10.541 1.00 93.25 350 GLN A CA 1
ATOM 2773 C C . GLN A 1 350 ? -3.176 -13.742 -11.514 1.00 93.25 350 GLN A C 1
ATOM 2775 O O . GLN A 1 350 ? -2.683 -12.853 -12.208 1.00 93.25 350 GLN A O 1
ATOM 2780 N N . LYS A 1 351 ? -2.762 -15.012 -11.608 1.00 93.75 351 LYS A N 1
ATOM 2781 C CA . LYS A 1 351 ? -1.736 -15.454 -12.574 1.00 93.75 351 LYS A CA 1
ATOM 2782 C C . LYS A 1 351 ? -2.183 -15.305 -14.026 1.00 93.75 351 LYS A C 1
ATOM 2784 O O . LYS A 1 351 ? -1.353 -15.016 -14.880 1.00 93.75 351 LYS A O 1
ATOM 2789 N N . GLU A 1 352 ? -3.457 -15.549 -14.307 1.00 95.62 352 GLU A N 1
ATOM 2790 C CA . GLU A 1 352 ? -4.026 -15.434 -15.654 1.00 95.62 352 GLU A CA 1
ATOM 2791 C C . GLU A 1 352 ? -4.285 -13.968 -16.031 1.00 95.62 352 GLU A C 1
ATOM 2793 O O . GLU A 1 352 ? -4.164 -13.601 -17.197 1.00 95.62 352 GLU A O 1
ATOM 2798 N N . ASN A 1 353 ? -4.560 -13.108 -15.048 1.00 96.44 353 ASN A N 1
ATOM 2799 C CA . ASN A 1 353 ? -4.876 -11.696 -15.250 1.00 96.44 353 ASN A CA 1
ATOM 2800 C C . ASN A 1 353 ? -3.662 -10.757 -15.097 1.00 96.44 353 ASN A C 1
ATOM 2802 O O . ASN A 1 353 ? -3.796 -9.638 -14.601 1.00 96.44 353 ASN A O 1
ATOM 2806 N N . VAL A 1 354 ? -2.467 -11.185 -15.500 1.00 97.62 354 VAL A N 1
ATOM 2807 C CA . VAL A 1 354 ? -1.239 -10.372 -15.411 1.00 97.62 354 VAL A CA 1
ATOM 2808 C C . VAL A 1 354 ? -1.212 -9.276 -16.485 1.00 97.62 354 VAL A C 1
ATOM 2810 O O . VAL A 1 354 ? -1.736 -9.449 -17.583 1.00 97.62 354 VAL A O 1
ATOM 2813 N N . PHE A 1 355 ? -0.636 -8.113 -16.170 1.00 98.25 355 PHE A N 1
ATOM 2814 C CA . PHE A 1 355 ? -0.446 -7.020 -17.126 1.00 98.25 355 PHE A CA 1
ATOM 2815 C C . PHE A 1 355 ? 0.566 -7.409 -18.217 1.00 98.25 355 PHE A C 1
ATOM 2817 O O . PHE A 1 355 ? 1.627 -7.956 -17.919 1.00 98.25 355 PHE A O 1
ATOM 2824 N N . ASP A 1 356 ? 0.270 -7.090 -19.478 1.00 97.94 356 ASP A N 1
ATOM 2825 C CA . ASP A 1 356 ? 1.188 -7.346 -20.588 1.00 97.94 356 ASP A CA 1
ATOM 2826 C C . ASP A 1 356 ? 2.245 -6.236 -20.703 1.00 97.94 356 ASP A C 1
ATOM 2828 O O . ASP A 1 356 ? 1.967 -5.120 -21.139 1.00 97.94 356 ASP A O 1
ATOM 2832 N N . PHE A 1 357 ? 3.489 -6.543 -20.328 1.00 97.88 357 PHE A N 1
ATOM 2833 C CA . PHE A 1 357 ? 4.604 -5.594 -20.426 1.00 97.88 357 PHE A CA 1
ATOM 2834 C C . PHE A 1 357 ? 5.378 -5.686 -21.750 1.00 97.88 357 PHE A C 1
ATOM 2836 O O . PHE A 1 357 ? 6.411 -5.021 -21.887 1.00 97.88 357 PHE A O 1
ATOM 2843 N N . ASN A 1 358 ? 4.943 -6.501 -22.717 1.00 96.69 358 ASN A N 1
ATOM 2844 C CA . ASN A 1 358 ? 5.709 -6.718 -23.945 1.00 96.69 358 ASN A CA 1
ATOM 2845 C C . ASN A 1 358 ? 5.852 -5.439 -24.774 1.00 96.69 358 ASN A C 1
ATOM 2847 O O . ASN A 1 358 ? 6.973 -5.129 -25.169 1.00 96.69 358 ASN A O 1
ATOM 2851 N N . GLU A 1 359 ? 4.773 -4.668 -24.965 1.00 97.62 359 GLU A N 1
ATOM 2852 C CA . GLU A 1 359 ? 4.813 -3.415 -25.739 1.00 97.62 359 GLU A CA 1
ATOM 2853 C C . GLU A 1 359 ? 5.859 -2.444 -25.174 1.00 97.62 359 GLU A C 1
ATOM 2855 O O . GLU A 1 359 ? 6.755 -1.997 -25.892 1.00 97.62 359 GLU A O 1
ATOM 2860 N N . ILE A 1 360 ? 5.784 -2.139 -23.873 1.00 98.12 360 ILE A N 1
ATOM 2861 C CA . ILE A 1 360 ? 6.701 -1.176 -23.252 1.00 98.12 360 ILE A CA 1
ATOM 2862 C C . ILE A 1 360 ? 8.145 -1.691 -23.236 1.00 98.12 360 ILE A C 1
ATOM 2864 O O . ILE A 1 360 ? 9.076 -0.914 -23.450 1.00 98.12 360 ILE A O 1
ATOM 2868 N N . ALA A 1 361 ? 8.348 -2.997 -23.045 1.00 97.31 361 ALA A N 1
ATOM 2869 C CA . ALA A 1 361 ? 9.670 -3.606 -23.129 1.00 97.31 361 ALA A CA 1
ATOM 2870 C C . ALA A 1 361 ? 10.263 -3.480 -24.540 1.00 97.31 361 ALA A C 1
ATOM 2872 O O . ALA A 1 361 ? 11.418 -3.079 -24.676 1.00 97.31 361 ALA A O 1
ATOM 2873 N N . ASP A 1 362 ? 9.484 -3.779 -25.583 1.00 96.88 362 ASP A N 1
ATOM 2874 C CA . ASP A 1 362 ? 9.915 -3.666 -26.980 1.00 96.88 362 ASP A CA 1
ATOM 2875 C C . ASP A 1 362 ? 10.303 -2.239 -27.352 1.00 96.88 362 ASP A C 1
ATOM 2877 O O . ASP A 1 362 ? 11.355 -2.024 -27.961 1.00 96.88 362 ASP A O 1
ATOM 2881 N N . VAL A 1 363 ? 9.487 -1.262 -26.954 1.00 97.69 363 VAL A N 1
ATOM 2882 C CA . VAL A 1 363 ? 9.782 0.147 -27.220 1.00 97.69 363 VAL A CA 1
ATOM 2883 C C . VAL A 1 363 ? 11.060 0.571 -26.502 1.00 97.69 363 VAL A C 1
ATOM 2885 O O . VAL A 1 363 ? 11.930 1.159 -27.141 1.00 97.69 363 VAL A O 1
ATOM 2888 N N . ILE A 1 364 ? 11.236 0.218 -25.222 1.00 96.69 364 ILE A N 1
ATOM 2889 C CA . ILE A 1 364 ? 12.459 0.542 -24.469 1.00 96.69 364 ILE A CA 1
ATOM 2890 C C . ILE A 1 364 ? 13.701 -0.064 -25.137 1.00 96.69 364 ILE A C 1
ATOM 2892 O O . ILE A 1 364 ? 14.675 0.656 -25.337 1.00 96.69 364 ILE A O 1
ATOM 2896 N N . ILE A 1 365 ? 13.673 -1.344 -25.531 1.00 96.25 365 ILE A N 1
ATOM 2897 C CA . ILE A 1 365 ? 14.817 -2.017 -26.182 1.00 96.25 365 ILE A CA 1
ATOM 2898 C C . ILE A 1 365 ? 15.227 -1.308 -27.478 1.00 96.25 365 ILE A C 1
ATOM 2900 O O . ILE A 1 365 ? 16.417 -1.206 -27.763 1.00 96.25 365 ILE A O 1
ATOM 2904 N N . ARG A 1 366 ? 14.255 -0.830 -28.263 1.00 96.31 366 ARG A N 1
ATOM 2905 C CA . ARG A 1 366 ? 14.495 -0.179 -29.563 1.00 96.31 366 ARG A CA 1
ATOM 2906 C C . ARG A 1 366 ? 14.770 1.323 -29.460 1.00 96.31 366 ARG A C 1
ATOM 2908 O O . ARG A 1 366 ? 15.090 1.936 -30.473 1.00 96.31 366 ARG A O 1
ATOM 2915 N N . SER A 1 367 ? 14.626 1.915 -28.275 1.00 96.50 367 SER A N 1
ATOM 2916 C CA . SER A 1 367 ? 14.786 3.358 -28.083 1.00 96.50 367 SER A CA 1
ATOM 2917 C C . SER A 1 367 ? 16.242 3.789 -28.182 1.00 96.50 367 SER A C 1
ATOM 2919 O O . SER A 1 367 ? 17.155 3.114 -27.696 1.00 96.50 367 SER A O 1
ATOM 2921 N N . THR A 1 368 ? 16.444 4.971 -28.751 1.00 95.31 368 THR A N 1
ATOM 2922 C CA . THR A 1 368 ? 17.752 5.626 -28.817 1.00 95.31 368 THR A CA 1
ATOM 2923 C C . THR A 1 368 ? 18.157 6.225 -27.466 1.00 95.31 368 THR A C 1
ATOM 2925 O O . THR A 1 368 ? 17.316 6.558 -26.628 1.00 95.31 368 THR A O 1
ATOM 2928 N N . ASN A 1 369 ? 19.457 6.461 -27.261 1.00 93.75 369 ASN A N 1
ATOM 2929 C CA . ASN A 1 369 ? 19.956 7.121 -26.045 1.00 93.75 369 ASN A CA 1
ATOM 2930 C C . ASN A 1 369 ? 19.369 8.527 -25.841 1.00 93.75 369 ASN A C 1
ATOM 2932 O O . ASN A 1 369 ? 19.164 8.950 -24.702 1.00 93.75 369 ASN A O 1
ATOM 2936 N N . MET A 1 370 ? 19.068 9.243 -26.929 1.00 93.69 370 MET A N 1
ATOM 2937 C CA . MET A 1 370 ? 18.430 10.559 -26.872 1.00 93.69 370 MET A CA 1
ATOM 2938 C C . MET A 1 370 ? 17.006 10.464 -26.307 1.00 93.69 370 MET A C 1
ATOM 2940 O O . MET A 1 370 ? 16.647 11.231 -25.415 1.00 93.69 370 MET A O 1
ATOM 2944 N N . GLU A 1 371 ? 16.215 9.492 -26.767 1.00 95.44 371 GLU A N 1
ATOM 2945 C CA . GLU A 1 371 ? 14.865 9.247 -26.246 1.00 95.44 371 GLU A CA 1
ATOM 2946 C C . GLU A 1 371 ? 14.896 8.802 -24.783 1.00 95.44 371 GLU A C 1
ATOM 2948 O O . GLU A 1 371 ? 14.119 9.309 -23.976 1.00 95.44 371 GLU A O 1
ATOM 2953 N N . ILE A 1 372 ? 15.825 7.913 -24.415 1.00 94.62 372 ILE A N 1
ATOM 2954 C CA . ILE A 1 372 ? 15.991 7.454 -23.028 1.00 94.62 372 ILE A CA 1
ATOM 2955 C C . ILE A 1 372 ? 16.356 8.623 -22.111 1.00 94.62 372 ILE A C 1
ATOM 2957 O O . ILE A 1 372 ? 15.781 8.763 -21.032 1.00 94.62 372 ILE A O 1
ATOM 2961 N N . THR A 1 373 ? 17.282 9.483 -22.537 1.00 92.06 373 THR A N 1
ATOM 2962 C CA . THR A 1 373 ? 17.687 10.666 -21.765 1.00 92.06 373 THR A CA 1
ATOM 2963 C C . THR A 1 373 ? 16.510 11.621 -21.572 1.00 92.06 373 THR A C 1
ATOM 2965 O O . THR A 1 373 ? 16.258 12.061 -20.451 1.00 92.06 373 THR A O 1
ATOM 2968 N N . ALA A 1 374 ? 15.738 11.886 -22.631 1.00 92.00 374 ALA A N 1
ATOM 2969 C CA . ALA A 1 374 ? 14.529 12.702 -22.540 1.00 92.00 374 ALA A CA 1
ATOM 2970 C C . ALA A 1 374 ? 13.491 12.094 -21.576 1.00 92.00 374 ALA A C 1
ATOM 2972 O O . ALA A 1 374 ? 12.975 12.798 -20.707 1.00 92.00 374 ALA A O 1
ATOM 2973 N N . ALA A 1 375 ? 13.250 10.780 -21.660 1.00 92.69 375 ALA A N 1
ATOM 2974 C CA . ALA A 1 375 ? 12.326 10.070 -20.777 1.00 92.69 375 ALA A CA 1
ATOM 2975 C C . ALA A 1 375 ? 12.764 10.117 -19.302 1.00 92.69 375 ALA A C 1
ATOM 2977 O O . ALA A 1 375 ? 11.928 10.342 -18.426 1.00 92.69 375 ALA A O 1
ATOM 2978 N N . ARG A 1 376 ? 14.064 9.959 -19.004 1.00 89.25 376 ARG A N 1
ATOM 2979 C CA . ARG A 1 376 ? 14.613 10.066 -17.633 1.00 89.25 376 ARG A CA 1
ATOM 2980 C C . ARG A 1 376 ? 14.451 11.465 -17.048 1.00 89.25 376 ARG A C 1
ATOM 2982 O O . ARG A 1 376 ? 14.154 11.597 -15.866 1.00 89.25 376 ARG A O 1
ATOM 2989 N N . ASN A 1 377 ? 14.595 12.487 -17.884 1.00 86.81 377 ASN A N 1
ATOM 2990 C CA . ASN A 1 377 ? 14.400 13.882 -17.498 1.00 86.81 377 ASN A CA 1
ATOM 2991 C C . ASN A 1 377 ? 12.917 14.289 -17.467 1.00 86.81 377 ASN A C 1
ATOM 2993 O O . ASN A 1 377 ? 12.618 15.469 -17.300 1.00 86.81 377 ASN A O 1
ATOM 2997 N N . ASN A 1 378 ? 11.987 13.340 -17.657 1.00 85.06 378 ASN A N 1
ATOM 2998 C CA . ASN A 1 378 ? 10.546 13.583 -17.767 1.00 85.06 378 ASN A CA 1
ATOM 2999 C C . ASN A 1 378 ? 10.199 14.680 -18.790 1.00 85.06 378 ASN A C 1
ATOM 3001 O O . ASN A 1 378 ? 9.224 15.411 -18.628 1.00 85.06 378 ASN A O 1
ATOM 3005 N N . THR A 1 379 ? 11.016 14.813 -19.836 1.00 87.38 379 THR A N 1
ATOM 3006 C CA . THR A 1 379 ? 10.819 15.798 -20.897 1.00 87.38 379 THR A CA 1
ATOM 3007 C C . THR A 1 379 ? 9.933 15.184 -21.969 1.00 87.38 379 THR A C 1
ATOM 3009 O O . THR A 1 379 ? 10.309 14.191 -22.595 1.00 87.38 379 THR A O 1
ATOM 3012 N N . ASP A 1 380 ? 8.753 15.764 -22.190 1.00 84.50 380 ASP A N 1
ATOM 3013 C CA . ASP A 1 380 ? 7.889 15.318 -23.278 1.00 84.50 380 ASP A CA 1
ATOM 3014 C C . ASP A 1 380 ? 8.476 15.763 -24.617 1.00 84.50 380 ASP A C 1
ATOM 3016 O O . ASP A 1 380 ? 8.432 16.932 -24.989 1.00 84.50 380 ASP A O 1
ATOM 3020 N N . ASN A 1 381 ? 9.055 14.810 -25.335 1.00 86.94 381 ASN A N 1
ATOM 3021 C CA . ASN A 1 381 ? 9.609 15.010 -26.668 1.00 86.94 381 ASN A CA 1
ATOM 3022 C C . ASN A 1 381 ? 8.729 14.384 -27.760 1.00 86.94 381 ASN A C 1
ATOM 3024 O O . ASN A 1 381 ? 9.193 14.221 -28.884 1.00 86.94 381 ASN A O 1
ATOM 3028 N N . SER A 1 382 ? 7.494 13.974 -27.434 1.00 90.94 382 SER A N 1
ATOM 3029 C CA . SER A 1 382 ? 6.585 13.270 -28.355 1.00 90.94 382 SER A CA 1
ATOM 3030 C C . SER A 1 382 ? 7.170 12.000 -29.001 1.00 90.94 382 SER A C 1
ATOM 3032 O O . SER A 1 382 ? 6.636 11.514 -29.996 1.00 90.94 382 SER A O 1
ATOM 3034 N N . SER A 1 383 ? 8.244 11.432 -28.439 1.00 94.31 383 SER A N 1
ATOM 3035 C CA . SER A 1 383 ? 8.833 10.185 -28.935 1.00 94.31 383 SER A CA 1
ATOM 3036 C C . SER A 1 383 ? 7.895 8.993 -28.745 1.00 94.31 383 SER A C 1
ATOM 3038 O O . SER A 1 383 ? 7.014 8.990 -27.873 1.00 94.31 383 SER A O 1
ATOM 3040 N N . LEU A 1 384 ? 8.139 7.931 -29.519 1.00 95.56 384 LEU A N 1
ATOM 3041 C CA . LEU A 1 384 ? 7.443 6.654 -29.354 1.00 95.56 384 LEU A CA 1
ATOM 3042 C C . LEU A 1 384 ? 7.599 6.114 -27.925 1.00 95.56 384 LEU A C 1
ATOM 3044 O O . LEU A 1 384 ? 6.626 5.621 -27.353 1.00 95.56 384 LEU A O 1
ATOM 3048 N N . LEU A 1 385 ? 8.783 6.281 -27.326 1.00 96.62 385 LEU A N 1
ATOM 3049 C CA . LEU A 1 385 ? 9.070 5.906 -25.942 1.00 96.62 385 LEU A CA 1
ATOM 3050 C C . LEU A 1 385 ? 8.211 6.669 -24.929 1.00 96.62 385 LEU A C 1
ATOM 3052 O O . LEU A 1 385 ? 7.571 6.047 -24.079 1.00 96.62 385 LEU A O 1
ATOM 3056 N N . CYS A 1 386 ? 8.149 7.998 -25.025 1.00 95.12 386 CYS A N 1
ATOM 3057 C CA . CYS A 1 386 ? 7.323 8.813 -24.129 1.00 95.12 386 CYS A CA 1
ATOM 3058 C C . CYS A 1 386 ? 5.836 8.456 -24.254 1.00 95.12 386 CYS A C 1
ATOM 3060 O O . CYS A 1 386 ? 5.139 8.317 -23.245 1.00 95.12 386 CYS A O 1
ATOM 3062 N N . GLY A 1 387 ? 5.358 8.235 -25.483 1.00 95.62 387 GLY A N 1
ATOM 3063 C CA . GLY A 1 387 ? 4.000 7.756 -25.735 1.00 95.62 387 GLY A CA 1
ATOM 3064 C C . GLY A 1 387 ? 3.724 6.391 -25.097 1.00 95.62 387 GLY A C 1
ATOM 3065 O O . GLY A 1 387 ? 2.702 6.229 -24.426 1.00 95.62 387 GLY A O 1
ATOM 3066 N N . ALA A 1 388 ? 4.640 5.432 -25.252 1.00 97.56 388 ALA A N 1
ATOM 3067 C CA . ALA A 1 388 ? 4.518 4.093 -24.678 1.00 97.56 388 ALA A CA 1
ATOM 3068 C C . ALA A 1 388 ? 4.520 4.117 -23.143 1.00 97.56 388 ALA A C 1
ATOM 3070 O O . ALA A 1 388 ? 3.679 3.471 -22.523 1.00 97.56 388 ALA A O 1
ATOM 3071 N N . LEU A 1 389 ? 5.393 4.914 -22.517 1.00 96.31 389 LEU A N 1
ATOM 3072 C CA . LEU A 1 389 ? 5.428 5.077 -21.060 1.00 96.31 389 LEU A CA 1
ATOM 3073 C C . LEU A 1 389 ? 4.121 5.665 -20.515 1.00 96.31 389 LEU A C 1
ATOM 3075 O O . LEU A 1 389 ? 3.624 5.197 -19.492 1.00 96.31 389 LEU A O 1
ATOM 3079 N N . ARG A 1 390 ? 3.529 6.661 -21.191 1.00 94.94 390 ARG A N 1
ATOM 3080 C CA . ARG A 1 390 ? 2.219 7.214 -20.798 1.00 94.94 390 ARG A CA 1
ATOM 3081 C C . ARG A 1 390 ? 1.103 6.177 -20.903 1.00 94.94 390 ARG A C 1
ATOM 3083 O O . ARG A 1 390 ? 0.325 6.047 -19.961 1.00 94.94 390 ARG A O 1
ATOM 3090 N N . ARG A 1 391 ? 1.040 5.431 -22.015 1.00 97.12 391 ARG A N 1
ATOM 3091 C CA . ARG A 1 391 ? 0.049 4.357 -22.202 1.00 97.12 391 ARG A CA 1
ATOM 3092 C C . ARG A 1 391 ? 0.197 3.272 -21.144 1.00 97.12 391 ARG A C 1
ATOM 3094 O O . ARG A 1 391 ? -0.791 2.931 -20.507 1.00 97.12 391 ARG A O 1
ATOM 3101 N N . PHE A 1 392 ? 1.424 2.804 -20.913 1.00 97.75 392 PHE A N 1
ATOM 3102 C CA . PHE A 1 392 ? 1.741 1.839 -19.864 1.00 97.75 392 PHE A CA 1
ATOM 3103 C C . PHE A 1 392 ? 1.238 2.315 -18.498 1.00 97.75 392 PHE A C 1
ATOM 3105 O O . PHE A 1 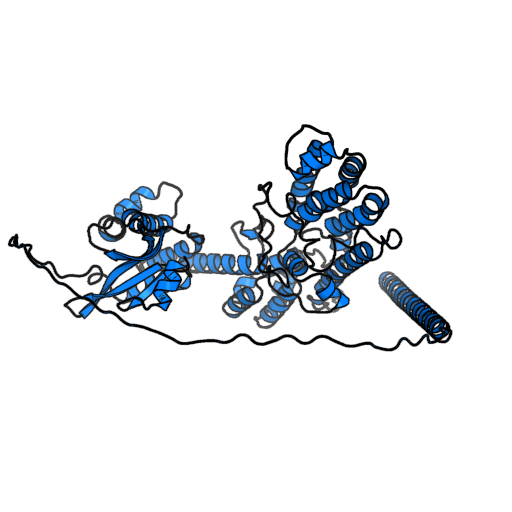392 ? 0.487 1.597 -17.849 1.00 97.75 392 PHE A O 1
ATOM 3112 N N . ARG A 1 393 ? 1.618 3.527 -18.073 1.00 96.19 393 ARG A N 1
ATOM 3113 C CA . ARG A 1 393 ? 1.256 4.054 -16.749 1.00 96.19 393 ARG A CA 1
ATOM 3114 C C . ARG A 1 393 ? -0.251 4.123 -16.557 1.00 96.19 393 ARG A C 1
ATOM 3116 O O . ARG A 1 393 ? -0.744 3.629 -15.551 1.00 96.19 393 ARG A O 1
ATOM 3123 N N . LYS A 1 394 ? -0.956 4.686 -17.542 1.00 96.06 394 LYS A N 1
ATOM 3124 C CA . LYS A 1 394 ? -2.415 4.802 -17.523 1.00 96.06 394 LYS A CA 1
ATOM 3125 C C . LYS A 1 394 ? -3.081 3.425 -17.463 1.00 96.06 394 LYS A C 1
ATOM 3127 O O . LYS A 1 394 ? -3.876 3.175 -16.567 1.00 96.06 394 LYS A O 1
ATOM 3132 N N . ALA A 1 395 ? -2.715 2.520 -18.371 1.00 97.94 395 ALA A N 1
ATOM 3133 C CA . ALA A 1 395 ? -3.311 1.188 -18.435 1.00 97.94 395 ALA A CA 1
ATOM 3134 C C . ALA A 1 395 ? -3.006 0.353 -17.180 1.00 97.94 395 ALA A C 1
ATOM 3136 O O . ALA A 1 395 ? -3.848 -0.416 -16.722 1.00 97.94 395 ALA A O 1
ATOM 3137 N N . PHE A 1 396 ? -1.804 0.492 -16.612 1.00 97.50 396 PHE A N 1
ATOM 3138 C CA . PHE A 1 396 ? -1.429 -0.211 -15.390 1.00 97.50 396 PHE A CA 1
ATOM 3139 C C . PHE A 1 396 ? -2.181 0.325 -14.166 1.00 97.50 396 PHE A C 1
ATOM 3141 O O . PHE A 1 396 ? -2.641 -0.473 -13.355 1.00 97.50 396 PHE A O 1
ATOM 3148 N N . GLU A 1 397 ? -2.330 1.646 -14.042 1.00 95.62 397 GLU A N 1
ATOM 3149 C CA . GLU A 1 397 ? -3.123 2.279 -12.979 1.00 95.62 397 GLU A CA 1
ATOM 3150 C C . GLU A 1 397 ? -4.582 1.814 -13.029 1.00 95.62 397 GLU A C 1
ATOM 3152 O O . GLU A 1 397 ? -5.081 1.276 -12.043 1.00 95.62 397 GLU A O 1
ATOM 3157 N N . GLU A 1 398 ? -5.220 1.898 -14.202 1.00 96.19 398 GLU A N 1
ATOM 3158 C CA . GLU A 1 398 ? -6.593 1.419 -14.420 1.00 96.19 398 GLU A CA 1
ATOM 3159 C C . GLU A 1 398 ? -6.742 -0.060 -14.032 1.00 96.19 398 GLU A C 1
ATOM 3161 O O . GLU A 1 398 ? -7.675 -0.440 -13.318 1.00 96.19 398 GLU A O 1
ATOM 3166 N N . LYS A 1 399 ? -5.784 -0.903 -14.442 1.00 97.19 399 LYS A N 1
ATOM 3167 C CA . LYS A 1 399 ? -5.786 -2.324 -14.088 1.00 97.19 399 LYS A CA 1
ATOM 3168 C C . LYS A 1 399 ? -5.634 -2.532 -12.581 1.00 97.19 399 LYS A C 1
ATOM 3170 O O . LYS A 1 399 ? -6.445 -3.239 -11.991 1.00 97.19 399 LYS A O 1
ATOM 3175 N N . SER A 1 400 ? -4.641 -1.909 -11.950 1.00 95.75 400 SER A N 1
ATOM 3176 C CA . SER A 1 400 ? -4.385 -2.054 -10.511 1.00 95.75 400 SER A CA 1
ATOM 3177 C C . SER A 1 400 ? -5.545 -1.537 -9.652 1.00 95.75 400 SER A C 1
ATOM 3179 O O . SER A 1 400 ? -5.793 -2.053 -8.557 1.00 95.75 400 SER A O 1
ATOM 3181 N N . ASP A 1 401 ? -6.274 -0.527 -10.120 1.00 94.19 401 ASP A N 1
ATOM 3182 C CA . ASP A 1 401 ? -7.423 0.022 -9.403 1.00 94.19 401 ASP A CA 1
ATOM 3183 C C . ASP A 1 401 ? -8.660 -0.861 -9.512 1.00 94.19 401 ASP A C 1
ATOM 3185 O O . ASP A 1 401 ? -9.379 -1.010 -8.521 1.00 94.19 401 ASP A O 1
ATOM 3189 N N . SER A 1 402 ? -8.835 -1.555 -10.637 1.00 95.12 402 SER A N 1
ATOM 3190 C CA . SER A 1 402 ? -9.903 -2.549 -10.801 1.00 95.12 402 SER A CA 1
ATOM 3191 C C . SER A 1 402 ? -9.754 -3.788 -9.900 1.00 95.12 402 SER A C 1
ATOM 3193 O O . SER A 1 402 ? -10.732 -4.479 -9.625 1.00 95.12 402 SER A O 1
ATOM 3195 N N . GLU A 1 403 ? -8.547 -4.078 -9.404 1.00 94.50 403 GLU A N 1
ATOM 3196 C CA . GLU A 1 403 ? -8.263 -5.286 -8.622 1.00 94.50 403 GLU A CA 1
ATOM 3197 C C . GLU A 1 403 ? -8.536 -5.092 -7.122 1.00 94.50 403 GLU A C 1
ATOM 3199 O O . GLU A 1 403 ? -7.862 -4.304 -6.467 1.00 94.50 403 GLU A O 1
ATOM 3204 N N . GLN A 1 404 ? -9.457 -5.846 -6.513 1.00 92.69 404 GLN A N 1
ATOM 3205 C CA . GLN A 1 404 ? -9.713 -5.749 -5.061 1.00 92.69 404 GLN A CA 1
ATOM 3206 C C . GLN A 1 404 ? -8.456 -6.016 -4.208 1.00 92.69 404 GLN A C 1
ATOM 3208 O O . GLN A 1 404 ? -8.227 -5.348 -3.202 1.00 92.69 404 GLN A O 1
ATOM 3213 N N . MET A 1 405 ? -7.633 -6.977 -4.634 1.00 92.31 405 MET A N 1
ATOM 3214 C CA . MET A 1 405 ? -6.343 -7.309 -4.033 1.00 92.31 405 MET A CA 1
ATOM 3215 C C . MET A 1 405 ? -5.243 -7.025 -5.041 1.00 92.31 405 MET A C 1
ATOM 3217 O O . MET A 1 405 ? -5.340 -7.497 -6.175 1.00 92.31 405 MET A O 1
ATOM 3221 N N . PHE A 1 406 ? -4.180 -6.335 -4.624 1.00 93.12 406 PHE A N 1
ATOM 3222 C CA . PHE A 1 406 ? -3.040 -6.084 -5.503 1.00 93.12 406 PHE A CA 1
ATOM 3223 C C . PHE A 1 406 ? -2.501 -7.399 -6.079 1.00 93.12 406 PHE A C 1
ATOM 3225 O O . PHE A 1 406 ? -2.095 -8.305 -5.341 1.00 93.12 406 PHE A O 1
ATOM 3232 N N . ASN A 1 407 ? -2.475 -7.503 -7.405 1.00 94.88 407 ASN A N 1
ATOM 3233 C CA . ASN A 1 407 ? -1.957 -8.680 -8.073 1.00 94.88 407 ASN A CA 1
ATOM 3234 C C . ASN A 1 407 ? -0.428 -8.628 -8.166 1.00 94.88 407 ASN A C 1
ATOM 3236 O O . ASN A 1 407 ? 0.181 -8.029 -9.055 1.00 94.88 407 ASN A O 1
ATOM 3240 N N . ALA A 1 408 ? 0.219 -9.329 -7.243 1.00 92.62 408 ALA A N 1
ATOM 3241 C CA . ALA A 1 408 ? 1.668 -9.351 -7.162 1.00 92.62 408 ALA A CA 1
ATOM 3242 C C . ALA A 1 408 ? 2.363 -10.064 -8.340 1.00 92.62 408 ALA A C 1
ATOM 3244 O O . ALA A 1 408 ? 3.575 -9.896 -8.528 1.00 92.62 408 ALA A O 1
ATOM 3245 N N . PHE A 1 409 ? 1.622 -10.813 -9.168 1.00 94.44 409 PHE A N 1
ATOM 3246 C CA . PHE A 1 409 ? 2.169 -11.412 -10.385 1.00 94.44 409 PHE A CA 1
ATOM 3247 C C . PHE A 1 409 ? 2.538 -10.372 -11.443 1.00 94.44 409 PHE A C 1
ATOM 3249 O O . PHE A 1 409 ? 3.450 -10.640 -12.221 1.00 94.44 409 PHE A O 1
ATOM 3256 N N . HIS A 1 410 ? 1.965 -9.162 -11.404 1.00 96.19 410 HIS A N 1
ATOM 3257 C CA . HIS A 1 410 ? 2.421 -8.036 -12.232 1.00 96.19 410 HIS A CA 1
ATOM 3258 C C . HIS A 1 410 ? 3.910 -7.761 -12.044 1.00 96.19 410 HIS A C 1
ATOM 3260 O O . HIS A 1 410 ? 4.668 -7.646 -13.005 1.00 96.19 410 HIS A O 1
ATOM 3266 N N . LEU A 1 411 ? 4.355 -7.701 -10.787 1.00 93.50 411 LEU A N 1
ATOM 3267 C CA . LEU A 1 411 ? 5.752 -7.432 -10.475 1.00 93.50 411 LEU A CA 1
ATOM 3268 C C . LEU A 1 411 ? 6.649 -8.632 -10.807 1.00 93.50 411 LEU A C 1
ATOM 3270 O O . LEU A 1 411 ? 7.756 -8.438 -11.309 1.00 93.50 411 LEU A O 1
ATOM 3274 N N . ILE A 1 412 ? 6.182 -9.863 -10.558 1.00 91.12 412 ILE A N 1
ATOM 3275 C CA . ILE A 1 412 ? 6.913 -11.080 -10.949 1.00 91.12 412 ILE A CA 1
ATOM 3276 C C . ILE A 1 412 ? 7.158 -11.084 -12.462 1.00 91.12 412 ILE A C 1
ATOM 3278 O O . ILE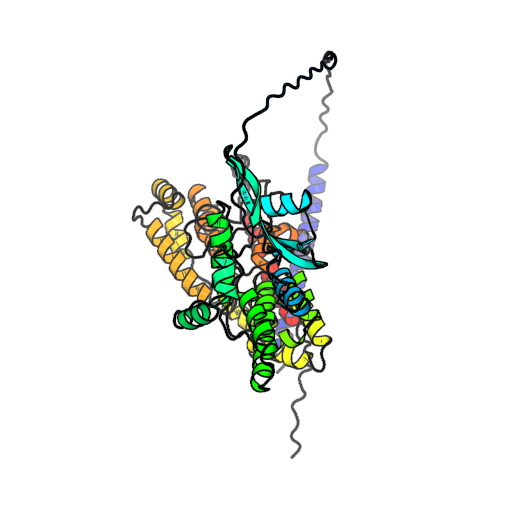 A 1 412 ? 8.284 -11.335 -12.898 1.00 91.12 412 ILE A O 1
ATOM 3282 N N . GLU A 1 413 ? 6.130 -10.786 -13.251 1.00 95.06 413 GLU A N 1
ATOM 3283 C CA . GLU A 1 413 ? 6.201 -10.830 -14.707 1.00 95.06 413 GLU A CA 1
ATOM 3284 C C . GLU A 1 413 ? 7.095 -9.730 -15.276 1.00 95.06 413 GLU A C 1
ATOM 3286 O O . GLU A 1 413 ? 7.965 -10.004 -16.105 1.00 95.06 413 GLU A O 1
ATOM 3291 N N . ALA A 1 414 ? 6.986 -8.504 -14.765 1.00 94.81 414 ALA A N 1
ATOM 3292 C CA . ALA A 1 414 ? 7.879 -7.425 -15.169 1.00 94.81 414 ALA A CA 1
ATOM 3293 C C . ALA A 1 414 ? 9.358 -7.758 -14.871 1.00 94.81 414 ALA A C 1
ATOM 3295 O O . ALA A 1 414 ? 10.242 -7.484 -15.687 1.00 94.81 414 ALA A O 1
ATOM 3296 N N . VAL A 1 415 ? 9.652 -8.410 -13.737 1.00 91.00 415 VAL A N 1
ATOM 3297 C CA . VAL A 1 415 ? 11.009 -8.891 -13.403 1.00 91.00 415 VAL A CA 1
ATOM 3298 C C . VAL A 1 415 ? 11.460 -10.004 -14.350 1.00 91.00 415 VAL A C 1
ATOM 3300 O O . VAL A 1 415 ? 12.632 -10.041 -14.740 1.00 91.00 415 VAL A O 1
ATOM 3303 N N . ARG A 1 416 ? 10.558 -10.918 -14.721 1.00 92.50 416 ARG A N 1
ATOM 3304 C CA . ARG A 1 416 ? 10.837 -11.991 -15.684 1.00 92.50 416 ARG A CA 1
ATOM 3305 C C . ARG A 1 416 ? 11.232 -11.402 -17.039 1.00 92.50 416 ARG A C 1
ATOM 3307 O O . ARG A 1 416 ? 12.306 -11.726 -17.548 1.00 92.50 416 ARG A O 1
ATOM 3314 N N . ILE A 1 417 ? 10.437 -10.466 -17.558 1.00 93.25 417 ILE A N 1
ATOM 3315 C CA . ILE A 1 417 ? 10.702 -9.740 -18.810 1.00 93.25 417 ILE A CA 1
ATOM 3316 C C . ILE A 1 417 ? 12.032 -8.987 -18.745 1.00 93.25 417 ILE A C 1
ATOM 3318 O O . ILE A 1 417 ? 12.845 -9.092 -19.669 1.00 93.25 417 ILE A O 1
ATOM 3322 N N . TYR A 1 418 ? 12.315 -8.305 -17.632 1.00 90.50 418 TYR A N 1
ATOM 3323 C CA . TYR A 1 418 ? 13.613 -7.668 -17.416 1.00 90.50 418 TYR A CA 1
ATOM 3324 C C . TYR A 1 418 ? 14.773 -8.672 -17.523 1.00 90.50 418 TYR A C 1
ATOM 3326 O O . TYR A 1 418 ? 15.748 -8.430 -18.234 1.00 90.50 418 TYR A O 1
ATOM 3334 N N . SER A 1 419 ? 14.669 -9.819 -16.847 1.00 88.06 419 SER A N 1
ATOM 3335 C CA . SER A 1 419 ? 15.724 -10.839 -16.801 1.00 88.06 419 SER A CA 1
ATOM 3336 C C . SER A 1 419 ? 15.953 -11.542 -18.144 1.00 88.06 419 SER A C 1
ATOM 3338 O O . SER A 1 419 ? 17.089 -11.898 -18.478 1.00 88.06 419 SER A O 1
ATOM 3340 N N . GLU A 1 420 ? 14.888 -11.784 -18.905 1.00 89.44 420 GLU A N 1
ATOM 3341 C CA . GLU A 1 420 ? 14.950 -12.530 -20.163 1.00 89.44 420 GLU A CA 1
ATOM 3342 C C . GLU A 1 420 ? 15.288 -11.661 -21.369 1.00 89.44 420 GLU A C 1
ATOM 3344 O O . GLU A 1 420 ? 16.024 -12.115 -22.245 1.00 89.44 420 GLU A O 1
ATOM 3349 N N . ARG A 1 421 ? 14.765 -10.434 -21.421 1.00 89.81 421 ARG A N 1
ATOM 3350 C CA . ARG A 1 421 ? 14.828 -9.587 -22.618 1.00 89.81 421 ARG A CA 1
ATOM 3351 C C . ARG A 1 421 ? 15.771 -8.410 -22.412 1.00 89.81 421 ARG A C 1
ATOM 3353 O O . ARG A 1 421 ? 16.768 -8.282 -23.118 1.00 89.81 421 ARG A O 1
ATOM 3360 N N . ILE A 1 422 ? 15.495 -7.591 -21.399 1.00 81.94 422 ILE A N 1
ATOM 3361 C CA . ILE A 1 422 ? 16.185 -6.311 -21.195 1.00 81.94 422 ILE A CA 1
ATOM 3362 C C . ILE A 1 422 ? 17.644 -6.526 -20.788 1.00 81.94 422 ILE A C 1
ATOM 3364 O O . ILE A 1 422 ? 18.557 -6.065 -21.464 1.00 81.94 422 ILE A O 1
ATOM 3368 N N . ASN A 1 423 ? 17.884 -7.305 -19.734 1.00 78.38 423 ASN A N 1
ATOM 3369 C CA . ASN A 1 423 ? 19.221 -7.523 -19.178 1.00 78.38 423 ASN A CA 1
ATOM 3370 C C . ASN A 1 423 ? 20.157 -8.324 -20.109 1.00 78.38 423 ASN A C 1
ATOM 3372 O O . ASN A 1 423 ? 21.359 -8.398 -19.854 1.00 78.38 423 ASN A O 1
ATOM 3376 N N . ARG A 1 424 ? 19.621 -8.968 -21.154 1.00 76.69 424 ARG A N 1
ATOM 3377 C CA . ARG A 1 424 ? 20.410 -9.771 -22.101 1.00 76.69 424 ARG A CA 1
ATOM 3378 C C . ARG A 1 424 ? 20.801 -9.015 -23.363 1.00 76.69 424 ARG A C 1
ATOM 3380 O O . ARG A 1 424 ? 21.852 -9.314 -23.916 1.00 76.69 424 ARG A O 1
ATOM 3387 N N . ILE A 1 425 ? 19.947 -8.104 -23.826 1.00 75.19 425 ILE A N 1
ATOM 3388 C CA . ILE A 1 425 ? 20.036 -7.553 -25.186 1.00 75.19 425 ILE A CA 1
ATOM 3389 C C . ILE A 1 425 ? 20.197 -6.027 -25.174 1.00 75.19 425 ILE A C 1
ATOM 3391 O O . ILE A 1 425 ? 20.745 -5.473 -26.120 1.00 75.19 425 ILE A O 1
ATOM 3395 N N . ALA A 1 426 ? 19.748 -5.337 -24.123 1.00 74.06 426 ALA A N 1
ATOM 3396 C CA . ALA A 1 426 ? 19.708 -3.879 -24.104 1.00 74.06 426 ALA A CA 1
ATOM 3397 C C . ALA A 1 426 ? 20.994 -3.249 -23.533 1.00 74.06 426 ALA A C 1
ATOM 3399 O O . ALA A 1 426 ? 21.736 -3.896 -22.782 1.00 74.06 426 ALA A O 1
ATOM 3400 N N . HIS A 1 427 ? 21.245 -1.974 -23.857 1.00 88.44 427 HIS A N 1
ATOM 3401 C CA . HIS A 1 427 ? 22.294 -1.206 -23.185 1.00 88.44 427 HIS A CA 1
ATOM 3402 C C . HIS A 1 427 ? 21.885 -0.893 -21.739 1.00 88.44 427 HIS A C 1
ATOM 3404 O O . HIS A 1 427 ? 20.742 -1.105 -21.309 1.00 88.44 427 HIS A O 1
ATOM 3410 N N . LEU A 1 428 ? 22.861 -0.442 -20.951 1.00 88.06 428 LEU A N 1
ATOM 3411 C CA . LEU A 1 428 ? 22.676 -0.199 -19.523 1.00 88.06 428 LEU A CA 1
ATOM 3412 C C . LEU A 1 428 ? 21.566 0.833 -19.281 1.00 88.06 428 LEU A C 1
ATOM 3414 O O . LEU A 1 428 ? 20.774 0.688 -18.356 1.00 88.06 428 LEU A O 1
ATOM 3418 N N . GLU A 1 429 ? 21.458 1.820 -20.159 1.00 90.75 429 GLU A N 1
ATOM 3419 C CA . GLU A 1 429 ? 20.508 2.920 -20.106 1.00 90.75 429 GLU A CA 1
ATOM 3420 C C . GLU A 1 429 ? 19.059 2.443 -20.285 1.00 90.75 429 GLU A C 1
ATOM 3422 O O . GLU A 1 429 ? 18.180 2.873 -19.535 1.00 90.75 429 GLU A O 1
ATOM 3427 N N . GLN A 1 430 ? 18.793 1.514 -21.212 1.00 93.12 430 GLN A N 1
ATOM 3428 C CA . GLN A 1 430 ? 17.474 0.882 -21.353 1.00 93.12 430 GLN A CA 1
ATOM 3429 C C . GLN A 1 430 ? 17.131 0.043 -20.119 1.00 93.12 430 GLN A C 1
ATOM 3431 O O . GLN A 1 430 ? 15.991 0.063 -19.650 1.00 93.12 430 GLN A O 1
ATOM 3436 N N . ALA A 1 431 ? 18.107 -0.701 -19.589 1.00 91.00 431 ALA A N 1
ATOM 3437 C CA . ALA A 1 431 ? 17.911 -1.519 -18.397 1.00 91.00 431 ALA A CA 1
ATOM 3438 C C . ALA A 1 431 ? 17.569 -0.659 -17.171 1.00 91.00 431 ALA A C 1
ATOM 3440 O O . ALA A 1 431 ? 16.609 -0.957 -16.452 1.00 91.00 431 ALA A O 1
ATOM 3441 N N . GLU A 1 432 ? 18.298 0.439 -16.975 1.00 89.94 432 GLU A N 1
ATOM 3442 C CA . GLU A 1 432 ? 18.019 1.434 -15.942 1.00 89.94 432 GLU A CA 1
ATOM 3443 C C . GLU A 1 432 ? 16.649 2.089 -16.134 1.00 89.94 432 GLU A C 1
ATOM 3445 O O . GLU A 1 432 ? 15.896 2.218 -15.165 1.00 89.94 432 GLU A O 1
ATOM 3450 N N . LEU A 1 433 ? 16.278 2.459 -17.364 1.00 93.19 433 LEU A N 1
ATOM 3451 C CA . LEU A 1 433 ? 14.969 3.047 -17.647 1.00 93.19 433 LEU A CA 1
ATOM 3452 C C . LEU A 1 433 ? 13.832 2.070 -17.322 1.00 93.19 433 LEU A C 1
ATOM 3454 O O . LEU A 1 433 ? 12.869 2.448 -16.657 1.00 93.19 433 LEU A O 1
ATOM 3458 N N . PHE A 1 434 ? 13.958 0.800 -17.715 1.00 94.75 434 PHE A N 1
ATOM 3459 C CA . PHE A 1 434 ? 12.960 -0.222 -17.392 1.00 94.75 434 PHE A CA 1
ATOM 3460 C C . PHE A 1 434 ? 12.812 -0.387 -15.873 1.00 94.75 434 PHE A C 1
ATOM 3462 O O . PHE A 1 434 ? 11.699 -0.429 -15.343 1.00 94.75 434 PHE A O 1
ATOM 3469 N N . CYS A 1 435 ? 13.926 -0.416 -15.138 1.00 91.25 435 CYS A N 1
ATOM 3470 C CA . CYS A 1 435 ? 13.878 -0.508 -13.681 1.00 91.25 435 CYS A CA 1
ATOM 3471 C C . CYS A 1 435 ? 13.228 0.728 -13.041 1.00 91.25 435 CYS A C 1
ATOM 3473 O O . CYS A 1 435 ? 12.413 0.593 -12.127 1.00 91.25 435 CYS A O 1
ATOM 3475 N N . THR A 1 436 ? 13.591 1.927 -13.498 1.00 90.38 436 THR A N 1
ATOM 3476 C CA . THR A 1 436 ? 13.170 3.200 -12.886 1.00 90.38 436 THR A CA 1
ATOM 3477 C C . THR A 1 436 ? 11.756 3.614 -13.256 1.00 90.38 436 THR A C 1
ATOM 3479 O O . THR A 1 436 ? 11.093 4.222 -12.422 1.00 90.38 436 THR A O 1
ATOM 3482 N N . GLN A 1 437 ? 11.273 3.275 -14.452 1.00 93.94 437 GLN A N 1
ATOM 3483 C CA . GLN A 1 437 ? 9.974 3.747 -14.943 1.00 93.94 437 GLN A CA 1
ATOM 3484 C C . GLN A 1 437 ? 8.921 2.656 -15.139 1.00 93.94 437 GLN A C 1
ATOM 3486 O O . GLN A 1 437 ? 7.740 2.989 -15.178 1.00 93.94 437 GLN A O 1
ATOM 3491 N N . VAL A 1 438 ? 9.304 1.375 -15.205 1.00 96.00 438 VAL A N 1
ATOM 3492 C CA . VAL A 1 438 ? 8.347 0.254 -15.266 1.00 96.00 438 VAL A CA 1
ATOM 3493 C C . VAL A 1 438 ? 8.265 -0.441 -13.911 1.00 96.00 438 VAL A C 1
ATOM 3495 O O . VAL A 1 438 ? 7.245 -0.338 -13.233 1.00 96.00 438 VAL A O 1
ATOM 3498 N N . LEU A 1 439 ? 9.351 -1.076 -13.449 1.00 93.62 439 LEU A N 1
ATOM 3499 C CA . LEU A 1 439 ? 9.337 -1.840 -12.189 1.00 93.62 439 LEU A CA 1
ATOM 3500 C C . LEU A 1 439 ? 8.990 -0.970 -10.980 1.00 93.62 439 LEU A C 1
ATOM 3502 O O . LEU A 1 439 ? 8.146 -1.335 -10.166 1.00 93.62 439 LEU A O 1
ATOM 3506 N N . ALA A 1 440 ? 9.617 0.195 -10.867 1.00 91.44 440 ALA A N 1
ATOM 3507 C CA . ALA A 1 440 ? 9.324 1.116 -9.780 1.00 91.44 440 ALA A CA 1
ATOM 3508 C C . ALA A 1 440 ? 7.914 1.689 -9.846 1.00 91.44 440 ALA A C 1
ATOM 3510 O O . ALA A 1 440 ? 7.303 1.907 -8.808 1.00 91.44 440 ALA A O 1
ATOM 3511 N N . PHE A 1 441 ? 7.381 1.917 -11.046 1.00 94.12 441 PHE A N 1
ATOM 3512 C CA . PHE A 1 441 ? 6.022 2.423 -11.173 1.00 94.12 441 PHE A CA 1
ATOM 3513 C C . PHE A 1 441 ? 5.015 1.406 -10.625 1.00 94.12 441 PHE A C 1
ATOM 3515 O O . PHE A 1 441 ? 4.155 1.783 -9.838 1.00 94.12 441 PHE A O 1
ATOM 3522 N N . ILE A 1 442 ? 5.206 0.112 -10.910 1.00 95.00 442 ILE A N 1
ATOM 3523 C CA . ILE A 1 442 ? 4.429 -0.984 -10.302 1.00 95.00 442 ILE A CA 1
ATOM 3524 C C . ILE A 1 442 ? 4.572 -0.978 -8.773 1.00 95.00 442 ILE A C 1
ATOM 3526 O O . ILE A 1 442 ? 3.586 -1.138 -8.058 1.00 95.00 442 ILE A O 1
ATOM 3530 N N . GLN A 1 443 ? 5.784 -0.747 -8.253 1.00 91.62 443 GLN A N 1
ATOM 3531 C CA . GLN A 1 443 ? 6.047 -0.695 -6.807 1.00 91.62 443 GLN A CA 1
ATOM 3532 C C . GLN A 1 443 ? 5.257 0.398 -6.071 1.00 91.62 443 GLN A C 1
ATOM 3534 O O . GLN A 1 443 ? 5.129 0.312 -4.855 1.00 91.62 443 GLN A O 1
ATOM 3539 N N . ARG A 1 444 ? 4.706 1.402 -6.762 1.00 90.94 444 ARG A N 1
ATOM 3540 C CA . ARG A 1 444 ? 3.839 2.421 -6.141 1.00 90.94 444 ARG A CA 1
ATOM 3541 C C . ARG A 1 444 ? 2.483 1.864 -5.712 1.00 90.94 444 ARG A C 1
ATOM 3543 O O . ARG A 1 444 ? 1.863 2.418 -4.814 1.00 90.94 444 ARG A O 1
ATOM 3550 N N . TYR A 1 445 ? 2.047 0.782 -6.351 1.00 93.88 445 TYR A N 1
ATOM 3551 C CA . TYR A 1 445 ? 0.723 0.190 -6.169 1.00 93.88 445 TYR A CA 1
ATOM 3552 C C . TYR A 1 445 ? 0.710 -0.957 -5.154 1.00 93.88 445 TYR A C 1
ATOM 3554 O O . TYR A 1 445 ? -0.333 -1.548 -4.891 1.00 93.88 445 TYR A O 1
ATOM 3562 N N . VAL A 1 446 ? 1.867 -1.295 -4.579 1.00 93.31 446 VAL A N 1
ATOM 3563 C CA . VAL A 1 446 ? 1.963 -2.412 -3.638 1.00 93.31 446 VAL A CA 1
ATOM 3564 C C . VAL A 1 446 ? 1.382 -2.025 -2.271 1.00 93.31 446 VAL A C 1
ATOM 3566 O O . VAL A 1 446 ? 1.546 -0.881 -1.837 1.00 93.31 446 VAL A O 1
ATOM 3569 N N . PRO A 1 447 ? 0.780 -2.974 -1.534 1.00 95.06 447 PRO A N 1
ATOM 3570 C CA . PRO A 1 447 ? 0.362 -2.743 -0.157 1.00 95.06 447 PRO A CA 1
ATOM 3571 C C . PRO A 1 447 ? 1.541 -2.384 0.758 1.00 95.06 447 PRO A C 1
ATOM 3573 O O . PRO A 1 447 ? 2.693 -2.753 0.499 1.00 95.06 447 PRO A O 1
ATOM 3576 N N . ALA A 1 448 ? 1.251 -1.733 1.889 1.00 94.38 448 ALA A N 1
ATOM 3577 C CA . ALA A 1 448 ? 2.259 -1.310 2.864 1.00 94.38 448 ALA A CA 1
ATOM 3578 C C . ALA A 1 448 ? 3.229 -2.427 3.270 1.00 94.38 448 ALA A C 1
ATOM 3580 O O . ALA A 1 448 ? 4.435 -2.199 3.342 1.00 94.38 448 ALA A O 1
ATOM 3581 N N . CYS A 1 449 ? 2.728 -3.643 3.500 1.00 95.12 449 CYS A N 1
ATOM 3582 C CA . CYS A 1 449 ? 3.556 -4.766 3.937 1.00 95.12 449 CYS A CA 1
ATOM 3583 C C . CYS A 1 449 ? 4.617 -5.158 2.887 1.00 95.12 449 CYS A C 1
ATOM 3585 O O . CYS A 1 449 ? 5.725 -5.558 3.245 1.00 95.12 449 CYS A O 1
ATOM 3587 N N . TYR A 1 450 ? 4.330 -4.988 1.593 1.00 93.06 450 TYR A N 1
ATOM 3588 C CA . TYR A 1 450 ? 5.296 -5.228 0.519 1.00 93.06 450 TYR A CA 1
ATOM 3589 C C . TYR A 1 450 ? 6.285 -4.073 0.401 1.00 93.06 450 TYR A C 1
ATOM 3591 O O . TYR A 1 450 ? 7.480 -4.309 0.239 1.00 93.06 450 TYR A O 1
ATOM 3599 N N . ALA A 1 451 ? 5.828 -2.829 0.552 1.00 91.69 451 ALA A N 1
ATOM 3600 C CA . ALA A 1 451 ? 6.722 -1.674 0.601 1.00 91.69 451 ALA A CA 1
ATOM 3601 C C . ALA A 1 451 ? 7.717 -1.768 1.772 1.00 91.69 451 ALA A C 1
ATOM 3603 O O . ALA A 1 451 ? 8.916 -1.563 1.582 1.00 91.69 451 ALA A O 1
ATOM 3604 N N . GLN A 1 452 ? 7.253 -2.173 2.956 1.00 92.88 452 GLN A N 1
ATOM 3605 C CA . GLN A 1 452 ? 8.100 -2.479 4.115 1.00 92.88 452 GLN A CA 1
ATOM 3606 C C . GLN A 1 452 ? 9.101 -3.602 3.799 1.00 92.88 452 GLN A C 1
ATOM 3608 O O . GLN A 1 452 ? 10.286 -3.492 4.119 1.00 92.88 452 GLN A O 1
ATOM 3613 N N . ALA A 1 453 ? 8.661 -4.654 3.100 1.00 91.62 453 ALA A N 1
ATOM 3614 C CA . ALA A 1 453 ? 9.539 -5.744 2.680 1.00 91.62 453 ALA A CA 1
ATOM 3615 C C . ALA A 1 453 ? 10.640 -5.268 1.718 1.00 91.62 453 ALA A C 1
ATOM 3617 O O . ALA A 1 453 ? 11.795 -5.683 1.843 1.00 91.62 453 ALA A O 1
ATOM 3618 N N . PHE A 1 454 ? 10.318 -4.359 0.793 1.00 88.81 454 PHE A N 1
ATOM 3619 C CA . PHE A 1 454 ? 11.317 -3.726 -0.068 1.00 88.81 454 PHE A CA 1
ATOM 3620 C C . PHE A 1 454 ? 12.286 -2.845 0.728 1.00 88.81 454 PHE A C 1
ATOM 3622 O O . PHE A 1 454 ? 13.490 -2.931 0.490 1.00 88.81 454 PHE A O 1
ATOM 3629 N N . ALA A 1 455 ? 11.806 -2.064 1.702 1.00 88.38 455 ALA A N 1
ATOM 3630 C CA . ALA A 1 455 ? 12.660 -1.232 2.559 1.00 88.38 455 ALA A CA 1
ATOM 3631 C C . ALA A 1 455 ? 13.669 -2.059 3.379 1.00 88.38 455 ALA A C 1
ATOM 3633 O O . ALA A 1 455 ? 14.813 -1.637 3.580 1.00 88.38 455 ALA A O 1
ATOM 3634 N N . GLN A 1 456 ? 13.257 -3.248 3.826 1.00 89.44 456 GLN A N 1
ATOM 3635 C CA . GLN A 1 456 ? 14.095 -4.172 4.591 1.00 89.44 456 GLN A CA 1
ATOM 3636 C C . GLN A 1 456 ? 15.072 -4.994 3.733 1.00 89.44 456 GLN A C 1
ATOM 3638 O O . GLN A 1 456 ? 16.050 -5.503 4.280 1.00 89.44 456 GLN A O 1
ATOM 3643 N N . SER A 1 457 ? 14.842 -5.088 2.419 1.00 87.56 457 SER A N 1
ATOM 3644 C CA . SER A 1 457 ? 15.448 -6.044 1.477 1.00 87.56 457 SER A CA 1
ATOM 3645 C C . SER A 1 457 ? 14.831 -7.444 1.520 1.00 87.56 457 SER A C 1
ATOM 3647 O O . SER A 1 457 ? 14.863 -8.150 2.531 1.00 87.56 457 SER A O 1
ATOM 3649 N N . LEU A 1 458 ? 14.355 -7.908 0.356 1.00 86.38 458 LEU A N 1
ATOM 3650 C CA . LEU A 1 458 ? 13.803 -9.260 0.198 1.00 86.38 458 LEU A CA 1
ATOM 3651 C C . LEU A 1 458 ? 14.834 -10.357 0.499 1.00 86.38 458 LEU A C 1
ATOM 3653 O O . LEU A 1 458 ? 14.458 -11.461 0.885 1.00 86.38 458 LEU A O 1
ATOM 3657 N N . TYR A 1 459 ? 16.130 -10.070 0.332 1.00 84.81 459 TYR A N 1
ATOM 3658 C CA . TYR A 1 459 ? 17.191 -11.024 0.650 1.00 84.81 459 TYR A CA 1
ATOM 3659 C C . TYR A 1 459 ? 17.205 -11.361 2.143 1.00 84.81 459 TYR A C 1
ATOM 3661 O O . TYR A 1 459 ? 17.317 -12.527 2.519 1.00 84.81 459 TYR A O 1
ATOM 3669 N N . GLU A 1 460 ? 17.045 -10.358 3.009 1.00 87.69 460 GLU A N 1
ATOM 3670 C CA . GLU A 1 460 ? 17.003 -10.586 4.453 1.00 87.69 460 GLU A CA 1
ATOM 3671 C C . GLU A 1 460 ? 15.787 -11.408 4.874 1.00 87.69 460 GLU A C 1
ATOM 3673 O O . GLU A 1 460 ? 15.896 -12.229 5.785 1.00 87.69 460 GLU A O 1
ATOM 3678 N N . LEU A 1 461 ? 14.655 -11.201 4.203 1.00 86.75 461 LEU A N 1
ATOM 3679 C CA . LEU A 1 461 ? 13.421 -11.933 4.468 1.00 86.75 461 LEU A CA 1
ATOM 3680 C C . LEU A 1 461 ? 13.524 -13.394 4.025 1.00 86.75 461 LEU A C 1
ATOM 3682 O O . LEU A 1 461 ? 13.171 -14.289 4.785 1.00 86.75 461 LEU A O 1
ATOM 3686 N N . VAL A 1 462 ? 14.038 -13.648 2.820 1.00 83.88 462 VAL A N 1
ATOM 3687 C CA . VAL A 1 462 ? 14.034 -14.994 2.224 1.00 83.88 462 VAL A CA 1
ATOM 3688 C C . VAL A 1 462 ? 15.265 -15.799 2.622 1.00 83.88 462 VAL A C 1
ATOM 3690 O O . VAL A 1 462 ? 15.145 -16.864 3.227 1.00 83.88 462 VAL A O 1
ATOM 3693 N N . ASP A 1 463 ? 16.456 -15.286 2.320 1.00 84.00 463 ASP A N 1
ATOM 3694 C CA . ASP A 1 463 ? 17.710 -16.004 2.566 1.00 84.00 463 ASP A CA 1
ATOM 3695 C C . ASP A 1 463 ? 18.150 -15.833 4.026 1.00 84.00 463 ASP A C 1
ATOM 3697 O O . ASP A 1 463 ? 18.607 -16.783 4.666 1.00 84.00 463 ASP A O 1
ATOM 3701 N N . GLY A 1 464 ? 17.959 -14.631 4.575 1.00 87.62 464 GLY A N 1
ATOM 3702 C CA . GLY A 1 464 ? 18.231 -14.331 5.980 1.00 87.62 464 GLY A CA 1
ATOM 3703 C C . GLY A 1 464 ? 17.161 -14.834 6.953 1.00 87.62 464 GLY A C 1
ATOM 3704 O O . GLY A 1 464 ? 17.438 -14.882 8.152 1.00 87.62 464 GLY A O 1
ATOM 3705 N N . LYS A 1 465 ? 15.966 -15.202 6.461 1.00 90.38 465 LYS A N 1
ATOM 3706 C CA . LYS A 1 465 ? 14.800 -15.628 7.261 1.00 90.38 465 LYS A CA 1
ATOM 3707 C C . LYS A 1 465 ? 14.453 -14.668 8.401 1.00 90.38 465 LYS A C 1
ATOM 3709 O O . LYS A 1 465 ? 14.006 -15.093 9.468 1.00 90.38 465 LYS A O 1
ATOM 3714 N N . LYS A 1 466 ? 14.711 -13.373 8.213 1.00 92.06 466 LYS A N 1
ATOM 3715 C CA . LYS A 1 466 ? 14.387 -12.357 9.214 1.00 92.06 466 LYS A CA 1
ATOM 3716 C C . LYS A 1 466 ? 12.889 -12.049 9.162 1.00 92.06 466 LYS A C 1
ATOM 3718 O O . LYS A 1 466 ? 12.322 -12.042 8.072 1.00 92.06 466 LYS A O 1
ATOM 3723 N N . PRO A 1 467 ? 12.251 -11.763 10.307 1.00 92.50 467 PRO A N 1
ATOM 3724 C CA . PRO A 1 467 ? 10.868 -11.304 10.314 1.00 92.50 467 PRO A CA 1
ATOM 3725 C C . PRO A 1 467 ? 10.742 -9.953 9.602 1.00 92.50 467 PRO A C 1
ATOM 3727 O O . PRO A 1 467 ? 11.698 -9.167 9.583 1.00 92.50 467 PRO A O 1
ATOM 3730 N N . LEU A 1 468 ? 9.555 -9.677 9.057 1.00 93.19 468 LEU A N 1
ATOM 3731 C CA . LEU A 1 468 ? 9.239 -8.392 8.445 1.00 93.19 468 LEU A CA 1
ATOM 3732 C C . LEU A 1 468 ? 9.296 -7.264 9.485 1.00 93.19 468 LEU A C 1
ATOM 3734 O O . LEU A 1 468 ? 8.622 -7.294 10.513 1.00 93.19 468 LEU A O 1
ATOM 3738 N N . GLN A 1 469 ? 10.096 -6.243 9.205 1.00 94.31 469 GLN A N 1
ATOM 3739 C CA . GLN A 1 469 ? 10.182 -5.014 9.975 1.00 94.31 469 GLN A CA 1
ATOM 3740 C C . GLN A 1 469 ? 9.099 -4.057 9.488 1.00 94.31 469 GLN A C 1
ATOM 3742 O O . GLN A 1 469 ? 9.051 -3.703 8.313 1.00 94.31 469 GLN A O 1
ATOM 3747 N N . ARG A 1 470 ? 8.254 -3.586 10.410 1.00 93.75 470 ARG A N 1
ATOM 3748 C CA . ARG A 1 470 ? 7.180 -2.615 10.141 1.00 93.75 470 ARG A CA 1
ATOM 3749 C C . ARG A 1 470 ? 7.726 -1.194 10.002 1.00 93.75 470 ARG A C 1
ATOM 3751 O O . ARG A 1 470 ? 7.412 -0.305 10.786 1.00 93.75 470 ARG A O 1
ATOM 3758 N N . SER A 1 471 ? 8.625 -1.007 9.043 1.00 90.94 471 SER A N 1
ATOM 3759 C CA . SER A 1 471 ? 9.354 0.236 8.815 1.00 90.94 471 SER A CA 1
ATOM 3760 C C . SER A 1 471 ? 9.485 0.510 7.326 1.00 90.94 471 SER A C 1
ATOM 3762 O O . SER A 1 471 ? 9.798 -0.380 6.542 1.00 90.94 471 SER A O 1
ATOM 3764 N N . PHE A 1 472 ? 9.308 1.774 6.955 1.00 87.38 472 PHE A N 1
ATOM 3765 C CA . PHE A 1 472 ? 9.578 2.273 5.607 1.00 87.38 472 PHE A CA 1
ATOM 3766 C C . PHE A 1 472 ? 10.998 2.837 5.461 1.00 87.38 472 PHE A C 1
ATOM 3768 O O . PHE A 1 472 ? 11.351 3.337 4.396 1.00 87.38 472 PHE A O 1
ATOM 3775 N N . LYS A 1 473 ? 11.814 2.799 6.524 1.00 87.69 473 LYS A N 1
ATOM 3776 C CA . LYS A 1 473 ? 13.222 3.217 6.475 1.00 87.69 473 LYS A CA 1
ATOM 3777 C C . LYS A 1 473 ? 14.038 2.174 5.736 1.00 87.69 473 LYS A C 1
ATOM 3779 O O . LYS A 1 473 ? 14.029 1.006 6.128 1.00 87.69 473 LYS A O 1
ATOM 3784 N N . PHE A 1 474 ? 14.780 2.611 4.727 1.00 81.81 474 PHE A N 1
ATOM 3785 C CA . PHE A 1 474 ? 15.738 1.741 4.070 1.00 81.81 474 PHE A CA 1
ATOM 3786 C C . PHE A 1 474 ? 16.838 1.355 5.050 1.00 81.81 474 PHE A C 1
ATOM 3788 O O . PHE A 1 474 ? 17.413 2.194 5.750 1.00 81.81 474 PHE A O 1
ATOM 3795 N N . LYS A 1 475 ? 17.147 0.064 5.106 1.00 74.19 475 LYS A N 1
ATOM 3796 C CA . LYS A 1 475 ? 18.186 -0.418 6.005 1.00 74.19 475 LYS A CA 1
ATOM 3797 C C . LYS A 1 475 ? 19.547 0.199 5.659 1.00 74.19 475 LYS A C 1
ATOM 3799 O O . LYS A 1 475 ? 19.992 0.157 4.517 1.00 74.19 475 LYS A O 1
ATOM 3804 N N . GLY A 1 476 ? 20.224 0.740 6.674 1.00 71.81 476 GLY A N 1
ATOM 3805 C CA . GLY A 1 476 ? 21.548 1.352 6.523 1.00 71.81 476 GLY A CA 1
ATOM 3806 C C . GLY A 1 476 ? 21.531 2.772 5.950 1.00 71.81 476 GLY A C 1
ATOM 3807 O O . GLY A 1 476 ? 22.589 3.273 5.579 1.00 71.81 476 GLY A O 1
ATOM 3808 N N . ARG A 1 477 ? 20.359 3.419 5.870 1.00 66.62 477 ARG A N 1
ATOM 3809 C CA . ARG A 1 477 ? 20.209 4.800 5.393 1.00 66.62 477 ARG A CA 1
ATOM 3810 C C . ARG A 1 477 ? 19.236 5.598 6.254 1.00 66.62 477 ARG A C 1
ATOM 3812 O O . ARG A 1 477 ? 18.417 5.040 6.981 1.00 66.62 477 ARG A O 1
ATOM 3819 N N . SER A 1 478 ? 19.342 6.921 6.162 1.00 73.50 478 SER A N 1
ATOM 3820 C CA . SER A 1 478 ? 18.369 7.860 6.730 1.00 73.50 478 SER A CA 1
ATOM 3821 C C . SER A 1 478 ? 17.082 7.956 5.908 1.00 73.50 478 SER A C 1
ATOM 3823 O O . SER A 1 478 ? 16.082 8.455 6.417 1.00 73.50 478 SER A O 1
ATOM 3825 N N . ASP A 1 479 ? 17.113 7.488 4.658 1.00 74.06 479 ASP A N 1
ATOM 3826 C CA . ASP A 1 479 ? 16.025 7.661 3.700 1.00 74.06 479 ASP A CA 1
ATOM 3827 C C . ASP A 1 479 ? 14.839 6.742 4.019 1.00 74.06 479 ASP A C 1
ATOM 3829 O O . ASP A 1 479 ? 14.992 5.570 4.383 1.00 74.06 479 ASP A O 1
ATOM 3833 N N . THR A 1 480 ? 13.635 7.272 3.833 1.00 76.62 480 THR A N 1
ATOM 3834 C CA . THR A 1 480 ? 12.376 6.528 3.925 1.00 76.62 480 THR A CA 1
ATOM 3835 C C . THR A 1 480 ? 11.745 6.367 2.554 1.00 76.62 480 THR A C 1
ATOM 3837 O O . THR A 1 480 ? 11.885 7.239 1.697 1.00 76.62 480 THR A O 1
ATOM 3840 N N . ILE A 1 481 ? 11.001 5.278 2.347 1.00 72.50 481 ILE A N 1
ATOM 3841 C CA . ILE A 1 481 ? 10.055 5.192 1.235 1.00 72.50 481 ILE A CA 1
ATOM 3842 C C . ILE A 1 481 ? 9.033 6.309 1.433 1.00 72.50 481 ILE A C 1
ATOM 3844 O O . ILE A 1 481 ? 8.155 6.227 2.290 1.00 72.50 481 ILE A O 1
ATOM 3848 N N . HIS A 1 482 ? 9.179 7.369 0.646 1.00 68.25 482 HIS A N 1
ATOM 3849 C CA . HIS A 1 482 ? 8.176 8.408 0.528 1.00 68.25 482 HIS A CA 1
ATOM 3850 C C . HIS A 1 482 ? 7.244 8.027 -0.608 1.00 68.25 482 HIS A C 1
ATOM 3852 O O . HIS A 1 482 ? 7.657 7.918 -1.764 1.00 68.25 482 HIS A O 1
ATOM 3858 N N . LEU A 1 483 ? 5.975 7.837 -0.278 1.00 64.38 483 LEU A N 1
ATOM 3859 C CA . LEU A 1 483 ? 4.941 7.775 -1.290 1.00 64.38 483 LEU A CA 1
ATOM 3860 C C . LEU A 1 483 ? 4.748 9.173 -1.852 1.00 64.38 483 LEU A C 1
ATOM 3862 O O . LEU A 1 483 ? 4.219 10.068 -1.196 1.00 64.38 483 LEU A O 1
ATOM 3866 N N . SER A 1 484 ? 5.194 9.367 -3.082 1.00 60.97 484 SER A N 1
ATOM 3867 C CA . SER A 1 484 ? 4.707 10.479 -3.880 1.00 60.97 484 SER A CA 1
ATOM 3868 C C . SER A 1 484 ? 3.260 10.178 -4.272 1.00 60.97 484 SER A C 1
ATOM 3870 O O . SER A 1 484 ? 2.980 9.055 -4.700 1.00 60.97 484 SER A O 1
ATOM 3872 N N . SER A 1 485 ? 2.370 11.175 -4.155 1.00 66.62 485 SER A N 1
ATOM 3873 C CA . SER A 1 485 ? 0.988 11.124 -4.673 1.00 66.62 485 SER A CA 1
ATOM 3874 C C . SER A 1 485 ? 0.945 10.404 -6.018 1.00 66.62 485 SER A C 1
ATOM 3876 O O . SER A 1 485 ? 1.817 10.679 -6.840 1.00 66.62 485 SER A O 1
ATOM 3878 N N . ARG A 1 486 ? -0.038 9.531 -6.278 1.00 74.38 486 ARG A N 1
ATOM 3879 C CA . ARG A 1 486 ? -0.160 8.776 -7.545 1.00 74.38 486 ARG A CA 1
ATOM 3880 C C . ARG A 1 486 ? -0.006 9.659 -8.788 1.00 74.38 486 ARG A C 1
ATOM 3882 O O . ARG A 1 486 ? 0.751 9.308 -9.691 1.00 74.38 486 ARG A O 1
ATOM 3889 N N . SER A 1 487 ? -0.574 10.864 -8.739 1.00 71.62 487 SER A N 1
ATOM 3890 C CA . SER A 1 487 ? -0.493 11.899 -9.779 1.00 71.62 487 SER A CA 1
ATOM 3891 C C . SER A 1 487 ? 0.866 12.601 -9.912 1.00 71.62 487 SER A C 1
ATOM 3893 O O . SER A 1 487 ? 1.094 13.338 -10.867 1.00 71.62 487 SER A O 1
ATOM 3895 N N . SER A 1 488 ? 1.777 12.408 -8.962 1.00 77.31 488 SER A N 1
ATOM 3896 C CA . SER A 1 488 ? 3.113 12.987 -9.008 1.00 77.31 488 SER A CA 1
ATOM 3897 C C . SER A 1 488 ? 3.972 12.287 -10.055 1.00 77.31 488 SER A C 1
ATOM 3899 O O . SER A 1 488 ? 4.164 11.073 -9.996 1.00 77.31 488 SER A O 1
ATOM 3901 N N . CYS A 1 489 ? 4.582 13.081 -10.935 1.00 79.44 489 CYS A N 1
ATOM 3902 C CA . CYS A 1 489 ? 5.665 12.651 -11.822 1.00 79.44 489 CYS A CA 1
ATOM 3903 C C . CYS A 1 489 ? 7.038 12.668 -11.125 1.00 79.44 489 CYS A C 1
ATOM 3905 O O . CYS A 1 489 ? 8.078 12.698 -11.782 1.00 79.44 489 CYS A O 1
ATOM 3907 N N . THR A 1 490 ? 7.066 12.697 -9.789 1.00 74.56 490 THR A N 1
ATOM 3908 C CA . THR A 1 490 ? 8.290 12.655 -8.985 1.00 74.56 490 THR A CA 1
ATOM 3909 C C . THR A 1 490 ? 8.365 11.399 -8.125 1.00 74.56 490 THR A C 1
ATOM 3911 O O . THR A 1 490 ? 7.353 10.761 -7.849 1.00 74.56 490 THR A O 1
ATOM 3914 N N . GLY A 1 491 ? 9.582 11.027 -7.717 1.00 80.25 491 GLY A N 1
ATOM 3915 C CA . GLY A 1 491 ? 9.795 9.906 -6.805 1.00 80.25 491 GLY A CA 1
ATOM 3916 C C . GLY A 1 491 ? 9.956 8.537 -7.474 1.00 80.25 491 GLY A C 1
ATOM 3917 O O . GLY A 1 491 ? 10.507 8.423 -8.579 1.00 80.25 491 GLY A O 1
ATOM 3918 N N . ILE A 1 492 ? 9.490 7.502 -6.765 1.00 81.56 492 ILE A N 1
ATOM 3919 C CA . ILE A 1 492 ? 9.469 6.103 -7.216 1.00 81.56 492 ILE A CA 1
ATOM 3920 C C . ILE A 1 492 ? 8.657 5.997 -8.514 1.00 81.56 492 ILE A C 1
ATOM 3922 O O . ILE A 1 492 ? 7.516 6.448 -8.554 1.00 81.56 492 ILE A O 1
ATOM 3926 N N . GLY A 1 493 ? 9.220 5.401 -9.570 1.00 81.06 493 GLY A N 1
ATOM 3927 C CA . GLY A 1 493 ? 8.541 5.257 -10.873 1.00 81.06 493 GLY A CA 1
ATOM 3928 C C . GLY A 1 493 ? 8.875 6.344 -11.899 1.00 81.06 493 GLY A C 1
ATOM 3929 O O . GLY A 1 493 ? 8.390 6.287 -13.032 1.00 81.06 493 GLY A O 1
ATOM 3930 N N . PHE A 1 494 ? 9.701 7.320 -11.507 1.00 83.19 494 PHE A N 1
ATOM 3931 C CA . PHE A 1 494 ? 10.153 8.414 -12.368 1.00 83.19 494 PHE A CA 1
ATOM 3932 C C . PHE A 1 494 ? 11.649 8.689 -12.190 1.00 83.19 494 PHE A C 1
ATOM 3934 O O . PHE A 1 494 ? 12.426 8.470 -13.114 1.00 83.19 494 PHE A O 1
ATOM 3941 N N . HIS A 1 495 ? 12.055 9.139 -10.997 1.00 76.69 495 HIS A N 1
ATOM 3942 C CA . HIS A 1 495 ? 13.431 9.581 -10.720 1.00 76.69 495 HIS A CA 1
ATOM 3943 C C . HIS A 1 495 ? 14.291 8.464 -10.131 1.00 76.69 495 HIS A C 1
ATOM 3945 O O . HIS A 1 495 ? 15.501 8.426 -10.336 1.00 76.69 495 HIS A O 1
ATOM 3951 N N . TYR A 1 496 ? 13.667 7.561 -9.379 1.00 67.44 496 TYR A N 1
ATOM 3952 C CA . TYR A 1 496 ? 14.341 6.437 -8.751 1.00 67.44 496 TYR A CA 1
ATOM 3953 C C . TYR A 1 496 ? 13.422 5.214 -8.659 1.00 67.44 496 TYR A C 1
ATOM 3955 O O . TYR A 1 496 ? 12.210 5.303 -8.842 1.00 67.44 496 TYR A O 1
ATOM 3963 N N . HIS A 1 497 ? 14.000 4.047 -8.382 1.00 62.00 497 HIS A N 1
ATOM 3964 C CA . HIS A 1 497 ? 13.276 2.816 -8.040 1.00 62.00 497 HIS A CA 1
ATOM 3965 C C . HIS A 1 497 ? 13.597 2.383 -6.608 1.00 62.00 497 HIS A C 1
ATOM 3967 O O . HIS A 1 497 ? 14.683 2.677 -6.104 1.00 62.00 497 HIS A O 1
ATOM 3973 N N . GLY A 1 498 ? 12.731 1.586 -5.981 1.00 56.81 498 GLY A N 1
ATOM 3974 C CA . GLY A 1 498 ? 13.064 0.937 -4.705 1.00 56.81 498 GLY A CA 1
ATOM 3975 C C . GLY A 1 498 ? 14.159 -0.137 -4.830 1.00 56.81 498 GLY A C 1
ATOM 3976 O O . GLY A 1 498 ? 14.692 -0.594 -3.827 1.00 56.81 498 GLY A O 1
ATOM 3977 N N . PHE A 1 499 ? 14.507 -0.540 -6.059 1.00 53.62 499 PHE A N 1
ATOM 3978 C CA . PHE A 1 499 ? 15.304 -1.732 -6.364 1.00 53.62 499 PHE A CA 1
ATOM 3979 C C . PHE A 1 499 ? 16.837 -1.576 -6.238 1.00 53.62 499 PHE A C 1
ATOM 3981 O O . PHE A 1 499 ? 17.503 -2.553 -5.908 1.00 53.62 499 PHE A O 1
ATOM 3988 N N . LEU A 1 500 ? 17.423 -0.391 -6.476 1.00 47.75 500 LEU A N 1
ATOM 3989 C CA . LEU A 1 500 ? 18.895 -0.209 -6.518 1.00 47.75 500 LEU A CA 1
ATOM 3990 C C . LEU A 1 500 ? 19.497 0.572 -5.339 1.00 47.75 500 LEU A C 1
ATOM 3992 O O . LEU A 1 500 ? 20.577 1.142 -5.476 1.00 47.75 500 LEU A O 1
ATOM 3996 N N . TYR A 1 501 ? 18.844 0.598 -4.176 1.00 49.53 501 TYR A N 1
ATOM 3997 C CA . TYR A 1 501 ? 19.401 1.273 -2.993 1.00 49.53 501 TYR A CA 1
ATOM 3998 C C . TYR A 1 501 ? 19.979 0.334 -1.923 1.00 49.53 501 TYR A C 1
ATOM 4000 O O . TYR A 1 501 ? 20.277 0.774 -0.815 1.00 49.53 501 TYR A O 1
ATOM 4008 N N . GLU A 1 502 ? 20.241 -0.929 -2.272 1.00 44.25 502 GLU A N 1
ATOM 4009 C CA . GLU A 1 502 ? 21.193 -1.774 -1.536 1.00 44.25 502 GLU A CA 1
ATOM 4010 C C . GLU A 1 502 ? 22.611 -1.158 -1.649 1.00 44.25 502 GLU A C 1
ATOM 4012 O O . GLU A 1 502 ? 23.127 -1.027 -2.763 1.00 44.25 502 GLU A O 1
ATOM 4017 N N . PRO A 1 503 ? 23.278 -0.765 -0.543 1.00 36.69 503 PRO A N 1
ATOM 4018 C CA . PRO A 1 503 ? 24.507 0.039 -0.582 1.00 36.69 503 PRO A CA 1
ATOM 4019 C C . PRO A 1 503 ? 25.761 -0.627 -1.172 1.00 36.69 503 PRO A C 1
ATOM 4021 O O . PRO A 1 503 ? 26.808 0.012 -1.170 1.00 36.69 503 PRO A O 1
ATOM 4024 N N . PHE A 1 504 ? 25.715 -1.874 -1.657 1.00 35.28 504 PHE A N 1
ATOM 4025 C CA . PHE A 1 504 ? 26.944 -2.615 -1.980 1.00 35.28 504 PHE A CA 1
ATOM 4026 C C . PHE A 1 504 ? 27.255 -2.880 -3.448 1.00 35.28 504 PHE A C 1
ATOM 4028 O O . PHE A 1 504 ? 28.371 -3.300 -3.743 1.00 35.28 504 PHE A O 1
ATOM 4035 N N . VAL A 1 505 ? 26.361 -2.636 -4.403 1.00 39.03 505 VAL A N 1
ATOM 4036 C CA . VAL A 1 505 ? 26.702 -2.819 -5.823 1.00 39.03 505 VAL A CA 1
ATOM 4037 C C . VAL A 1 505 ? 25.760 -1.937 -6.623 1.00 39.03 505 VAL A C 1
ATOM 4039 O O . VAL A 1 505 ? 24.569 -2.207 -6.614 1.00 39.03 505 VAL A O 1
ATOM 4042 N N . ILE A 1 506 ? 26.223 -0.873 -7.285 1.00 40.06 506 ILE A N 1
ATOM 4043 C CA . ILE A 1 506 ? 26.220 -0.917 -8.757 1.00 40.06 506 ILE A CA 1
ATOM 4044 C C . ILE A 1 506 ? 27.186 0.044 -9.460 1.00 40.06 506 ILE A C 1
ATOM 4046 O O . ILE A 1 506 ? 27.432 -0.177 -10.637 1.00 40.06 506 ILE A O 1
ATOM 4050 N N . LEU A 1 507 ? 27.845 1.005 -8.808 1.00 35.19 507 LEU A N 1
ATOM 4051 C CA . LEU A 1 507 ? 28.568 2.032 -9.584 1.00 35.19 507 LEU A CA 1
ATOM 4052 C C . LEU A 1 507 ? 30.096 1.899 -9.756 1.00 35.19 507 LEU A C 1
ATOM 4054 O O . LEU A 1 507 ? 30.641 2.693 -10.512 1.00 35.19 507 LEU A O 1
ATOM 4058 N N . PRO A 1 508 ? 30.796 0.877 -9.210 1.00 28.77 508 PRO A N 1
ATOM 4059 C CA . PRO A 1 508 ? 32.077 0.488 -9.840 1.00 28.77 508 PRO A CA 1
ATOM 4060 C C . PRO A 1 508 ? 32.156 -0.947 -10.392 1.00 28.77 508 PRO A C 1
ATOM 4062 O O . PRO A 1 508 ? 33.014 -1.226 -11.221 1.00 28.77 508 PRO A O 1
ATOM 4065 N N . TRP A 1 509 ? 31.281 -1.880 -9.994 1.00 31.12 509 TRP A N 1
ATOM 4066 C CA . TRP A 1 509 ? 31.445 -3.309 -10.348 1.00 31.12 509 TRP A CA 1
ATOM 4067 C C . TRP A 1 509 ? 30.578 -3.823 -11.503 1.00 31.12 509 TRP A C 1
ATOM 4069 O O . TRP A 1 509 ? 30.760 -4.962 -11.931 1.00 31.12 509 TRP A O 1
ATOM 4079 N N . PHE A 1 510 ? 29.689 -3.006 -12.077 1.00 31.70 510 PHE A N 1
ATOM 4080 C CA . PHE A 1 510 ? 29.063 -3.361 -13.360 1.00 31.70 510 PHE A CA 1
ATOM 4081 C C . PHE A 1 510 ? 30.047 -3.303 -14.545 1.00 31.70 510 PHE A C 1
ATOM 4083 O O . PHE A 1 510 ? 29.734 -3.838 -15.610 1.00 31.70 510 PHE A O 1
ATOM 4090 N N . ASN A 1 511 ? 31.245 -2.734 -14.338 1.00 33.72 511 ASN A N 1
ATOM 4091 C CA . ASN A 1 511 ? 32.209 -2.431 -15.394 1.00 33.72 511 ASN A CA 1
ATOM 4092 C C . ASN A 1 511 ? 33.405 -3.393 -15.544 1.00 33.72 511 ASN A C 1
ATOM 4094 O O . ASN A 1 511 ? 34.200 -3.165 -16.444 1.00 33.72 511 ASN A O 1
ATOM 4098 N N . ILE A 1 512 ? 33.579 -4.453 -14.731 1.00 33.28 512 ILE A N 1
ATOM 4099 C CA . ILE A 1 512 ? 34.847 -5.236 -14.787 1.00 33.28 512 ILE A CA 1
ATOM 4100 C C . ILE A 1 512 ? 34.715 -6.758 -15.008 1.00 33.28 512 ILE A C 1
ATOM 4102 O O . ILE A 1 512 ? 35.710 -7.410 -15.291 1.00 33.28 512 ILE A O 1
ATOM 4106 N N . THR A 1 513 ? 33.531 -7.380 -15.038 1.00 32.09 513 THR A N 1
ATOM 4107 C CA . THR A 1 513 ? 33.449 -8.795 -15.493 1.00 32.09 513 THR A CA 1
ATOM 4108 C C . THR A 1 513 ? 32.189 -9.100 -16.301 1.00 32.09 513 THR A C 1
ATOM 4110 O O . THR A 1 513 ? 31.141 -9.476 -15.777 1.00 32.09 513 THR A O 1
ATOM 4113 N N . LEU A 1 514 ? 32.327 -9.012 -17.626 1.00 35.72 514 LEU A N 1
ATOM 4114 C CA . LEU A 1 514 ? 31.347 -9.369 -18.665 1.00 35.72 514 LEU A CA 1
ATOM 4115 C C . LEU A 1 514 ? 30.953 -10.870 -18.710 1.00 35.72 514 LEU A C 1
ATOM 4117 O O . LEU A 1 514 ? 30.373 -11.317 -19.691 1.00 35.72 514 LEU A O 1
ATOM 4121 N N . GLY A 1 515 ? 31.207 -11.658 -17.656 1.00 33.88 515 GLY A N 1
ATOM 4122 C CA . GLY A 1 515 ? 30.988 -13.115 -17.648 1.00 33.88 515 GLY A CA 1
ATOM 4123 C C . GLY A 1 515 ? 29.873 -13.652 -16.737 1.00 33.88 515 GLY A C 1
ATOM 4124 O O . GLY A 1 515 ? 29.542 -14.829 -16.830 1.00 33.88 515 GLY A O 1
ATOM 4125 N N . ALA A 1 516 ? 29.278 -12.845 -15.846 1.00 39.72 516 ALA A N 1
ATOM 4126 C CA . ALA A 1 516 ? 28.355 -13.353 -14.811 1.00 39.72 516 ALA A CA 1
ATOM 4127 C C . ALA A 1 516 ? 27.046 -12.546 -14.664 1.00 39.72 516 ALA A C 1
ATOM 4129 O O . ALA A 1 516 ? 26.555 -12.307 -13.557 1.00 39.72 516 ALA A O 1
ATOM 4130 N N . ARG A 1 517 ? 26.439 -12.126 -15.779 1.00 51.94 517 ARG A N 1
ATOM 4131 C CA . ARG A 1 517 ? 25.144 -11.416 -15.798 1.00 51.94 517 ARG A CA 1
ATOM 4132 C C . ARG A 1 517 ? 23.962 -12.406 -15.827 1.00 51.94 517 ARG A C 1
ATOM 4134 O O . ARG A 1 517 ? 23.459 -12.726 -16.891 1.00 51.94 517 ARG A O 1
ATOM 4141 N N . SER A 1 518 ? 23.529 -12.935 -14.673 1.00 55.84 518 SER A N 1
ATOM 4142 C CA . SER A 1 518 ? 22.300 -13.772 -14.538 1.00 55.84 518 SER A CA 1
ATOM 4143 C C . SER A 1 518 ? 21.861 -14.120 -13.088 1.00 55.84 518 SER A C 1
ATOM 4145 O O . SER A 1 518 ? 20.659 -14.229 -12.831 1.00 55.84 518 SER A O 1
ATOM 4147 N N . PRO A 1 519 ? 22.744 -14.261 -12.070 1.00 64.94 519 PRO A N 1
ATOM 4148 C CA . PRO A 1 519 ? 22.313 -14.824 -10.780 1.00 64.94 519 PRO A CA 1
ATOM 4149 C C . PRO A 1 519 ? 21.441 -13.921 -9.894 1.00 64.94 519 PRO A C 1
ATOM 4151 O O . PRO A 1 519 ? 20.861 -14.417 -8.931 1.00 64.94 519 PRO A O 1
ATOM 4154 N N . ARG A 1 520 ? 21.400 -12.599 -10.116 1.00 65.56 520 ARG A N 1
ATOM 4155 C CA . ARG A 1 520 ? 20.715 -11.658 -9.203 1.00 65.56 520 ARG A CA 1
ATOM 4156 C C . ARG A 1 520 ? 19.237 -11.458 -9.529 1.00 65.56 520 ARG A C 1
ATOM 4158 O O . ARG A 1 520 ? 18.429 -11.633 -8.628 1.00 65.56 520 ARG A O 1
ATOM 4165 N N . ALA A 1 521 ? 18.875 -11.208 -10.789 1.00 65.88 521 ALA A N 1
ATOM 4166 C CA . ALA A 1 521 ? 17.467 -11.108 -11.194 1.00 65.88 521 ALA A CA 1
ATOM 4167 C C . ALA A 1 521 ? 16.708 -12.417 -10.905 1.00 65.88 521 ALA A C 1
ATOM 4169 O O . ALA A 1 521 ? 15.646 -12.401 -10.294 1.00 65.88 521 ALA A O 1
ATOM 4170 N N . ASN A 1 522 ? 17.334 -13.563 -11.194 1.00 69.31 522 ASN A N 1
ATOM 4171 C CA . ASN A 1 522 ? 16.803 -14.884 -10.848 1.00 69.31 522 ASN A CA 1
ATOM 4172 C C . ASN A 1 522 ? 16.710 -15.139 -9.334 1.00 69.31 522 ASN A C 1
ATOM 4174 O O . ASN A 1 522 ? 15.901 -15.950 -8.890 1.00 69.31 522 ASN A O 1
ATOM 4178 N N . ARG A 1 523 ? 17.557 -14.509 -8.511 1.00 75.38 523 ARG A N 1
ATOM 4179 C CA . ARG A 1 523 ? 17.430 -14.577 -7.045 1.00 75.38 523 ARG A CA 1
ATOM 4180 C C . ARG A 1 523 ? 16.290 -13.703 -6.553 1.00 75.38 523 ARG A C 1
ATOM 4182 O O . ARG A 1 523 ? 15.496 -14.180 -5.760 1.00 75.38 523 ARG A O 1
ATOM 4189 N N . PHE A 1 524 ? 16.176 -12.483 -7.066 1.00 71.38 524 PHE A N 1
ATOM 4190 C CA . PHE A 1 524 ? 15.085 -11.583 -6.717 1.00 71.38 524 PHE A CA 1
ATOM 4191 C C . PHE A 1 524 ? 13.726 -12.145 -7.129 1.00 71.38 524 PHE A C 1
ATOM 4193 O O . PHE A 1 524 ? 12.833 -12.204 -6.299 1.00 71.38 524 PHE A O 1
ATOM 4200 N N . SER A 1 525 ? 13.586 -12.624 -8.369 1.00 73.62 525 SER A N 1
ATOM 4201 C CA . SER A 1 525 ? 12.359 -13.270 -8.846 1.00 73.62 525 SER A CA 1
ATOM 4202 C C . SER A 1 525 ? 11.972 -14.448 -7.950 1.00 73.62 525 SER A C 1
ATOM 4204 O O . SER A 1 525 ? 10.833 -14.522 -7.506 1.00 73.62 525 SER A O 1
ATOM 4206 N N . ARG A 1 526 ? 12.935 -15.302 -7.569 1.00 76.75 526 ARG A N 1
ATOM 4207 C CA . ARG A 1 526 ? 12.691 -16.388 -6.606 1.00 76.75 526 ARG A CA 1
ATOM 4208 C C . ARG A 1 526 ? 12.326 -15.889 -5.213 1.00 76.75 526 ARG A C 1
ATOM 4210 O O . ARG A 1 526 ? 11.466 -16.491 -4.589 1.00 76.75 526 ARG A O 1
ATOM 4217 N N . ALA A 1 527 ? 12.961 -14.827 -4.723 1.00 78.94 527 ALA A N 1
ATOM 4218 C CA . ALA A 1 527 ? 12.660 -14.257 -3.415 1.00 78.94 527 ALA A CA 1
ATOM 4219 C C . ALA A 1 527 ? 11.253 -13.650 -3.386 1.00 78.94 527 ALA A C 1
ATOM 4221 O O . ALA A 1 527 ? 10.473 -13.941 -2.486 1.00 78.94 527 ALA A O 1
ATOM 4222 N N . LEU A 1 528 ? 10.900 -12.877 -4.413 1.00 79.12 528 LEU A N 1
ATOM 4223 C CA . LEU A 1 528 ? 9.569 -12.316 -4.595 1.00 79.12 528 LEU A CA 1
ATOM 4224 C C . LEU A 1 528 ? 8.531 -13.436 -4.729 1.00 79.12 528 LEU A C 1
ATOM 4226 O O . LEU A 1 528 ? 7.529 -13.426 -4.029 1.00 79.12 528 LEU A O 1
ATOM 4230 N N . GLN A 1 529 ? 8.798 -14.447 -5.554 1.00 81.25 529 GLN A N 1
ATOM 4231 C CA . GLN A 1 529 ? 7.912 -15.595 -5.711 1.00 81.25 529 GLN A CA 1
ATOM 4232 C C . GLN A 1 529 ? 7.766 -16.394 -4.411 1.00 81.25 529 GLN A C 1
ATOM 4234 O O . GLN A 1 529 ? 6.655 -16.796 -4.100 1.00 81.25 529 GLN A O 1
ATOM 4239 N N . SER A 1 530 ? 8.839 -16.589 -3.638 1.00 80.00 530 SER A N 1
ATOM 4240 C CA . SER A 1 530 ? 8.780 -17.222 -2.313 1.00 80.00 530 SER A CA 1
ATOM 4241 C C . SER A 1 530 ? 7.891 -16.403 -1.387 1.00 80.00 530 SER A C 1
ATOM 4243 O O . SER A 1 530 ? 6.905 -16.925 -0.897 1.00 80.00 530 SER A O 1
ATOM 4245 N N . ILE A 1 531 ? 8.137 -15.097 -1.242 1.00 78.12 531 ILE A N 1
ATOM 4246 C CA . ILE A 1 531 ? 7.317 -14.230 -0.384 1.00 78.12 531 ILE A CA 1
ATOM 4247 C C . ILE A 1 531 ? 5.845 -14.281 -0.796 1.00 78.12 531 ILE A C 1
ATOM 4249 O O . ILE A 1 531 ? 4.982 -14.400 0.063 1.00 78.12 531 ILE A O 1
ATOM 4253 N N . LEU A 1 532 ? 5.542 -14.224 -2.089 1.00 72.06 532 LEU A N 1
ATOM 4254 C CA . LEU A 1 532 ? 4.163 -14.187 -2.568 1.00 72.06 532 LEU A CA 1
ATOM 4255 C C . LEU A 1 532 ? 3.470 -15.549 -2.441 1.00 72.06 532 LEU A C 1
ATOM 4257 O O . LEU A 1 532 ? 2.404 -15.637 -1.839 1.00 72.06 532 LEU A O 1
ATOM 4261 N N . VAL A 1 533 ? 4.081 -16.622 -2.947 1.00 73.12 533 VAL A N 1
ATOM 4262 C CA . VAL A 1 533 ? 3.508 -17.979 -2.906 1.00 73.12 533 VAL A CA 1
ATOM 4263 C C . VAL A 1 533 ? 3.411 -18.495 -1.470 1.00 73.12 533 VAL A C 1
ATOM 4265 O O . VAL A 1 533 ? 2.397 -19.094 -1.100 1.00 73.12 533 VAL A O 1
ATOM 4268 N N . ASP A 1 534 ? 4.423 -18.230 -0.641 1.00 80.19 534 ASP A N 1
ATOM 4269 C CA . ASP A 1 534 ? 4.422 -18.656 0.756 1.00 80.19 534 ASP A CA 1
ATOM 4270 C C . ASP A 1 534 ? 3.385 -17.869 1.565 1.00 80.19 534 ASP A C 1
ATOM 4272 O O . ASP A 1 534 ? 2.737 -18.459 2.430 1.00 80.19 534 ASP A O 1
ATOM 4276 N N . LYS A 1 535 ? 3.172 -16.572 1.284 1.00 80.50 535 LYS A N 1
ATOM 4277 C CA . LYS A 1 535 ? 2.126 -15.779 1.952 1.00 80.50 535 LYS A CA 1
ATOM 4278 C C . LYS A 1 535 ? 0.721 -16.270 1.599 1.00 80.50 535 LYS A C 1
ATOM 4280 O O . LYS A 1 535 ? -0.072 -16.491 2.510 1.00 80.50 535 LYS A O 1
ATOM 4285 N N . TYR A 1 536 ? 0.426 -16.539 0.327 1.00 76.38 536 TYR A N 1
ATOM 4286 C CA . TYR A 1 536 ? -0.871 -17.117 -0.060 1.00 76.38 536 TYR A CA 1
ATOM 4287 C C . TYR A 1 536 ? -1.108 -18.498 0.562 1.00 76.38 536 TYR A C 1
ATOM 4289 O O . TYR A 1 536 ? -2.189 -18.772 1.078 1.00 76.38 536 TYR A O 1
ATOM 4297 N N . SER A 1 537 ? -0.076 -19.343 0.608 1.00 78.38 537 SER A N 1
ATOM 4298 C CA . SER A 1 537 ? -0.166 -20.645 1.281 1.00 78.38 537 SER A CA 1
ATOM 4299 C C . SER A 1 537 ? -0.437 -20.503 2.786 1.00 78.38 537 SER A C 1
ATOM 4301 O O . SER A 1 537 ? -1.135 -21.329 3.371 1.00 78.38 537 SER A O 1
ATOM 4303 N N . GLN A 1 538 ? 0.093 -19.455 3.424 1.00 83.25 538 GLN A N 1
ATOM 4304 C CA . GLN A 1 538 ? -0.153 -19.159 4.838 1.00 83.25 538 GLN A CA 1
ATOM 4305 C C . GLN A 1 538 ? -1.564 -18.624 5.094 1.00 83.25 538 GLN A C 1
ATOM 4307 O O . GLN A 1 538 ? -2.145 -18.986 6.118 1.00 83.25 538 GLN A O 1
ATOM 4312 N N . LEU A 1 539 ? -2.166 -17.865 4.167 1.00 82.00 539 LEU A N 1
ATOM 4313 C CA . LEU A 1 539 ? -3.579 -17.467 4.284 1.00 82.00 539 LEU A CA 1
ATOM 4314 C C . LEU A 1 539 ? -4.492 -18.687 4.458 1.00 82.00 539 LEU A C 1
ATOM 4316 O O . LEU A 1 539 ? -5.428 -18.645 5.251 1.00 82.00 539 LEU A O 1
ATOM 4320 N N . TRP A 1 540 ? -4.166 -19.811 3.812 1.00 77.81 540 TRP A N 1
ATOM 4321 C CA . TRP A 1 540 ? -4.917 -21.062 3.962 1.00 77.81 540 TRP A CA 1
ATOM 4322 C C . TRP A 1 540 ? -4.892 -21.646 5.377 1.00 77.81 540 TRP A C 1
ATOM 4324 O O . TRP A 1 540 ? -5.769 -22.415 5.761 1.00 77.81 540 TRP A O 1
ATOM 4334 N N . THR A 1 541 ? -3.881 -21.293 6.166 1.00 83.56 541 THR A N 1
ATOM 4335 C CA . THR A 1 541 ? -3.745 -21.753 7.552 1.00 83.56 541 THR A CA 1
ATOM 4336 C C . THR A 1 541 ? -4.490 -20.862 8.551 1.00 83.56 541 THR A C 1
ATOM 4338 O O . THR A 1 541 ? -4.661 -21.248 9.713 1.00 83.56 541 THR A O 1
ATOM 4341 N N . LEU A 1 542 ? -4.990 -19.698 8.111 1.00 81.69 542 LEU A N 1
ATOM 4342 C CA . LEU A 1 542 ? -5.759 -18.796 8.967 1.00 81.69 542 LEU A CA 1
ATOM 4343 C C . LEU A 1 542 ? -7.101 -19.407 9.363 1.00 81.69 542 LEU A C 1
ATOM 4345 O O . LEU A 1 542 ? -7.461 -19.327 10.538 1.00 81.69 542 LEU A O 1
ATOM 4349 N N . ILE A 1 543 ? -7.789 -20.080 8.440 1.00 78.88 543 ILE A N 1
ATOM 4350 C CA . ILE A 1 543 ? -9.039 -20.775 8.742 1.00 78.88 543 ILE A CA 1
ATOM 4351 C C . ILE A 1 543 ? -8.747 -22.199 9.228 1.00 78.88 543 ILE A C 1
ATOM 4353 O O . ILE A 1 543 ? -8.118 -22.982 8.509 1.00 78.88 543 ILE A O 1
ATOM 4357 N N . PRO A 1 544 ? -9.240 -22.591 10.418 1.00 66.94 544 PRO A N 1
ATOM 4358 C CA . PRO A 1 544 ? -9.291 -23.994 10.795 1.00 66.94 544 PRO A CA 1
ATOM 4359 C C . PRO A 1 544 ? -10.120 -24.729 9.747 1.00 66.94 544 PRO A C 1
ATOM 4361 O O . PRO A 1 544 ? -11.299 -24.415 9.580 1.00 66.94 544 PRO A O 1
ATOM 4364 N N . LYS A 1 545 ? -9.515 -25.686 9.030 1.00 67.12 545 LYS A N 1
ATOM 4365 C CA . LYS A 1 545 ? -10.263 -26.577 8.138 1.00 67.12 545 LYS A CA 1
ATOM 4366 C C . LYS A 1 545 ? -11.387 -27.178 8.967 1.00 67.12 545 LYS A C 1
ATOM 4368 O O . LYS A 1 545 ? -11.117 -28.002 9.842 1.00 67.12 545 LYS A O 1
ATOM 4373 N N . SER A 1 546 ? -12.624 -26.758 8.723 1.00 52.50 546 SER A N 1
ATOM 4374 C CA . SER A 1 546 ? -13.759 -27.522 9.201 1.00 52.50 546 SER A CA 1
ATOM 4375 C C . SER A 1 546 ? -13.554 -28.932 8.660 1.00 52.50 546 SER A C 1
ATOM 4377 O O . SER A 1 546 ? -13.248 -29.121 7.477 1.00 52.50 546 SER A O 1
ATOM 4379 N N . ALA A 1 547 ? -13.633 -29.933 9.541 1.00 40.69 547 ALA A N 1
ATOM 4380 C CA . ALA A 1 547 ? -13.832 -31.293 9.072 1.00 40.69 547 ALA A CA 1
ATOM 4381 C C . ALA A 1 547 ? -14.985 -31.225 8.059 1.00 40.69 547 ALA A C 1
ATOM 4383 O O . ALA A 1 547 ? -15.953 -30.517 8.357 1.00 40.69 547 ALA A O 1
ATOM 4384 N N . PRO A 1 548 ? -14.866 -31.845 6.867 1.00 40.06 548 PRO A N 1
ATOM 4385 C CA . PRO A 1 548 ? -15.951 -31.832 5.899 1.00 40.06 548 PRO A CA 1
ATOM 4386 C C . PRO A 1 548 ? -17.203 -32.226 6.664 1.00 40.06 548 PRO A C 1
ATOM 4388 O O . PRO A 1 548 ? -17.235 -33.307 7.258 1.00 40.06 548 PRO A O 1
ATOM 4391 N N . SER A 1 549 ? -18.159 -31.299 6.758 1.00 38.25 549 SER A N 1
ATOM 4392 C CA . SER A 1 549 ? -19.434 -31.582 7.385 1.00 38.25 549 SER A CA 1
ATOM 4393 C C . SER A 1 549 ? -19.944 -32.825 6.679 1.00 38.25 549 SER A C 1
ATOM 4395 O O . SER A 1 549 ? -20.094 -32.839 5.454 1.00 38.25 549 SER A O 1
ATOM 4397 N N . ALA A 1 550 ? -20.085 -33.917 7.436 1.00 33.50 550 ALA A N 1
ATOM 4398 C CA . ALA A 1 550 ? -20.762 -35.090 6.925 1.00 33.50 550 ALA A CA 1
ATOM 4399 C C . ALA A 1 550 ? -22.079 -34.579 6.327 1.00 33.50 550 ALA A C 1
ATOM 4401 O O . ALA A 1 550 ? -22.728 -33.747 6.974 1.00 33.50 550 ALA A O 1
ATOM 4402 N N . PRO A 1 551 ? -22.432 -34.967 5.089 1.00 39.00 551 PRO A N 1
ATOM 4403 C CA . PRO A 1 551 ? -23.682 -34.524 4.504 1.00 39.00 551 PRO A CA 1
ATOM 4404 C C . PRO A 1 551 ? -24.772 -34.862 5.513 1.00 39.00 551 PRO A C 1
ATOM 4406 O O . PRO A 1 551 ? -24.874 -36.017 5.932 1.00 39.00 551 PRO A O 1
ATOM 4409 N N . TYR A 1 552 ? -25.509 -33.843 5.957 1.00 36.16 552 TYR A N 1
ATOM 4410 C CA . TYR A 1 552 ? -26.718 -34.033 6.741 1.00 36.16 552 TYR A CA 1
ATOM 4411 C C . TYR A 1 552 ? -27.571 -35.038 5.962 1.00 36.16 552 TYR A C 1
ATOM 4413 O O . TYR A 1 552 ? -28.112 -34.712 4.905 1.00 36.16 552 TYR A O 1
ATOM 4421 N N . ARG A 1 553 ? -27.621 -36.288 6.439 1.00 33.25 553 ARG A N 1
ATOM 4422 C CA . ARG A 1 553 ? -28.677 -37.211 6.049 1.00 33.25 553 ARG A CA 1
ATOM 4423 C C . ARG A 1 553 ? -29.946 -36.593 6.605 1.00 33.25 553 ARG A C 1
ATOM 4425 O O . ARG A 1 553 ? -30.148 -36.565 7.814 1.00 33.25 553 ARG A O 1
ATOM 4432 N N . LEU A 1 554 ? -30.744 -36.027 5.712 1.00 40.78 554 LEU A N 1
ATOM 4433 C CA . LEU A 1 554 ? -32.168 -35.897 5.946 1.00 40.78 554 LEU A CA 1
ATOM 4434 C C . LEU A 1 554 ? -32.697 -37.332 5.977 1.00 40.78 554 LEU A C 1
ATOM 4436 O O . LEU A 1 554 ? -32.874 -37.942 4.925 1.00 40.78 554 LEU A O 1
ATOM 4440 N N . ASP A 1 555 ? -32.827 -37.891 7.178 1.00 47.78 555 ASP A N 1
ATOM 4441 C CA . ASP A 1 555 ? -33.614 -39.100 7.376 1.00 47.78 555 ASP A CA 1
ATOM 4442 C C . ASP A 1 555 ? -35.085 -38.703 7.177 1.00 47.78 555 ASP A C 1
ATOM 4444 O O . ASP A 1 555 ? -35.642 -37.902 7.932 1.00 47.78 555 ASP A O 1
ATOM 4448 N N . SER A 1 556 ? -35.648 -39.199 6.076 1.00 47.41 556 SER A N 1
ATOM 4449 C CA . SER A 1 556 ? -37.080 -39.276 5.780 1.00 47.41 556 SER A CA 1
ATOM 4450 C C . SER A 1 556 ? -37.705 -40.484 6.456 1.00 47.41 556 SER A C 1
ATOM 4452 O O . SER A 1 556 ? -37.073 -41.562 6.331 1.00 47.41 556 SER A O 1
#

pLDDT: mean 73.93, std 22.53, range [26.11, 98.62]

Radius of gyration: 32.6 Å; chains: 1; bounding box: 96×100×72 Å

Secondary structure (DSSP, 8-state):
--HHHHHHHHHHHHHHHHHHHHHHHHHHHHHHHHHHHTTPPP---------PPPPPPP------------------PPP--------TTTTS-HHHHHHHHHHHHHH-TTEEEEESSPPHHHHHHHHTTS-EEEEEEE-TTS-EEEEEEEEEEE-TTS-EEEEEEE--TTSHHHIIIII-TTHHHHTTTSS--THHHHHHHHHHHHHHTTB-----S-HHHHHHHHHHHHHHH--S-HHHHHHHHHHHHHHHHHHHHHHHHTT-HHHHHHHHHH-GGGGGPPPSS-EE-TTS-EE-S--HHHHHHHTT-HHHHHHHHHHHHTSTTTHHHHHHHHHHHSGGG-HHHHHHHHHHT----HHHHHHHHH--HHHHHHHHTT-----HHHHHHHHHHHHHHHHHHH-SS--THHHHHHHHHIIIIIHHHS-HHHHHHIIIIIIHHHHTTS-HHHHHHHHH-HHHHHTS-PPPP---BPTTSS-B-----TT-SSSBTTTB-GGG--TTSSTTGGGS-TT--STTHHHHHHHHHHHHHHHHHHHHHHS-----PPP-----

Foldseek 3Di:
DCPPVVVVVVVVVVVVVVVVVVVVVVVVVVVVVVVVVVPDDDDDDDDDDDDDDDDDDDDDDDDDDDDDDDDDDDDDDDDDDDDPFDADPPPPPPVLVVLLQVLVVVQQQAEEEEEDDDDPVRFVCQLVVRYKYQYWYATPVRDIHRFWIWHWAQDPVRRIGIDIDTPDCPQPLNCCVPVCVVVLVVVVVDPDQSLVVNLVSVVVSCVVVRGDDDDRPRSPSSSLSVLVSVCVVDVPDPVSVVVNVVSVLLSLLLVLLQCLLQLVLVVNLVSCLVPVCQQLDWHCAWDQGQLRATDGGAGSLLSNVLLLVLVSNVSNLVSLVVDDVSLVSNVVRCCVNVPVNPLVVVLVVLLVLADDCPLLLVCLQPDDPVVLVCQLVVHPPVDPNNVSLVVLLVVVVVSLNPDSHRSLVNLLVLLVCLQPPVLPRHDPSSSQSSQQAPNQSSVSSHGNQVLQCLLDDLCCVQVVVDDRDSAQHRPPDPDGQDRDNSPDCDDGNHNGHSHPPPPPDDPPPVPDDPPDRHDPSVVVSVSSCCVVVVSSVSSSVSRDPDPPPDPPPPDD